Protein AF-A0A8J7QEX7-F1 (afdb_monomer)

Mean predicted aligned error: 21.15 Å

Sequence (390 aa):
MKLVFCSRCGKEATDKQFYCTECGTKIILGETPQERSEKEEFKKKYEGARAMHDSLLRQYEYLKAEHERVVSERNDLRTALKGKEEAVVKLAESNRFLEEDAKRLEAALKEKDEQIGKISKQLQAIQSRESEISKSYQELLRERENLRQVLEEDKKLREEYAKMQRLYEEDKKILQSQKETLANYNEVAKERDNYKKEVRELRKELDEANKLKGIAKAHEGLQKEFDLLNKAHKGALEELERLKIEMAKMKGMYEEEARKYASLEEENRALLENYEELNKDNRSMKMELDSLRPEVEGLRQRIKDMESRIAATSEKLKESEEKNRELLLKHLELSSSYHKLLEGVKQAIQGHQDIRSQAEEEKGQAEEPEREDKPKGLRALLRRRTESDE

Structure (mmCIF, N/CA/C/O backbone):
data_AF-A0A8J7QEX7-F1
#
_entry.id   AF-A0A8J7QEX7-F1
#
loop_
_atom_site.group_PDB
_atom_site.id
_atom_site.type_symbol
_atom_site.label_atom_id
_atom_site.label_alt_id
_atom_site.label_comp_id
_atom_site.label_asym_id
_atom_site.label_entity_id
_atom_site.label_seq_id
_atom_site.pdbx_PDB_ins_code
_atom_site.Cartn_x
_atom_site.Cartn_y
_atom_site.Cartn_z
_atom_site.occupancy
_atom_site.B_iso_or_equiv
_atom_site.auth_seq_id
_atom_site.auth_comp_id
_atom_site.auth_asym_id
_atom_site.auth_atom_id
_atom_site.pdbx_PDB_model_num
ATOM 1 N N . MET A 1 1 ? 130.544 27.013 -198.185 1.00 44.16 1 MET A N 1
ATOM 2 C CA . MET A 1 1 ? 131.620 26.009 -198.082 1.00 44.16 1 MET A CA 1
ATOM 3 C C . MET A 1 1 ? 132.612 26.512 -197.055 1.00 44.16 1 MET A C 1
ATOM 5 O O . MET A 1 1 ? 133.260 27.518 -197.314 1.00 44.16 1 MET A O 1
ATOM 9 N N . LYS A 1 2 ? 132.642 25.909 -195.862 1.00 45.66 2 LYS A N 1
ATOM 10 C CA . LYS A 1 2 ? 133.628 26.231 -194.822 1.00 45.66 2 LYS A CA 1
ATOM 11 C C . LYS A 1 2 ? 134.586 25.046 -194.743 1.00 45.66 2 LYS A C 1
ATOM 13 O O . LYS A 1 2 ? 134.180 23.956 -194.378 1.00 45.66 2 LYS A O 1
ATOM 18 N N . LEU A 1 3 ? 135.835 25.264 -195.140 1.00 47.81 3 LEU A N 1
ATOM 19 C CA . LEU A 1 3 ? 136.902 24.269 -195.046 1.00 47.81 3 LEU A CA 1
ATOM 20 C C . LEU A 1 3 ? 137.235 24.046 -193.564 1.00 47.81 3 LEU A C 1
ATOM 22 O O . LEU A 1 3 ? 137.582 24.998 -192.862 1.00 47.81 3 LEU A O 1
ATOM 26 N N . VAL A 1 4 ? 137.078 22.813 -193.076 1.00 55.81 4 VAL A N 1
ATOM 27 C CA . VAL A 1 4 ? 137.377 22.440 -191.686 1.00 55.81 4 VAL A CA 1
ATOM 28 C C . VAL A 1 4 ? 138.738 21.749 -191.652 1.00 55.81 4 VAL A C 1
ATOM 30 O O . VAL A 1 4 ? 138.957 20.742 -192.325 1.00 55.81 4 VAL A O 1
ATOM 33 N N . PHE A 1 5 ? 139.660 22.302 -190.866 1.00 50.25 5 PHE A N 1
ATOM 34 C CA . PHE A 1 5 ? 141.024 21.795 -190.736 1.00 50.25 5 PHE A CA 1
ATOM 35 C C . PHE A 1 5 ? 141.147 20.866 -189.529 1.00 50.25 5 PHE A C 1
ATOM 37 O O . PHE A 1 5 ? 140.730 21.202 -188.419 1.00 50.25 5 PHE A O 1
ATOM 44 N N . CYS A 1 6 ? 141.753 19.694 -189.735 1.00 58.84 6 CYS A N 1
ATOM 45 C CA . CYS A 1 6 ? 142.097 18.802 -188.636 1.00 58.84 6 CYS A CA 1
ATOM 46 C C . CYS A 1 6 ? 143.266 19.399 -187.842 1.00 58.84 6 CYS A C 1
ATOM 48 O O . CYS A 1 6 ? 144.375 19.529 -188.363 1.00 58.84 6 CYS A O 1
ATOM 50 N N . SER A 1 7 ? 143.037 19.696 -186.560 1.00 65.12 7 SER A N 1
ATOM 51 C CA . SER A 1 7 ? 144.014 20.325 -185.657 1.00 65.12 7 SER A CA 1
ATOM 52 C C . SER A 1 7 ? 145.286 19.504 -185.407 1.00 65.12 7 SER A C 1
ATOM 54 O O . SER A 1 7 ? 146.198 19.993 -184.746 1.00 65.12 7 SER A O 1
ATOM 56 N N . ARG A 1 8 ? 145.367 18.268 -185.920 1.00 57.88 8 ARG A N 1
ATOM 57 C CA . ARG A 1 8 ? 146.482 17.346 -185.666 1.00 57.88 8 ARG A CA 1
ATOM 58 C C . ARG A 1 8 ? 147.326 16.987 -186.892 1.00 57.88 8 ARG A C 1
ATOM 60 O O . ARG A 1 8 ? 148.508 16.728 -186.714 1.00 57.88 8 ARG A O 1
ATOM 67 N N . CYS A 1 9 ? 146.767 16.965 -188.106 1.00 55.25 9 CYS A N 1
ATOM 68 C CA . CYS A 1 9 ? 147.498 16.554 -189.321 1.00 55.25 9 CYS A CA 1
ATOM 69 C C . CYS A 1 9 ? 147.469 17.573 -190.473 1.00 55.25 9 CYS A C 1
ATOM 71 O O . CYS A 1 9 ? 148.096 17.340 -191.502 1.00 55.25 9 CYS A O 1
ATOM 73 N N . GLY A 1 10 ? 146.773 18.705 -190.321 1.00 57.12 10 GLY A N 1
ATOM 74 C CA . GLY A 1 10 ? 146.861 19.836 -191.254 1.00 57.12 10 GLY A CA 1
ATOM 75 C C . GLY A 1 10 ? 146.257 19.622 -192.648 1.00 57.12 10 GLY A C 1
ATOM 76 O O . GLY A 1 10 ? 146.342 20.528 -193.470 1.00 57.12 10 GLY A O 1
ATOM 77 N N . LYS A 1 11 ? 145.629 18.473 -192.930 1.00 57.22 11 LYS A N 1
ATOM 78 C CA . LYS A 1 11 ? 144.9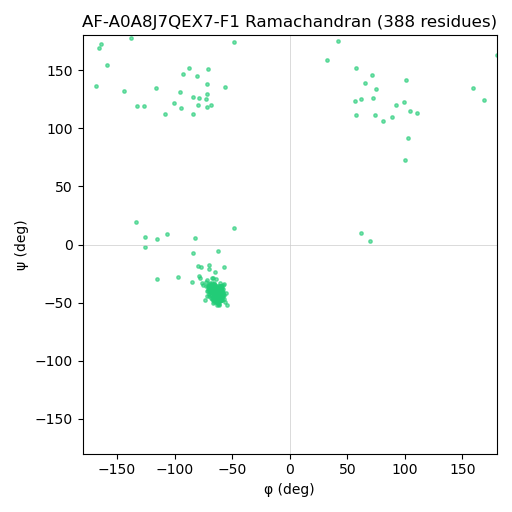57 18.208 -194.213 1.00 57.22 11 LYS A CA 1
ATOM 79 C C . LYS A 1 11 ? 143.469 18.564 -194.182 1.00 57.22 11 LYS A C 1
ATOM 81 O O . LYS A 1 11 ? 142.799 18.429 -193.155 1.00 57.22 11 LYS A O 1
ATOM 86 N N . GLU A 1 12 ? 142.978 19.019 -195.330 1.00 54.69 12 GLU A N 1
ATOM 87 C CA . GLU A 1 12 ? 141.612 19.499 -195.552 1.00 54.69 12 GLU A CA 1
ATOM 88 C C . GLU A 1 12 ? 140.601 18.344 -195.550 1.00 54.69 12 GLU A C 1
ATOM 90 O O . GLU A 1 12 ? 140.782 17.348 -196.251 1.00 54.69 12 GLU A O 1
ATOM 95 N N . ALA A 1 13 ? 139.523 18.483 -194.772 1.00 55.59 13 ALA A N 1
ATOM 96 C CA . ALA A 1 13 ? 138.412 17.536 -194.747 1.00 55.59 13 ALA A CA 1
ATOM 97 C C . ALA A 1 13 ? 137.118 18.208 -195.230 1.00 55.59 13 ALA A C 1
ATOM 99 O O . ALA A 1 13 ? 136.783 19.326 -194.835 1.00 55.59 13 ALA A O 1
ATOM 100 N N . THR A 1 14 ? 136.383 17.510 -196.097 1.00 56.75 14 THR A N 1
ATOM 101 C CA . THR A 1 14 ? 135.108 17.966 -196.664 1.00 56.75 14 THR A CA 1
ATOM 102 C C . THR A 1 14 ? 133.933 17.750 -195.706 1.00 56.75 14 THR A C 1
ATOM 104 O O . THR A 1 14 ? 133.877 16.739 -195.009 1.00 56.75 14 THR A O 1
ATOM 107 N N . ASP A 1 15 ? 132.979 18.688 -195.756 1.00 52.53 15 ASP A N 1
ATOM 108 C CA . ASP A 1 15 ? 131.839 19.020 -194.866 1.00 52.53 15 ASP A CA 1
ATOM 109 C C . ASP A 1 15 ? 130.887 17.887 -194.375 1.00 52.53 15 ASP A C 1
ATOM 111 O O . ASP A 1 15 ? 129.803 18.174 -193.869 1.00 52.53 15 ASP A O 1
ATOM 115 N N . LYS A 1 16 ? 131.221 16.592 -194.497 1.00 54.88 16 LYS A N 1
ATOM 116 C CA . LYS A 1 16 ? 130.318 15.474 -194.137 1.00 54.88 16 LYS A CA 1
ATOM 117 C C . LYS A 1 16 ? 130.929 14.337 -193.302 1.00 54.88 16 LYS A C 1
ATOM 119 O O . LYS A 1 16 ? 130.346 13.257 -193.254 1.00 54.88 16 LYS A O 1
ATOM 124 N N . GLN A 1 17 ? 132.054 14.539 -192.611 1.00 50.12 17 GLN A N 1
ATOM 125 C CA . GLN A 1 17 ? 132.657 13.493 -191.762 1.00 50.12 17 GLN A CA 1
ATOM 126 C C . GLN A 1 17 ? 132.910 13.968 -190.318 1.00 50.12 17 GLN A C 1
ATOM 128 O O . GLN A 1 17 ? 133.683 14.888 -190.080 1.00 50.12 17 GLN A O 1
ATOM 133 N N . PHE A 1 18 ? 132.275 13.300 -189.342 1.00 58.03 18 PHE A N 1
ATOM 134 C CA . PHE A 1 18 ? 132.402 13.559 -187.890 1.00 58.03 18 PHE A CA 1
ATOM 135 C C . PHE A 1 18 ? 133.638 12.911 -187.238 1.00 58.03 18 PHE A C 1
ATOM 137 O O . PHE A 1 18 ? 133.812 12.964 -186.018 1.00 58.03 18 PHE A O 1
ATOM 144 N N . TYR A 1 19 ? 134.501 12.302 -188.050 1.00 57.66 19 TYR A N 1
ATOM 145 C CA . TYR A 1 19 ? 135.701 11.593 -187.624 1.00 57.66 19 TYR A CA 1
ATOM 146 C C . TYR A 1 19 ? 136.793 11.819 -188.671 1.00 57.66 19 TYR A C 1
ATOM 148 O O . TYR A 1 19 ? 136.538 11.672 -189.865 1.00 57.66 19 TYR A O 1
ATOM 156 N N . CYS A 1 20 ? 138.004 12.171 -188.238 1.00 52.41 20 CYS A N 1
ATOM 157 C CA . CYS A 1 20 ? 139.157 12.253 -189.136 1.00 52.41 20 CYS A CA 1
ATOM 158 C C . CYS A 1 20 ? 139.613 10.838 -189.532 1.00 52.41 20 CYS A C 1
ATOM 160 O O . CYS A 1 20 ? 139.903 10.022 -188.657 1.00 52.41 20 CYS A O 1
ATOM 162 N N . THR A 1 21 ? 139.703 10.546 -190.830 1.00 56.62 21 THR A N 1
ATOM 163 C CA . THR A 1 21 ? 140.014 9.206 -191.362 1.00 56.62 21 THR A CA 1
ATOM 164 C C . THR A 1 21 ? 141.455 8.746 -191.128 1.00 56.62 21 THR A C 1
ATOM 166 O O . THR A 1 21 ? 141.701 7.546 -191.170 1.00 56.62 21 THR A O 1
ATOM 169 N N . GLU A 1 22 ? 142.392 9.649 -190.819 1.00 54.88 22 GLU A N 1
ATOM 170 C CA . GLU A 1 22 ? 143.787 9.276 -190.520 1.00 54.88 22 GLU A CA 1
ATOM 171 C C . GLU A 1 22 ? 144.098 9.148 -189.020 1.00 54.88 22 GLU A C 1
ATOM 173 O O . GLU A 1 22 ? 144.975 8.376 -188.647 1.00 54.88 22 GLU A O 1
ATOM 178 N N . CYS A 1 23 ? 143.400 9.872 -188.136 1.00 51.53 23 CYS A N 1
ATOM 179 C CA . CYS A 1 23 ? 143.712 9.869 -186.697 1.00 51.53 23 CYS A CA 1
ATOM 180 C C . CYS A 1 23 ? 142.528 9.512 -185.788 1.00 51.53 23 CYS A C 1
ATOM 182 O O . CYS A 1 23 ? 142.628 9.628 -184.566 1.00 51.53 23 CYS A O 1
ATOM 184 N N . GLY A 1 24 ? 141.391 9.114 -186.368 1.00 55.78 24 GLY A N 1
ATOM 185 C CA . GLY A 1 24 ? 140.215 8.607 -185.654 1.00 55.78 24 GLY A CA 1
ATOM 186 C C . GLY A 1 24 ? 139.559 9.598 -184.688 1.00 55.78 24 GLY A C 1
ATOM 187 O O . GLY A 1 24 ? 138.700 9.217 -183.897 1.00 55.78 24 GLY A O 1
ATOM 188 N N . THR A 1 25 ? 139.958 10.872 -184.708 1.00 55.81 25 THR A N 1
ATOM 189 C CA . THR A 1 25 ? 139.542 11.837 -183.685 1.00 55.81 25 THR A CA 1
ATOM 190 C C . THR A 1 25 ? 138.171 12.428 -184.038 1.00 55.81 25 THR A C 1
ATOM 192 O O . THR A 1 25 ? 137.961 12.900 -185.158 1.00 55.81 25 THR A O 1
ATOM 195 N N . LYS A 1 26 ? 137.232 12.356 -183.082 1.00 51.62 26 LYS A N 1
ATOM 196 C CA . LYS A 1 26 ? 135.823 12.761 -183.215 1.00 51.62 26 LYS A CA 1
ATOM 197 C C . LYS A 1 26 ? 135.678 14.281 -183.114 1.00 51.62 26 LYS A C 1
ATOM 199 O O . LYS A 1 26 ? 136.111 14.880 -182.132 1.00 51.62 26 LYS A O 1
ATOM 204 N N . ILE A 1 27 ? 135.047 14.887 -184.114 1.00 53.34 27 ILE A N 1
ATOM 205 C CA . ILE A 1 27 ? 134.764 16.326 -184.163 1.00 53.34 27 ILE A CA 1
ATOM 206 C C . ILE A 1 27 ? 133.464 16.571 -183.379 1.00 53.34 27 ILE A C 1
ATOM 208 O O . ILE A 1 27 ? 132.402 16.092 -183.773 1.00 53.34 27 ILE A O 1
ATOM 212 N N . ILE A 1 28 ? 133.553 17.260 -182.236 1.00 55.16 28 ILE A N 1
ATOM 213 C CA . ILE A 1 28 ? 132.414 17.579 -181.358 1.00 55.16 28 ILE A CA 1
ATOM 214 C C . ILE A 1 28 ? 131.890 18.972 -181.727 1.00 55.16 28 ILE A C 1
ATOM 216 O O . ILE A 1 28 ? 132.612 19.960 -181.604 1.00 55.16 28 ILE A O 1
ATOM 220 N N . LEU A 1 29 ? 130.636 19.045 -182.179 1.00 44.66 29 LEU A N 1
ATOM 221 C CA . LEU A 1 29 ? 129.907 20.299 -182.376 1.00 44.66 29 LEU A CA 1
ATOM 222 C C . LEU A 1 29 ? 129.388 20.779 -181.012 1.00 44.66 29 LEU A C 1
ATOM 224 O O . LEU A 1 29 ? 128.671 20.045 -180.337 1.00 44.66 29 LEU A O 1
ATOM 228 N N . GLY A 1 30 ? 129.806 21.969 -180.581 1.00 46.28 30 GLY A N 1
ATOM 229 C CA . GLY A 1 30 ? 129.459 22.531 -179.273 1.00 46.28 30 GLY A CA 1
ATOM 230 C C . GLY A 1 30 ? 127.999 22.986 -179.163 1.00 46.28 30 GLY A C 1
ATOM 231 O O . GLY A 1 30 ? 127.474 23.609 -180.084 1.00 46.28 30 GLY A O 1
ATOM 232 N N . GLU A 1 31 ? 127.390 22.684 -178.010 1.00 45.56 31 GLU A N 1
ATOM 233 C CA . GLU A 1 31 ? 126.061 23.125 -177.551 1.00 45.56 31 GLU A CA 1
ATOM 234 C C . GLU A 1 31 ? 126.047 24.622 -177.194 1.00 45.56 31 GLU A C 1
ATOM 236 O O . GLU A 1 31 ? 127.060 25.194 -176.774 1.00 45.56 31 GLU A O 1
ATOM 241 N N . THR A 1 32 ? 124.888 25.264 -177.350 1.00 53.91 32 THR A N 1
ATOM 242 C CA . THR A 1 32 ? 124.745 26.720 -177.208 1.00 53.91 32 THR A CA 1
ATOM 243 C C . THR A 1 32 ? 124.466 27.152 -175.756 1.00 53.91 32 THR A C 1
ATOM 245 O O . THR A 1 32 ? 123.863 26.402 -174.987 1.00 53.91 32 THR A O 1
ATOM 248 N N . PRO A 1 33 ? 124.852 28.375 -175.338 1.00 59.12 33 PRO A N 1
ATOM 249 C CA . PRO A 1 33 ? 124.625 28.881 -173.977 1.00 59.12 33 PRO A CA 1
ATOM 250 C C . PRO A 1 33 ? 123.159 28.910 -173.495 1.00 59.12 33 PRO A C 1
ATOM 252 O O . PRO A 1 33 ? 122.932 28.948 -172.288 1.00 59.12 33 PRO A O 1
ATOM 255 N N . GLN A 1 34 ? 122.166 28.875 -174.392 1.00 57.81 34 GLN A N 1
ATOM 256 C CA . GLN A 1 34 ? 120.740 28.909 -174.029 1.00 57.81 34 GLN A CA 1
ATOM 257 C C . GLN A 1 34 ? 120.234 27.594 -173.408 1.00 57.81 34 GLN A C 1
ATOM 259 O O . GLN A 1 34 ? 119.427 27.630 -172.483 1.00 57.81 34 GLN A O 1
ATOM 264 N N . GLU A 1 35 ? 120.770 26.440 -173.808 1.00 56.00 35 GLU A N 1
ATOM 265 C CA . GLU A 1 35 ? 120.255 25.128 -173.379 1.00 56.00 35 GLU A CA 1
ATOM 266 C C . GLU A 1 35 ? 120.676 24.736 -171.944 1.00 56.00 35 GLU A C 1
ATOM 268 O O . GLU A 1 35 ? 120.028 23.908 -171.301 1.00 56.00 35 GLU A O 1
ATOM 273 N N . ARG A 1 36 ? 121.729 25.355 -171.380 1.00 57.38 36 ARG A N 1
ATOM 274 C CA . ARG A 1 36 ? 122.140 25.124 -169.975 1.00 57.38 36 ARG A CA 1
ATOM 275 C C . ARG A 1 36 ? 121.229 25.814 -168.956 1.00 57.38 36 ARG A C 1
ATOM 277 O O . ARG A 1 36 ? 120.988 25.245 -167.895 1.00 57.38 36 ARG A O 1
ATOM 284 N N . SER A 1 37 ? 120.703 26.994 -169.288 1.00 60.72 37 SER A N 1
ATOM 285 C CA . SER A 1 37 ? 119.848 27.792 -168.397 1.00 60.72 37 SER A CA 1
ATOM 286 C C . SER A 1 37 ? 118.516 27.095 -168.095 1.00 60.72 37 SER A C 1
ATOM 288 O O . SER A 1 37 ? 118.088 27.024 -166.944 1.00 60.72 37 SER A O 1
ATOM 290 N N . GLU A 1 38 ? 117.869 26.529 -169.115 1.00 62.44 38 GLU A N 1
ATOM 291 C CA . GLU A 1 38 ? 116.542 25.909 -168.970 1.00 62.44 38 GLU A CA 1
ATOM 292 C C . GLU A 1 38 ? 116.583 24.616 -168.137 1.00 62.44 38 GLU A C 1
ATOM 294 O O . GLU A 1 38 ? 115.664 24.314 -167.369 1.00 62.44 38 GLU A O 1
ATOM 299 N N . LYS A 1 39 ? 117.685 23.861 -168.230 1.00 61.41 39 LYS A N 1
ATOM 300 C CA . LYS A 1 39 ? 117.858 22.595 -167.506 1.00 61.41 39 LYS A CA 1
ATOM 301 C C . LYS A 1 39 ? 118.059 22.802 -165.999 1.00 61.41 39 LYS A C 1
ATOM 303 O O . LYS A 1 39 ? 117.554 22.011 -165.199 1.00 61.41 39 LYS A O 1
ATOM 308 N N . GLU A 1 40 ? 118.756 23.865 -165.594 1.00 62.00 40 GLU A N 1
ATOM 309 C CA . GLU A 1 40 ? 118.905 24.238 -164.178 1.00 62.00 40 GLU A CA 1
ATOM 310 C C . GLU A 1 40 ? 117.596 24.755 -163.570 1.00 62.00 40 GLU A C 1
ATOM 312 O O . GLU A 1 40 ? 117.279 24.448 -162.415 1.00 62.00 40 GLU A O 1
ATOM 317 N N . GLU A 1 41 ? 116.790 25.474 -164.350 1.00 67.12 41 GLU A N 1
ATOM 318 C CA . GLU A 1 41 ? 115.511 26.009 -163.888 1.00 67.12 41 GLU A CA 1
ATOM 319 C C . GLU A 1 41 ? 114.486 24.899 -163.588 1.00 67.12 41 GLU A C 1
ATOM 321 O O . GLU A 1 41 ? 113.798 24.928 -162.561 1.00 67.12 41 GLU A O 1
ATOM 326 N N . PHE A 1 42 ? 114.431 23.861 -164.430 1.00 67.81 42 PHE A N 1
ATOM 327 C CA . PHE A 1 42 ? 113.578 22.690 -164.199 1.00 67.81 42 PHE A CA 1
ATOM 328 C C . PHE A 1 42 ? 113.972 21.904 -162.947 1.00 67.81 42 PHE A C 1
ATOM 330 O O . PHE A 1 42 ? 113.103 21.449 -162.198 1.00 67.81 42 PHE A O 1
ATOM 337 N N . LYS A 1 43 ? 115.276 21.771 -162.682 1.00 69.38 43 LYS A N 1
ATOM 338 C CA . LYS A 1 43 ? 115.766 21.053 -161.501 1.00 69.38 43 LYS A CA 1
ATOM 339 C C . LYS A 1 43 ? 115.347 21.754 -160.204 1.00 69.38 43 LYS A C 1
ATOM 341 O O . LYS A 1 43 ? 114.840 21.094 -159.299 1.00 69.38 43 LYS A O 1
ATOM 346 N N . LYS A 1 44 ? 115.442 23.089 -160.156 1.00 72.56 44 LYS A N 1
ATOM 347 C CA . LYS A 1 44 ? 114.945 23.895 -159.025 1.00 72.56 44 LYS A CA 1
ATOM 348 C C . LYS A 1 44 ? 113.444 23.721 -158.789 1.00 72.56 44 LYS A C 1
ATOM 350 O O . LYS A 1 44 ? 113.024 23.578 -157.643 1.00 72.56 44 LYS A O 1
ATOM 355 N N . LYS A 1 45 ? 112.631 23.705 -159.853 1.00 74.25 45 LYS A N 1
ATOM 356 C CA . LYS A 1 45 ? 111.175 23.496 -159.737 1.00 74.25 45 LYS A CA 1
ATOM 357 C C . LYS A 1 45 ? 110.840 22.107 -159.185 1.00 74.25 45 LYS A C 1
ATOM 359 O O . LYS A 1 45 ? 109.983 21.997 -158.312 1.00 74.25 45 LYS A O 1
ATOM 364 N N . TYR A 1 46 ? 111.537 21.065 -159.641 1.00 74.94 46 TYR A N 1
ATOM 365 C CA . TYR A 1 46 ? 111.327 19.698 -159.154 1.00 74.94 46 TYR A CA 1
ATOM 366 C C . TYR A 1 46 ? 111.732 19.529 -157.683 1.00 74.94 46 TYR A C 1
ATOM 368 O O . TYR A 1 46 ? 110.978 18.960 -156.896 1.00 74.94 46 TYR A O 1
ATOM 376 N N . GLU A 1 47 ? 112.892 20.058 -157.286 1.00 74.00 47 GLU A N 1
ATOM 377 C CA . GLU A 1 47 ? 113.343 20.008 -155.890 1.00 74.00 47 GLU A CA 1
ATOM 378 C C . GLU A 1 47 ? 112.410 20.804 -154.958 1.00 74.00 47 GLU A C 1
ATOM 380 O O . GLU A 1 47 ? 112.087 20.324 -153.871 1.00 74.00 47 GLU A O 1
ATOM 385 N N . GLY A 1 48 ? 111.883 21.952 -155.404 1.00 75.81 48 GLY A N 1
ATOM 386 C CA . GLY A 1 48 ? 110.873 22.718 -154.662 1.00 75.81 48 GLY A CA 1
ATOM 387 C C . GLY A 1 48 ? 109.540 21.977 -154.498 1.00 75.81 48 GLY A C 1
ATOM 388 O O . GLY A 1 48 ? 108.982 21.945 -153.400 1.00 75.81 48 GLY A O 1
ATOM 389 N N . ALA A 1 49 ? 109.053 21.324 -155.559 1.00 75.62 49 ALA A N 1
ATOM 390 C CA . ALA A 1 49 ? 107.831 20.519 -155.506 1.00 75.62 49 ALA A CA 1
ATOM 391 C C . ALA A 1 49 ? 107.985 19.295 -154.589 1.00 75.62 49 ALA A C 1
ATOM 393 O O . ALA A 1 49 ? 107.082 18.983 -153.812 1.00 75.62 49 ALA A O 1
ATOM 394 N N . ARG A 1 50 ? 109.149 18.633 -154.622 1.00 79.56 50 ARG A N 1
ATOM 395 C CA . ARG A 1 50 ? 109.456 17.506 -153.735 1.00 79.56 50 ARG A CA 1
ATOM 396 C C . ARG A 1 50 ? 109.513 17.935 -152.269 1.00 79.56 50 ARG A C 1
ATOM 398 O O . ARG A 1 50 ? 108.917 17.275 -151.427 1.00 79.56 50 ARG A O 1
ATOM 405 N N . ALA A 1 51 ? 110.157 19.063 -151.966 1.00 78.31 51 ALA A N 1
ATOM 406 C CA . ALA A 1 51 ? 110.202 19.597 -150.605 1.00 78.31 51 ALA A CA 1
ATOM 407 C C . ALA A 1 51 ? 108.802 19.962 -150.072 1.00 78.31 51 ALA A C 1
ATOM 409 O O . ALA A 1 51 ? 108.503 19.701 -148.906 1.00 78.31 51 ALA A O 1
ATOM 410 N N . MET A 1 52 ? 107.920 20.512 -150.919 1.00 80.38 52 MET A N 1
ATOM 411 C CA . MET A 1 52 ? 106.514 20.736 -150.555 1.00 80.38 52 MET A CA 1
ATOM 412 C C . MET A 1 52 ? 105.769 19.430 -150.292 1.00 80.38 52 MET A C 1
ATOM 414 O O . MET A 1 52 ? 105.066 19.337 -149.290 1.00 80.38 52 MET A O 1
ATOM 418 N N . HIS A 1 53 ? 105.929 18.429 -151.159 1.00 82.94 53 HIS A N 1
ATOM 419 C CA . HIS A 1 53 ? 105.306 17.122 -150.971 1.00 82.94 53 HIS A CA 1
ATOM 420 C C . HIS A 1 53 ? 105.750 16.480 -149.650 1.00 82.94 53 HIS A C 1
ATOM 422 O O . HIS A 1 53 ? 104.909 16.056 -148.865 1.00 82.94 53 HIS A O 1
ATOM 428 N N . ASP A 1 54 ? 107.052 16.476 -149.358 1.00 83.06 54 ASP A N 1
ATOM 429 C CA . ASP A 1 54 ? 107.589 15.897 -148.123 1.00 83.06 54 ASP A CA 1
ATOM 430 C C . ASP A 1 54 ? 107.136 16.677 -146.875 1.00 83.06 54 ASP A C 1
ATOM 432 O O . ASP A 1 54 ? 106.908 16.083 -145.821 1.00 83.06 54 ASP A O 1
ATOM 436 N N . SER A 1 55 ? 106.963 17.999 -146.979 1.00 85.19 55 SER A N 1
ATOM 437 C CA . SER A 1 55 ? 106.391 18.832 -145.911 1.00 85.19 55 SER A CA 1
ATOM 438 C C . SER A 1 55 ? 104.912 18.514 -145.667 1.00 85.19 55 SER A C 1
ATOM 440 O O . SER A 1 55 ? 104.502 18.299 -144.526 1.00 85.19 55 SER A O 1
ATOM 442 N N . LEU A 1 56 ? 104.118 18.411 -146.738 1.00 84.38 56 LEU A N 1
ATOM 443 C CA . LEU A 1 56 ? 102.700 18.050 -146.668 1.00 84.38 56 LEU A CA 1
ATOM 444 C C . LEU A 1 56 ? 102.500 16.629 -146.143 1.00 84.38 56 LEU A C 1
ATOM 446 O O . LEU A 1 56 ? 101.582 16.401 -145.360 1.00 84.38 56 LEU A O 1
ATOM 450 N N . LEU A 1 57 ? 103.372 15.688 -146.514 1.00 86.00 57 LEU A N 1
ATOM 451 C CA . LEU A 1 57 ? 103.325 14.319 -146.011 1.00 86.00 57 LEU A CA 1
ATOM 452 C C . LEU A 1 57 ? 103.564 14.285 -144.495 1.00 86.00 57 LEU A C 1
ATOM 454 O O . LEU A 1 57 ? 102.787 13.667 -143.776 1.00 86.00 57 LEU A O 1
ATOM 458 N N . ARG A 1 58 ? 104.561 15.027 -143.988 1.00 85.12 58 ARG A N 1
ATOM 459 C CA . ARG A 1 58 ? 104.793 15.154 -142.537 1.00 85.12 58 ARG A CA 1
ATOM 460 C C . ARG A 1 58 ? 103.628 15.821 -141.817 1.00 85.12 58 ARG A C 1
ATOM 462 O O . ARG A 1 58 ? 103.280 15.406 -140.717 1.00 85.12 58 ARG A O 1
ATOM 469 N N . GLN A 1 59 ? 103.027 16.852 -142.416 1.00 87.06 59 GLN A N 1
ATOM 470 C CA . GLN A 1 59 ? 101.832 17.482 -141.854 1.00 87.06 59 GLN A CA 1
ATOM 471 C C . GLN A 1 59 ? 100.671 16.492 -141.797 1.00 87.06 59 GLN A C 1
ATOM 473 O O . GLN A 1 59 ? 100.026 16.389 -140.760 1.00 87.06 59 GLN A O 1
ATOM 478 N N . TYR A 1 60 ? 100.438 15.726 -142.864 1.00 88.00 60 TYR A N 1
ATOM 479 C CA . TYR A 1 60 ? 99.411 14.690 -142.900 1.00 88.00 60 TYR A CA 1
ATOM 480 C C . TYR A 1 60 ? 99.657 13.601 -141.847 1.00 88.00 60 TYR A C 1
ATOM 482 O O . TYR A 1 60 ? 98.733 13.242 -141.124 1.00 88.00 60 TYR A O 1
ATOM 490 N N . GLU A 1 61 ? 100.892 13.114 -141.708 1.00 88.88 61 GLU A N 1
ATOM 491 C CA . GLU A 1 61 ? 101.257 12.123 -140.688 1.00 88.88 61 GLU A CA 1
ATOM 492 C C . GLU A 1 61 ? 101.083 12.667 -139.264 1.00 88.88 61 GLU A C 1
ATOM 494 O O . GLU A 1 61 ? 100.525 11.974 -138.413 1.00 88.88 61 GLU A O 1
ATOM 499 N N . TYR A 1 62 ? 101.476 13.920 -139.013 1.00 89.56 62 TYR A N 1
ATOM 500 C CA . TYR A 1 62 ? 101.255 14.587 -137.729 1.00 89.56 62 TYR A CA 1
ATOM 501 C C . TYR A 1 62 ? 99.762 14.748 -137.421 1.00 89.56 62 TYR A C 1
ATOM 503 O O . TYR A 1 62 ? 99.311 14.367 -136.346 1.00 89.56 62 TYR A O 1
ATOM 511 N N . LEU A 1 63 ? 98.977 15.253 -138.377 1.00 89.19 63 LEU A N 1
ATOM 512 C CA . LEU A 1 63 ? 97.526 15.407 -138.242 1.00 89.19 63 LEU A CA 1
ATOM 513 C C . LEU A 1 63 ? 96.820 14.063 -138.047 1.00 89.19 63 LEU A C 1
ATOM 515 O O . LEU A 1 63 ? 95.853 13.988 -137.295 1.00 89.19 63 LEU A O 1
ATOM 519 N N . LYS A 1 64 ? 97.299 12.997 -138.692 1.00 90.38 64 LYS A N 1
ATOM 520 C CA . LYS A 1 64 ? 96.772 11.644 -138.510 1.00 90.38 64 LYS A CA 1
ATOM 521 C C . LYS A 1 64 ? 97.054 11.122 -137.101 1.00 90.38 64 LYS A C 1
ATOM 523 O O . LYS A 1 64 ? 96.126 10.647 -136.454 1.00 90.38 64 LYS A O 1
ATOM 528 N N . ALA A 1 65 ? 98.290 11.253 -136.615 1.00 89.25 65 ALA A N 1
ATOM 529 C CA . ALA A 1 65 ? 98.653 10.862 -135.252 1.00 89.25 65 ALA A CA 1
ATOM 530 C C . ALA A 1 65 ? 97.876 11.674 -134.203 1.00 89.25 65 ALA A C 1
ATOM 532 O O . ALA A 1 65 ? 97.390 11.129 -133.215 1.00 89.25 65 ALA A O 1
ATOM 533 N N . GLU A 1 66 ? 97.696 12.971 -134.451 1.00 90.38 66 GLU A N 1
ATOM 534 C CA . GLU A 1 66 ? 96.912 13.859 -133.598 1.00 90.38 66 GLU A CA 1
ATOM 535 C C . GLU A 1 66 ? 95.426 13.470 -133.592 1.00 90.38 66 GLU A C 1
ATOM 537 O O . GLU A 1 66 ? 94.809 13.373 -132.534 1.00 90.38 66 GLU A O 1
ATOM 542 N N . HIS A 1 67 ? 94.850 13.155 -134.755 1.00 90.88 67 HIS A N 1
ATOM 543 C CA . HIS A 1 67 ? 93.485 12.643 -134.851 1.00 90.88 67 HIS A CA 1
ATOM 544 C C . HIS A 1 67 ? 93.327 11.305 -134.112 1.00 90.88 67 HIS A C 1
ATOM 546 O O . HIS A 1 67 ? 92.348 11.115 -133.393 1.00 90.88 67 HIS A O 1
ATOM 552 N N . GLU A 1 68 ? 94.273 10.374 -134.257 1.00 91.44 68 GLU A N 1
ATOM 553 C CA . GLU A 1 68 ? 94.271 9.101 -133.524 1.00 91.44 68 GLU A CA 1
ATOM 554 C C . GLU A 1 68 ? 94.349 9.319 -132.004 1.00 91.44 68 GLU A C 1
ATOM 556 O O . GLU A 1 68 ? 93.587 8.691 -131.263 1.00 91.44 68 GLU A O 1
ATOM 561 N N . ARG A 1 69 ? 95.171 10.271 -131.539 1.00 92.94 69 ARG A N 1
ATOM 562 C CA . ARG A 1 69 ? 95.241 10.669 -130.125 1.00 92.94 69 ARG A CA 1
ATOM 563 C C . ARG A 1 69 ? 93.907 11.217 -129.624 1.00 92.94 69 ARG A C 1
ATOM 565 O O . ARG A 1 69 ? 93.384 10.715 -128.633 1.00 92.94 69 ARG A O 1
ATOM 572 N N . VAL A 1 70 ? 93.318 12.183 -130.331 1.00 92.12 70 VAL A N 1
ATOM 573 C CA . VAL A 1 70 ? 92.023 12.784 -129.962 1.00 92.12 70 VAL A CA 1
ATOM 574 C C . VAL A 1 70 ? 90.904 11.742 -129.973 1.00 92.12 70 VAL A C 1
ATOM 576 O O . VAL A 1 70 ? 90.020 11.766 -129.118 1.00 92.12 70 VAL A O 1
ATOM 579 N N . VAL A 1 71 ? 90.924 10.792 -130.911 1.00 91.56 71 VAL A N 1
ATOM 580 C CA . VAL A 1 71 ? 89.961 9.685 -130.930 1.00 91.56 71 VAL A CA 1
ATOM 581 C C . VAL A 1 71 ? 90.134 8.778 -129.712 1.00 91.56 71 VAL A C 1
ATOM 583 O O . VAL A 1 71 ? 89.120 8.392 -129.127 1.00 91.56 71 VAL A O 1
ATOM 586 N N . SER A 1 72 ? 91.371 8.461 -129.314 1.00 91.75 72 SER A N 1
ATOM 587 C CA . SER A 1 72 ? 91.645 7.698 -128.089 1.00 91.75 72 SER A CA 1
ATOM 588 C C . SER A 1 72 ? 91.146 8.444 -126.855 1.00 91.75 72 SER A C 1
ATOM 590 O O . SER A 1 72 ? 90.325 7.904 -126.122 1.00 91.75 72 SER A O 1
ATOM 592 N N . GLU A 1 73 ? 91.527 9.714 -126.690 1.00 92.94 73 GLU A N 1
ATOM 593 C CA . GLU A 1 73 ? 91.089 10.558 -125.570 1.00 92.94 73 GLU A CA 1
ATOM 594 C C . GLU A 1 73 ? 89.563 10.667 -125.510 1.00 92.94 73 GLU A C 1
ATOM 596 O O . GLU A 1 73 ? 88.958 10.509 -124.452 1.00 92.94 73 GLU A O 1
ATOM 601 N N . ARG A 1 74 ? 88.901 10.864 -126.657 1.00 92.25 74 ARG A N 1
ATOM 602 C CA . ARG A 1 74 ? 87.436 10.874 -126.740 1.00 92.25 74 ARG A CA 1
ATOM 603 C C . ARG A 1 74 ? 86.842 9.536 -126.296 1.00 92.25 74 ARG A C 1
ATOM 605 O O . ARG A 1 74 ? 85.804 9.528 -125.637 1.00 92.25 74 ARG A O 1
ATOM 612 N N . ASN A 1 75 ? 87.443 8.408 -126.672 1.00 92.31 75 ASN A N 1
ATOM 613 C CA . ASN A 1 75 ? 86.956 7.083 -126.284 1.00 92.31 75 ASN A CA 1
ATOM 614 C C . ASN A 1 75 ? 87.183 6.809 -124.784 1.00 92.31 75 ASN A C 1
ATOM 616 O O . ASN A 1 75 ? 86.289 6.264 -124.130 1.00 92.31 75 ASN A O 1
ATOM 620 N N . ASP A 1 76 ? 88.309 7.247 -124.222 1.00 93.44 76 ASP A N 1
ATOM 621 C CA . ASP A 1 76 ? 88.615 7.147 -122.790 1.00 93.44 76 ASP A CA 1
ATOM 622 C C . ASP A 1 76 ? 87.656 8.008 -121.966 1.00 93.44 76 ASP A C 1
ATOM 624 O O . ASP A 1 76 ? 87.026 7.521 -121.024 1.00 93.44 76 ASP A O 1
ATOM 628 N N . LEU A 1 77 ? 87.444 9.262 -122.380 1.00 93.44 77 LEU A N 1
ATOM 629 C CA . LEU A 1 77 ? 86.468 10.164 -121.770 1.00 93.44 77 LEU A CA 1
ATOM 630 C C . LEU A 1 77 ? 85.048 9.611 -121.873 1.00 93.44 77 LEU A C 1
ATOM 632 O O . LEU A 1 77 ? 84.295 9.689 -120.907 1.00 93.44 77 LEU A O 1
ATOM 636 N N . ARG A 1 78 ? 84.676 9.007 -123.006 1.00 93.06 78 ARG A N 1
ATOM 637 C CA . ARG A 1 78 ? 83.362 8.370 -123.169 1.00 93.06 78 ARG A CA 1
ATOM 638 C C . ARG A 1 78 ? 83.187 7.180 -122.226 1.00 93.06 78 ARG A C 1
ATOM 640 O O . ARG A 1 78 ? 82.104 6.996 -121.677 1.00 93.06 78 ARG A O 1
ATOM 647 N N . THR A 1 79 ? 84.237 6.391 -122.017 1.00 92.88 79 THR A N 1
ATOM 648 C CA . THR A 1 79 ? 84.214 5.250 -121.091 1.00 92.88 79 THR A CA 1
ATOM 649 C C . THR A 1 79 ? 84.144 5.724 -119.639 1.00 92.88 79 THR A C 1
ATOM 651 O O . THR A 1 79 ? 83.335 5.215 -118.864 1.00 92.88 79 THR A O 1
ATOM 654 N N . ALA A 1 80 ? 84.919 6.751 -119.279 1.00 93.31 80 ALA A N 1
ATOM 655 C CA . ALA A 1 80 ? 84.866 7.379 -117.963 1.00 93.31 80 ALA A CA 1
ATOM 656 C C . ALA A 1 80 ? 83.496 8.017 -117.687 1.00 93.31 80 ALA A C 1
ATOM 658 O O . ALA A 1 80 ? 82.954 7.841 -116.597 1.00 93.31 80 ALA A O 1
ATOM 659 N N . LEU A 1 81 ? 82.912 8.702 -118.677 1.00 93.50 81 LEU A N 1
ATOM 660 C CA . LEU A 1 81 ? 81.573 9.280 -118.587 1.00 93.50 81 LEU A CA 1
ATOM 661 C C . LEU A 1 81 ? 80.534 8.189 -118.334 1.00 93.50 81 LEU A C 1
ATOM 663 O O . LEU A 1 81 ? 79.784 8.299 -117.372 1.00 93.50 81 LEU A O 1
ATOM 667 N N . LYS A 1 82 ? 80.566 7.094 -119.103 1.00 93.44 82 LYS A N 1
ATOM 668 C CA . LYS A 1 82 ? 79.665 5.954 -118.901 1.00 93.44 82 LYS A CA 1
ATOM 669 C C . LYS A 1 82 ? 79.812 5.341 -117.501 1.00 93.44 82 LYS A C 1
ATOM 671 O O . LYS A 1 82 ? 78.817 5.069 -116.839 1.00 93.44 82 LYS A O 1
ATOM 676 N N . GLY A 1 83 ? 81.042 5.188 -117.003 1.00 93.25 83 GLY A N 1
ATOM 677 C CA . GLY A 1 83 ? 81.287 4.706 -115.638 1.00 93.25 83 GLY A CA 1
ATOM 678 C C . GLY A 1 83 ? 80.766 5.659 -114.552 1.00 93.25 83 GLY A C 1
ATOM 679 O O . GLY A 1 83 ? 80.271 5.214 -113.515 1.00 93.25 83 GLY A O 1
ATOM 680 N N . LYS A 1 84 ? 80.836 6.977 -114.779 1.00 93.38 84 LYS A N 1
ATOM 681 C CA . LYS A 1 84 ? 80.245 7.982 -113.881 1.00 93.38 84 LYS A CA 1
ATOM 682 C C . LYS A 1 84 ? 78.719 7.988 -113.957 1.00 93.38 84 LYS A C 1
ATOM 684 O O . LYS A 1 84 ? 78.089 8.074 -112.909 1.00 93.38 84 LYS A O 1
ATOM 689 N N . GLU A 1 85 ? 78.134 7.845 -115.143 1.00 93.50 85 GLU A N 1
ATOM 690 C CA . GLU A 1 85 ? 76.686 7.698 -115.336 1.00 93.50 85 GLU A CA 1
ATOM 691 C C . GLU A 1 85 ? 76.155 6.473 -114.578 1.00 93.50 85 GLU A C 1
ATOM 693 O O . GLU A 1 85 ? 75.209 6.595 -113.803 1.00 93.50 85 GLU A O 1
ATOM 698 N N . GLU A 1 86 ? 76.816 5.317 -114.695 1.00 93.31 86 GLU A N 1
ATOM 699 C CA . GLU A 1 86 ? 76.460 4.103 -113.947 1.00 93.31 86 GLU A CA 1
ATOM 700 C C . GLU A 1 86 ? 76.562 4.300 -112.422 1.00 93.31 86 GLU A C 1
ATOM 702 O O . GLU A 1 86 ? 75.706 3.825 -111.671 1.00 93.31 86 GLU A O 1
ATOM 707 N N . ALA A 1 87 ? 77.578 5.024 -111.939 1.00 93.44 87 ALA A N 1
ATOM 708 C CA . ALA A 1 87 ? 77.710 5.348 -110.518 1.00 93.44 87 ALA A CA 1
ATOM 709 C C . ALA A 1 87 ? 76.602 6.297 -110.025 1.00 93.44 87 ALA A C 1
ATOM 711 O O . ALA A 1 87 ? 76.081 6.108 -108.926 1.00 93.44 87 ALA A O 1
ATOM 712 N N . VAL A 1 88 ? 76.216 7.289 -110.834 1.00 93.81 88 VAL A N 1
ATOM 713 C CA . VAL A 1 88 ? 75.110 8.208 -110.524 1.00 93.81 88 VAL A CA 1
ATOM 714 C C . VAL A 1 88 ? 73.784 7.455 -110.455 1.00 93.81 88 VAL A C 1
ATOM 716 O O . VAL A 1 88 ? 73.014 7.695 -109.529 1.00 93.81 88 VAL A O 1
ATOM 719 N N . VAL A 1 89 ? 73.538 6.504 -111.362 1.00 94.00 89 VAL A N 1
ATOM 720 C CA . VAL A 1 89 ? 72.336 5.654 -111.316 1.00 94.00 89 VAL A CA 1
ATOM 721 C C . VAL A 1 89 ? 72.291 4.840 -110.021 1.00 94.00 89 VAL A C 1
ATOM 723 O O . VAL A 1 89 ? 71.285 4.886 -109.318 1.00 94.00 89 VAL A O 1
ATOM 726 N N . LYS A 1 90 ? 73.391 4.180 -109.632 1.00 94.44 90 LYS A N 1
ATOM 727 C CA . LYS A 1 90 ? 73.454 3.422 -108.366 1.00 94.44 90 LYS A CA 1
ATOM 728 C C . LYS A 1 90 ? 73.234 4.302 -107.134 1.00 94.44 90 LYS A C 1
ATOM 730 O O . LYS A 1 90 ? 72.563 3.889 -106.192 1.00 94.44 90 LYS A O 1
ATOM 735 N N . LEU A 1 91 ? 73.786 5.516 -107.125 1.00 94.38 91 LEU A N 1
ATOM 736 C CA . LEU A 1 91 ? 73.557 6.476 -106.042 1.00 94.38 91 LEU A CA 1
ATOM 737 C C . LEU A 1 91 ? 72.105 6.961 -106.008 1.00 94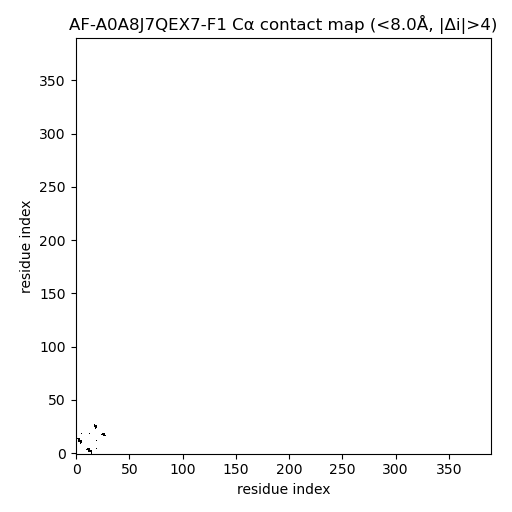.38 91 LEU A C 1
ATOM 739 O O . LEU A 1 91 ? 71.544 7.092 -104.926 1.00 94.38 91 LEU A O 1
ATOM 743 N N . ALA A 1 92 ? 71.480 7.185 -107.165 1.00 92.31 92 ALA A N 1
ATOM 744 C CA . ALA A 1 92 ? 70.070 7.553 -107.248 1.00 92.31 92 ALA A CA 1
ATOM 745 C C . ALA A 1 92 ? 69.157 6.425 -106.736 1.00 92.31 92 ALA A C 1
ATOM 747 O O . ALA A 1 92 ? 68.225 6.694 -105.982 1.00 92.31 92 ALA A O 1
ATOM 748 N N . GLU A 1 93 ? 69.453 5.167 -107.076 1.00 93.81 93 GLU A N 1
ATOM 749 C CA . GLU A 1 93 ? 68.746 3.993 -106.547 1.00 93.81 93 GLU A CA 1
ATOM 750 C C . GLU A 1 93 ? 68.923 3.856 -105.028 1.00 93.81 93 GLU A C 1
ATOM 752 O O . GLU A 1 93 ? 67.942 3.669 -104.308 1.00 93.81 93 GLU A O 1
ATOM 757 N N . SER A 1 94 ? 70.151 4.018 -104.521 1.00 94.25 94 SER A N 1
ATOM 758 C CA . SER A 1 94 ? 70.426 3.995 -103.080 1.00 94.25 94 SER A CA 1
ATOM 759 C C . SER A 1 94 ? 69.722 5.134 -102.338 1.00 94.25 94 SER A C 1
ATOM 761 O O . SER A 1 94 ? 69.159 4.903 -101.271 1.00 94.25 94 SER A O 1
ATOM 763 N N . ASN A 1 95 ? 69.730 6.354 -102.880 1.00 93.50 95 ASN A N 1
ATOM 764 C CA . ASN A 1 95 ? 69.024 7.490 -102.286 1.00 93.50 95 ASN A CA 1
ATOM 765 C C . ASN A 1 95 ? 67.516 7.255 -102.276 1.00 93.50 95 ASN A C 1
ATOM 767 O O . ASN A 1 95 ? 66.876 7.510 -101.263 1.00 93.50 95 ASN A O 1
ATOM 771 N N . ARG A 1 96 ? 66.953 6.699 -103.355 1.00 94.69 96 ARG A N 1
ATOM 772 C CA . ARG A 1 96 ? 65.535 6.334 -103.401 1.00 94.69 96 ARG A CA 1
ATOM 773 C C . ARG A 1 96 ? 65.179 5.304 -102.328 1.00 94.69 96 ARG A C 1
ATOM 775 O O . ARG A 1 96 ? 64.161 5.458 -101.663 1.00 94.69 96 ARG A O 1
ATOM 782 N N . PHE A 1 97 ? 66.012 4.282 -102.135 1.00 94.81 97 PHE A N 1
ATOM 783 C CA . PHE A 1 97 ? 65.809 3.295 -101.073 1.00 94.81 97 PHE A CA 1
ATOM 784 C C . PHE A 1 97 ? 65.841 3.943 -99.679 1.00 94.81 97 PHE A C 1
ATOM 786 O O . PHE A 1 97 ? 64.946 3.711 -98.873 1.00 94.81 97 PHE A O 1
ATOM 793 N N . LEU A 1 98 ? 66.818 4.819 -99.418 1.00 94.62 98 LEU A N 1
ATOM 794 C CA . LEU A 1 98 ? 66.908 5.558 -98.154 1.00 94.62 98 LEU A CA 1
ATOM 795 C C . LEU A 1 98 ? 65.721 6.509 -97.942 1.00 94.62 98 LEU A C 1
ATOM 797 O O . LEU A 1 98 ? 65.238 6.634 -96.821 1.00 94.62 98 LEU A O 1
ATOM 801 N N . GLU A 1 99 ? 65.219 7.153 -98.998 1.00 94.31 99 GLU A N 1
ATOM 802 C CA . GLU A 1 99 ? 64.005 7.973 -98.938 1.00 94.31 99 GLU A CA 1
ATOM 803 C C . GLU A 1 99 ? 62.761 7.134 -98.617 1.00 94.31 99 GLU A C 1
ATOM 805 O O . GLU A 1 99 ? 61.893 7.571 -97.858 1.00 94.31 99 GLU A O 1
ATOM 810 N N . GLU A 1 100 ? 62.649 5.933 -99.188 1.00 95.00 100 GLU A N 1
ATOM 811 C CA . GLU A 1 100 ? 61.557 5.002 -98.895 1.00 95.00 100 GLU A CA 1
ATOM 812 C C . GLU A 1 100 ? 61.631 4.488 -97.446 1.00 95.00 100 GLU A C 1
ATOM 814 O O . GLU A 1 100 ? 60.608 4.466 -96.755 1.00 95.00 100 GLU A O 1
ATOM 819 N N . ASP A 1 101 ? 62.823 4.159 -96.944 1.00 95.06 101 ASP A N 1
ATOM 820 C CA . ASP A 1 101 ? 63.033 3.749 -95.551 1.00 95.06 101 ASP A CA 1
ATOM 821 C C . ASP A 1 101 ? 62.798 4.896 -94.557 1.00 95.06 101 ASP A C 1
ATOM 823 O O . ASP A 1 101 ? 62.147 4.692 -93.529 1.00 95.06 101 ASP A O 1
ATOM 827 N N . ALA A 1 102 ? 63.227 6.121 -94.877 1.00 94.31 102 ALA A N 1
ATOM 828 C CA . ALA A 1 102 ? 62.934 7.305 -94.071 1.00 94.31 102 ALA A CA 1
ATOM 829 C C . ALA A 1 102 ? 61.419 7.535 -93.951 1.00 94.31 102 ALA A C 1
ATOM 831 O O . ALA A 1 102 ? 60.906 7.699 -92.844 1.00 94.31 102 ALA A O 1
ATOM 832 N N . LYS A 1 103 ? 60.674 7.437 -95.063 1.00 95.19 103 LYS A N 1
ATOM 833 C CA . LYS A 1 103 ? 59.202 7.535 -95.057 1.00 95.19 103 LYS A CA 1
ATOM 834 C C . LYS A 1 103 ? 58.546 6.443 -94.209 1.00 95.19 103 LYS A C 1
ATOM 836 O O . LYS A 1 103 ? 57.568 6.717 -93.514 1.00 95.19 103 LYS A O 1
ATOM 841 N N . ARG A 1 104 ? 59.065 5.208 -94.243 1.00 95.31 104 ARG A N 1
ATOM 842 C CA . ARG A 1 104 ? 58.567 4.103 -93.401 1.00 95.31 104 ARG A CA 1
ATOM 843 C C . ARG A 1 104 ? 58.811 4.364 -91.917 1.00 95.31 104 ARG A C 1
ATOM 845 O O . ARG A 1 104 ? 57.906 4.145 -91.115 1.00 95.31 104 ARG A O 1
ATOM 852 N N . LEU A 1 105 ? 59.997 4.852 -91.552 1.00 95.12 105 LEU A N 1
ATOM 853 C CA . LEU A 1 105 ? 60.328 5.197 -90.169 1.00 95.12 105 LEU A CA 1
ATOM 854 C C . LEU A 1 105 ? 59.488 6.371 -89.656 1.00 95.12 105 LEU A C 1
ATOM 856 O O . LEU A 1 105 ? 58.981 6.305 -88.540 1.00 95.12 105 LEU A O 1
ATOM 860 N N . GLU A 1 106 ? 59.268 7.404 -90.470 1.00 95.12 106 GLU A N 1
ATOM 861 C CA . GLU A 1 106 ? 58.370 8.512 -90.123 1.00 95.12 106 GLU A CA 1
ATOM 862 C C . GLU A 1 106 ? 56.927 8.040 -89.901 1.00 95.12 106 GLU A C 1
ATOM 864 O O . GLU A 1 106 ? 56.270 8.481 -88.957 1.00 95.12 106 GLU A O 1
ATOM 869 N N . ALA A 1 107 ? 56.426 7.128 -90.740 1.00 94.25 107 ALA A N 1
ATOM 870 C CA . ALA A 1 107 ? 55.104 6.537 -90.554 1.00 94.25 107 ALA A CA 1
ATOM 871 C C . ALA A 1 107 ? 55.025 5.713 -89.256 1.00 94.25 107 ALA A C 1
ATOM 873 O O . ALA A 1 107 ? 54.066 5.858 -88.499 1.00 94.25 107 ALA A O 1
ATOM 874 N N . ALA A 1 108 ? 56.052 4.910 -88.961 1.00 95.44 108 ALA A N 1
ATOM 875 C CA . ALA A 1 108 ? 56.127 4.131 -87.727 1.00 95.44 108 ALA A CA 1
ATOM 876 C C . ALA A 1 108 ? 56.209 5.024 -86.477 1.00 95.44 108 ALA A C 1
ATOM 878 O O . ALA A 1 108 ? 55.562 4.728 -85.473 1.00 95.44 108 ALA A O 1
ATOM 879 N N . LEU A 1 109 ? 56.957 6.132 -86.531 1.00 95.38 109 LEU A N 1
ATOM 880 C CA . LEU A 1 109 ? 57.017 7.114 -85.446 1.00 95.38 109 LEU A CA 1
ATOM 881 C C . LEU A 1 109 ? 55.650 7.753 -85.199 1.00 95.38 109 LEU A C 1
ATOM 883 O O . LEU A 1 109 ? 55.200 7.767 -84.058 1.00 95.38 109 LEU A O 1
ATOM 887 N N . LYS A 1 110 ? 54.942 8.174 -86.256 1.00 95.69 110 LYS A N 1
ATOM 888 C CA . LYS A 1 110 ? 53.574 8.706 -86.130 1.00 95.69 110 LYS A CA 1
ATOM 889 C C . LYS A 1 110 ? 52.622 7.695 -85.493 1.00 95.69 110 LYS A C 1
ATOM 891 O O . LYS A 1 110 ? 51.868 8.052 -84.593 1.00 95.69 110 LYS A O 1
ATOM 896 N N . GLU A 1 111 ? 52.685 6.426 -85.900 1.00 95.44 111 GLU A N 1
ATOM 897 C CA . GLU A 1 111 ? 51.869 5.368 -85.293 1.00 95.44 111 GLU A CA 1
ATOM 898 C C . GLU A 1 111 ? 52.204 5.176 -83.803 1.00 95.44 111 GLU A C 1
ATOM 900 O O . GLU A 1 111 ? 51.308 5.016 -82.969 1.00 95.44 111 GLU A O 1
ATOM 905 N N . LYS A 1 112 ? 53.491 5.216 -83.441 1.00 95.06 112 LYS A N 1
ATOM 906 C CA . LYS A 1 112 ? 53.932 5.104 -82.045 1.00 95.06 112 LYS A CA 1
ATOM 907 C C . LYS A 1 112 ? 53.524 6.315 -81.212 1.00 95.06 112 LYS A C 1
ATOM 909 O O . LYS A 1 112 ? 53.049 6.116 -80.097 1.00 95.06 112 LYS A O 1
ATOM 914 N N . ASP A 1 113 ? 53.609 7.526 -81.750 1.00 95.44 113 ASP A N 1
ATOM 915 C CA . ASP A 1 113 ? 53.132 8.747 -81.093 1.00 95.44 113 ASP A CA 1
ATOM 916 C C . ASP A 1 113 ? 51.616 8.696 -80.856 1.00 95.44 113 ASP A C 1
ATOM 918 O O . ASP A 1 113 ? 51.137 9.026 -79.768 1.00 95.44 113 ASP A O 1
ATOM 922 N N . GLU A 1 114 ? 50.843 8.191 -81.822 1.00 95.19 114 GLU A N 1
ATOM 923 C CA . GLU A 1 114 ? 49.410 7.946 -81.643 1.00 95.19 114 GLU A CA 1
ATOM 924 C C . GLU A 1 114 ? 49.130 6.893 -80.558 1.00 95.19 114 GLU A C 1
ATOM 926 O O . GLU A 1 114 ? 48.212 7.065 -79.748 1.00 95.19 114 GLU A O 1
ATOM 931 N N . GLN A 1 115 ? 49.914 5.809 -80.505 1.00 96.12 115 GLN A N 1
ATOM 932 C CA . GLN A 1 115 ? 49.817 4.788 -79.454 1.00 96.12 115 GLN A CA 1
ATOM 933 C C . GLN A 1 115 ? 50.147 5.372 -78.071 1.00 96.12 115 GLN A C 1
ATOM 935 O O . GLN A 1 115 ? 49.388 5.156 -77.123 1.00 96.12 115 GLN A O 1
ATOM 940 N N . ILE A 1 116 ? 51.215 6.165 -77.955 1.00 95.56 116 ILE A N 1
ATOM 941 C CA . ILE A 1 116 ? 51.597 6.872 -76.724 1.00 95.56 116 ILE A CA 1
ATOM 942 C C . ILE A 1 116 ? 50.490 7.841 -76.300 1.00 95.56 116 ILE A C 1
ATOM 944 O O . ILE A 1 116 ? 50.130 7.889 -75.121 1.00 95.56 116 ILE A O 1
ATOM 948 N N . GLY A 1 117 ? 49.885 8.561 -77.248 1.00 94.50 117 GLY A N 1
ATOM 949 C CA . GLY A 1 117 ? 48.742 9.434 -76.992 1.00 94.50 117 GLY A CA 1
ATOM 950 C C . GLY A 1 117 ? 47.524 8.674 -76.456 1.00 94.50 117 GLY A C 1
ATOM 951 O O . GLY A 1 117 ? 46.879 9.132 -75.510 1.00 94.50 117 GLY A O 1
ATOM 952 N N . LYS A 1 118 ? 47.221 7.487 -77.005 1.00 96.00 118 LYS A N 1
ATOM 953 C CA . LYS A 1 118 ? 46.136 6.611 -76.515 1.00 96.00 118 LYS A CA 1
ATOM 954 C C . LYS A 1 118 ? 46.411 6.106 -75.097 1.00 96.00 118 LYS A C 1
ATOM 956 O O . LYS A 1 118 ? 45.535 6.228 -74.242 1.00 96.00 118 LYS A O 1
ATOM 961 N N . ILE A 1 119 ? 47.616 5.600 -74.832 1.00 95.88 119 ILE A N 1
ATOM 962 C CA . ILE A 1 119 ? 48.016 5.103 -73.504 1.00 95.88 119 ILE A CA 1
ATOM 963 C C . ILE A 1 119 ? 48.007 6.237 -72.474 1.00 95.88 119 ILE A C 1
ATOM 965 O O . ILE A 1 119 ? 47.489 6.062 -71.375 1.00 95.88 119 ILE A O 1
ATOM 969 N N . SER A 1 120 ? 48.499 7.425 -72.830 1.00 94.88 120 SER A N 1
ATOM 970 C CA . SER A 1 120 ? 48.502 8.583 -71.926 1.00 94.88 120 SER A CA 1
ATOM 971 C C . SER A 1 120 ? 47.084 8.998 -71.525 1.00 94.88 120 SER A C 1
ATOM 973 O O . SER A 1 120 ? 46.820 9.235 -70.346 1.00 94.88 120 SER A O 1
ATOM 975 N N . LYS A 1 121 ? 46.137 9.006 -72.476 1.00 96.00 121 LYS A N 1
ATOM 976 C CA . LYS A 1 121 ? 44.713 9.250 -72.181 1.00 96.00 121 LYS A CA 1
ATOM 977 C C . LYS A 1 121 ? 44.117 8.162 -71.282 1.00 96.00 121 LYS A C 1
ATOM 979 O O . LYS A 1 121 ? 43.343 8.476 -70.382 1.00 96.00 121 LYS A O 1
ATOM 984 N N . GLN A 1 122 ? 44.480 6.896 -71.498 1.00 96.19 122 GLN A N 1
ATOM 985 C CA . GLN A 1 122 ? 44.043 5.788 -70.641 1.00 96.19 122 GLN A CA 1
ATOM 986 C C . GLN A 1 122 ? 44.591 5.914 -69.216 1.00 96.19 122 GLN A C 1
ATOM 988 O O . GLN A 1 122 ? 43.834 5.733 -68.268 1.00 96.19 122 GLN A O 1
ATOM 993 N N . LEU A 1 123 ? 45.866 6.276 -69.050 1.00 96.06 123 LEU A N 1
ATOM 994 C CA . LEU A 1 123 ? 46.471 6.507 -67.737 1.00 96.06 123 LEU A CA 1
ATOM 995 C C . LEU A 1 123 ? 45.781 7.651 -66.990 1.00 96.06 123 LEU A C 1
ATOM 997 O O . LEU A 1 123 ? 45.436 7.479 -65.825 1.00 96.06 123 LEU A O 1
ATOM 1001 N N . GLN A 1 124 ? 45.499 8.771 -67.662 1.00 95.50 124 GLN A N 1
ATOM 1002 C CA . GLN A 1 124 ? 44.738 9.871 -67.059 1.00 95.50 124 GLN A CA 1
ATOM 1003 C C . GLN A 1 124 ? 43.331 9.433 -66.626 1.00 95.50 124 GLN A C 1
ATOM 1005 O O . GLN A 1 124 ? 42.894 9.775 -65.530 1.00 95.50 124 GLN A O 1
ATOM 1010 N N . ALA A 1 125 ? 42.638 8.634 -67.445 1.00 95.25 125 ALA A N 1
ATOM 1011 C CA . ALA A 1 125 ? 41.317 8.103 -67.103 1.00 95.25 125 ALA A CA 1
ATOM 1012 C C . ALA A 1 125 ? 41.356 7.098 -65.935 1.00 95.25 125 ALA A C 1
ATOM 1014 O O . ALA A 1 125 ? 40.416 7.022 -65.146 1.00 95.25 125 ALA A O 1
ATOM 1015 N N . ILE A 1 126 ? 42.429 6.313 -65.809 1.00 95.44 126 ILE A N 1
ATOM 1016 C CA . ILE A 1 126 ? 42.625 5.412 -64.667 1.00 95.44 126 ILE A CA 1
ATOM 1017 C C . ILE A 1 126 ? 42.906 6.224 -63.401 1.00 95.44 126 ILE A C 1
ATOM 1019 O O . ILE A 1 126 ? 42.283 5.960 -62.379 1.00 95.44 126 ILE A O 1
ATOM 1023 N N . GLN A 1 127 ? 43.760 7.246 -63.472 1.00 95.81 127 GLN A N 1
ATOM 1024 C CA . GLN A 1 127 ? 44.057 8.124 -62.336 1.00 95.81 127 GLN A CA 1
ATOM 1025 C C . GLN A 1 127 ? 42.819 8.889 -61.850 1.00 95.81 127 GLN A C 1
ATOM 1027 O O . GLN A 1 127 ? 42.605 9.014 -60.643 1.00 95.81 127 GLN A O 1
ATOM 1032 N N . SER A 1 128 ? 41.968 9.374 -62.764 1.00 95.38 128 SER A N 1
ATOM 1033 C CA . SER A 1 128 ? 40.713 10.024 -62.373 1.00 95.38 128 SER A CA 1
ATOM 1034 C C . SER A 1 128 ? 39.774 9.040 -61.669 1.00 95.38 128 SER A C 1
ATOM 1036 O O . SER A 1 128 ? 39.243 9.364 -60.609 1.00 95.38 128 SER A O 1
ATOM 1038 N N . ARG A 1 129 ? 39.648 7.809 -62.188 1.00 96.00 129 ARG A N 1
ATOM 1039 C CA . ARG A 1 129 ? 38.864 6.736 -61.551 1.00 96.00 129 ARG A CA 1
ATOM 1040 C C . ARG A 1 129 ? 39.426 6.324 -60.194 1.00 96.00 129 ARG A C 1
ATOM 1042 O O . ARG A 1 129 ? 38.657 6.106 -59.270 1.00 96.00 129 ARG A O 1
ATOM 1049 N N . GLU A 1 130 ? 40.743 6.230 -60.045 1.00 95.31 130 GLU A N 1
ATOM 1050 C CA . GLU A 1 130 ? 41.387 5.921 -58.764 1.00 95.31 130 GLU A CA 1
ATOM 1051 C C . GLU A 1 130 ? 41.097 7.010 -57.721 1.00 95.31 130 GLU A C 1
ATOM 1053 O O . GLU A 1 130 ? 40.777 6.703 -56.569 1.00 95.31 130 GLU A O 1
ATOM 1058 N N . SER A 1 131 ? 41.134 8.283 -58.130 1.00 94.94 131 SER A N 1
ATOM 1059 C CA . SER A 1 131 ? 40.757 9.408 -57.268 1.00 94.94 131 SER A CA 1
ATOM 1060 C C . SER A 1 131 ? 39.283 9.347 -56.855 1.00 94.94 131 SER A C 1
ATOM 1062 O O . SER A 1 131 ? 38.968 9.548 -55.682 1.00 94.94 131 SER A O 1
ATOM 1064 N N . GLU A 1 132 ? 38.380 9.035 -57.787 1.00 95.94 132 GLU A N 1
ATOM 1065 C CA . GLU A 1 132 ? 36.948 8.858 -57.511 1.00 95.94 132 GLU A CA 1
ATOM 1066 C C . GLU A 1 132 ? 36.691 7.687 -56.558 1.00 95.94 132 GLU A C 1
ATOM 1068 O O . GLU A 1 132 ? 36.008 7.862 -55.549 1.00 95.94 132 GLU A O 1
ATOM 1073 N N . ILE A 1 133 ? 37.304 6.526 -56.808 1.00 95.38 133 ILE A N 1
ATOM 1074 C CA . ILE A 1 133 ? 37.197 5.342 -55.943 1.00 95.38 133 ILE A CA 1
ATOM 1075 C C . ILE A 1 133 ? 37.724 5.653 -54.541 1.00 95.38 133 ILE A C 1
ATOM 1077 O O . ILE A 1 133 ? 37.093 5.295 -53.546 1.00 95.38 133 ILE A O 1
ATOM 1081 N N . SER A 1 134 ? 38.848 6.364 -54.445 1.00 95.62 134 SER A N 1
ATOM 1082 C CA . SER A 1 134 ? 39.421 6.774 -53.161 1.00 95.62 134 SER A CA 1
ATOM 1083 C C . SER A 1 134 ? 38.471 7.685 -52.383 1.00 95.62 134 SER A C 1
ATOM 1085 O O . SER A 1 134 ? 38.311 7.509 -51.176 1.00 95.62 134 SER A O 1
ATOM 1087 N N . LYS A 1 135 ? 37.791 8.621 -53.061 1.00 96.25 135 LYS A N 1
ATOM 1088 C CA . LYS A 1 135 ? 36.759 9.467 -52.440 1.00 96.25 135 LYS A CA 1
ATOM 1089 C C . LYS A 1 135 ? 35.571 8.634 -51.965 1.00 96.25 135 LYS A C 1
ATOM 1091 O O . LYS A 1 135 ? 35.225 8.728 -50.789 1.00 96.25 135 LYS A O 1
ATOM 1096 N N . SER A 1 136 ? 35.028 7.757 -52.814 1.00 95.62 136 SER A N 1
ATOM 1097 C CA . SER A 1 136 ? 33.903 6.893 -52.428 1.00 95.62 136 SER A CA 1
ATOM 1098 C C . SER A 1 136 ? 34.259 5.952 -51.276 1.00 95.62 136 SER A C 1
ATOM 1100 O O . SER A 1 136 ? 33.447 5.706 -50.393 1.00 95.62 136 SER A O 1
ATOM 1102 N N . TYR A 1 137 ? 35.500 5.460 -51.222 1.00 95.00 137 TYR A N 1
ATOM 1103 C CA . TYR A 1 137 ? 35.958 4.606 -50.130 1.00 95.00 137 TYR A CA 1
ATOM 1104 C C . TYR A 1 137 ? 36.030 5.369 -48.801 1.00 95.00 137 TYR A C 1
ATOM 1106 O O . TYR A 1 137 ? 35.612 4.853 -47.766 1.00 95.00 137 TYR A O 1
ATOM 1114 N N . GLN A 1 138 ? 36.509 6.617 -48.817 1.00 96.19 138 GLN A N 1
ATOM 1115 C CA . GLN A 1 138 ? 36.516 7.475 -47.628 1.00 96.19 138 GLN A CA 1
ATOM 1116 C C . GLN A 1 138 ? 35.097 7.822 -47.156 1.00 96.19 138 GLN A C 1
ATOM 1118 O O . GLN A 1 138 ? 34.846 7.868 -45.953 1.00 96.19 138 GLN A O 1
ATOM 1123 N N . GLU A 1 139 ? 34.161 8.034 -48.081 1.00 96.25 139 GLU A N 1
ATOM 1124 C CA . GLU A 1 139 ? 32.743 8.229 -47.759 1.00 96.25 139 GLU A CA 1
ATOM 1125 C C . GLU A 1 139 ? 32.139 6.980 -47.109 1.00 96.25 139 GLU A C 1
ATOM 1127 O O . GLU A 1 139 ? 31.570 7.087 -46.024 1.00 96.25 139 GLU A O 1
ATOM 1132 N N . LEU A 1 140 ? 32.378 5.791 -47.669 1.00 96.12 140 LEU A N 1
ATOM 1133 C CA . LEU A 1 140 ? 31.935 4.522 -47.079 1.00 96.12 140 LEU A CA 1
ATOM 1134 C C . LEU A 1 140 ? 32.517 4.284 -45.678 1.00 96.12 140 LEU A C 1
ATOM 1136 O O . LEU A 1 140 ? 31.834 3.757 -44.801 1.00 96.12 140 LEU A O 1
ATOM 1140 N N . LEU A 1 141 ? 33.770 4.680 -45.428 1.00 95.44 141 LEU A N 1
ATOM 1141 C CA . LEU A 1 141 ? 34.356 4.603 -44.087 1.00 95.44 141 LEU A CA 1
ATOM 1142 C C . LEU A 1 141 ? 33.643 5.525 -43.091 1.00 95.44 141 LEU A C 1
ATOM 1144 O O . LEU A 1 141 ? 33.419 5.115 -41.950 1.00 95.44 141 LEU A O 1
ATOM 1148 N N . ARG A 1 142 ? 33.265 6.738 -43.514 1.00 95.75 142 ARG A N 1
ATOM 1149 C CA . ARG A 1 142 ? 32.473 7.662 -42.687 1.00 95.75 142 ARG A CA 1
ATOM 1150 C C . ARG A 1 142 ? 31.072 7.117 -42.433 1.00 95.75 142 ARG A C 1
ATOM 1152 O O . ARG A 1 142 ? 30.626 7.130 -41.292 1.00 95.75 142 ARG A O 1
ATOM 1159 N N . GLU A 1 143 ? 30.405 6.584 -43.453 1.00 95.94 143 GLU A N 1
ATOM 1160 C CA . GLU A 1 143 ? 29.091 5.949 -43.303 1.00 95.94 143 GLU A CA 1
ATOM 1161 C C . GLU A 1 143 ? 29.140 4.755 -42.349 1.00 95.94 143 GLU A C 1
ATOM 1163 O O . GLU A 1 143 ? 28.275 4.619 -41.485 1.00 95.94 143 GLU A O 1
ATOM 1168 N N . ARG A 1 144 ? 30.184 3.925 -42.437 1.00 95.94 144 ARG A N 1
ATOM 1169 C CA . ARG A 1 144 ? 30.392 2.807 -41.511 1.00 95.94 144 ARG A CA 1
ATOM 1170 C C . ARG A 1 144 ? 30.538 3.281 -40.065 1.00 95.94 144 ARG A C 1
ATOM 1172 O O . ARG A 1 144 ? 30.004 2.637 -39.165 1.00 95.94 144 ARG A O 1
ATOM 1179 N N . GLU A 1 145 ? 31.257 4.376 -39.832 1.00 95.44 145 GLU A N 1
ATOM 1180 C CA . GLU A 1 145 ? 31.408 4.939 -38.487 1.00 95.44 145 GLU A CA 1
ATOM 1181 C C . GLU A 1 145 ? 30.092 5.540 -37.974 1.00 95.44 145 GLU A C 1
ATOM 1183 O O . GLU A 1 145 ? 29.708 5.284 -36.835 1.00 95.44 145 GLU A O 1
ATOM 1188 N N . ASN A 1 146 ? 29.338 6.235 -38.829 1.00 95.69 146 ASN A N 1
ATOM 1189 C CA . ASN A 1 146 ? 28.007 6.739 -38.485 1.00 95.69 146 ASN A CA 1
ATOM 1190 C C . ASN A 1 146 ? 27.051 5.592 -38.118 1.00 95.69 146 ASN A C 1
ATOM 1192 O O . ASN A 1 146 ? 26.371 5.652 -37.097 1.00 95.69 146 ASN A O 1
ATOM 1196 N N . LEU A 1 147 ? 27.039 4.505 -38.898 1.00 95.56 147 LEU A N 1
ATOM 1197 C CA . LEU A 1 147 ? 26.242 3.312 -38.593 1.00 95.56 147 LEU A CA 1
ATOM 1198 C C . LEU A 1 147 ? 26.639 2.684 -37.257 1.00 95.56 147 LEU A C 1
ATOM 1200 O O . LEU A 1 147 ? 25.778 2.241 -36.501 1.00 95.56 147 LEU A O 1
ATOM 1204 N N . ARG A 1 148 ? 27.935 2.663 -36.936 1.00 96.50 148 ARG A N 1
ATOM 1205 C CA . ARG A 1 148 ? 28.420 2.176 -35.643 1.00 96.50 148 ARG A CA 1
ATOM 1206 C C . ARG A 1 148 ? 27.873 3.008 -34.483 1.00 96.50 148 ARG A C 1
ATOM 1208 O O . ARG A 1 148 ? 27.465 2.429 -33.481 1.00 96.50 148 ARG A O 1
ATOM 1215 N N . GLN A 1 149 ? 27.844 4.332 -34.626 1.00 95.69 149 GLN A N 1
ATOM 1216 C CA . GLN A 1 149 ? 27.270 5.230 -33.619 1.00 95.69 149 GLN A CA 1
ATOM 1217 C C . GLN A 1 149 ? 25.768 4.988 -33.449 1.00 95.69 149 GLN A C 1
ATOM 1219 O O . GLN A 1 149 ? 25.314 4.806 -32.322 1.00 95.69 149 GLN A O 1
ATOM 1224 N N . VAL A 1 150 ? 25.024 4.868 -34.553 1.00 96.25 150 VAL A N 1
ATOM 1225 C CA . VAL A 1 150 ? 23.585 4.554 -34.528 1.00 96.25 150 VAL A CA 1
ATOM 1226 C C . VAL A 1 150 ? 23.312 3.216 -33.834 1.00 96.25 150 VAL A C 1
ATOM 1228 O O . VAL A 1 150 ? 22.383 3.113 -33.040 1.00 96.25 150 VAL A O 1
ATOM 1231 N N . LEU A 1 151 ? 24.130 2.189 -34.081 1.00 95.38 151 LEU A N 1
ATOM 1232 C CA . LEU A 1 151 ? 23.991 0.895 -33.403 1.00 95.38 151 LEU A CA 1
ATOM 1233 C C . LEU A 1 151 ? 24.262 0.986 -31.895 1.00 95.38 151 LEU A C 1
ATOM 1235 O O . LEU A 1 151 ? 23.602 0.302 -31.113 1.00 95.38 151 LEU A O 1
ATOM 1239 N N . GLU A 1 152 ? 25.212 1.821 -31.473 1.00 95.69 152 GLU A N 1
ATOM 1240 C CA . GLU A 1 152 ? 25.482 2.045 -30.051 1.00 95.69 152 GLU A CA 1
ATOM 1241 C C . GLU A 1 152 ? 24.339 2.822 -29.375 1.00 95.69 152 GLU A C 1
ATOM 1243 O O . GLU A 1 152 ? 23.976 2.525 -28.236 1.00 95.69 152 GLU A O 1
ATOM 1248 N N . GLU A 1 153 ? 23.724 3.779 -30.072 1.00 95.31 153 GLU A N 1
ATOM 1249 C CA . GLU A 1 153 ? 22.520 4.477 -29.606 1.00 95.31 153 GLU A CA 1
ATOM 1250 C C . GLU A 1 153 ? 21.308 3.541 -29.514 1.00 95.31 153 GLU A C 1
ATOM 1252 O O . GLU A 1 153 ? 20.630 3.533 -28.486 1.00 95.31 153 GLU A O 1
ATOM 1257 N N . ASP A 1 154 ? 21.076 2.687 -30.517 1.00 94.75 154 ASP A N 1
ATOM 1258 C CA . ASP A 1 154 ? 20.015 1.668 -30.482 1.00 94.75 154 ASP A CA 1
ATOM 1259 C C . ASP A 1 154 ? 20.216 0.697 -29.310 1.00 94.75 154 ASP A C 1
ATOM 1261 O O . ASP A 1 154 ? 19.269 0.351 -28.601 1.00 94.75 154 ASP A O 1
ATOM 1265 N N . LYS A 1 155 ? 21.464 0.303 -29.031 1.00 96.31 155 LYS A N 1
ATOM 1266 C CA . LYS A 1 155 ? 21.789 -0.524 -27.864 1.00 96.31 155 LYS A CA 1
ATOM 1267 C C . LYS A 1 155 ? 21.428 0.178 -26.550 1.00 96.31 155 LYS A C 1
ATOM 1269 O O . LYS A 1 155 ? 20.782 -0.441 -25.704 1.00 96.31 155 LYS A O 1
ATOM 1274 N N . LYS A 1 156 ? 21.790 1.456 -26.384 1.00 96.38 156 LYS A N 1
ATOM 1275 C CA . LYS A 1 156 ? 21.422 2.249 -25.195 1.00 96.38 156 LYS A CA 1
ATOM 1276 C C . LYS A 1 156 ? 19.906 2.373 -25.049 1.00 96.38 156 LYS A C 1
ATOM 1278 O O . LYS A 1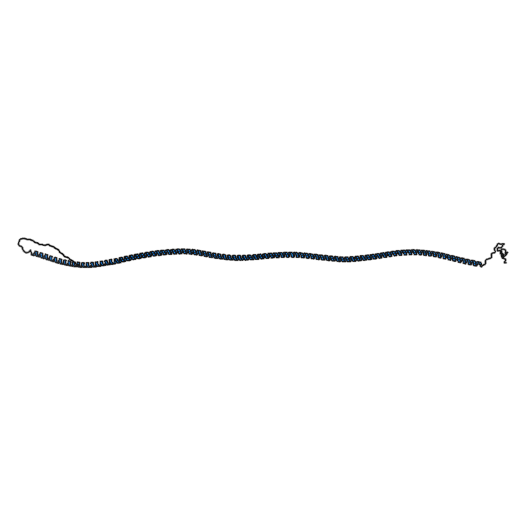 156 ? 19.385 2.142 -23.961 1.00 96.38 156 LYS A O 1
ATOM 1283 N N . LEU A 1 157 ? 19.195 2.646 -26.143 1.00 95.94 157 LEU A N 1
ATOM 1284 C CA . LEU A 1 157 ? 17.733 2.722 -26.159 1.00 95.94 157 LEU A CA 1
ATOM 1285 C C . LEU A 1 157 ? 17.084 1.394 -25.752 1.00 95.94 157 LEU A C 1
ATOM 1287 O O . LEU A 1 157 ? 16.137 1.387 -24.968 1.00 95.94 157 LEU A O 1
ATOM 1291 N N . ARG A 1 158 ? 17.607 0.254 -26.217 1.00 95.94 158 ARG A N 1
ATOM 129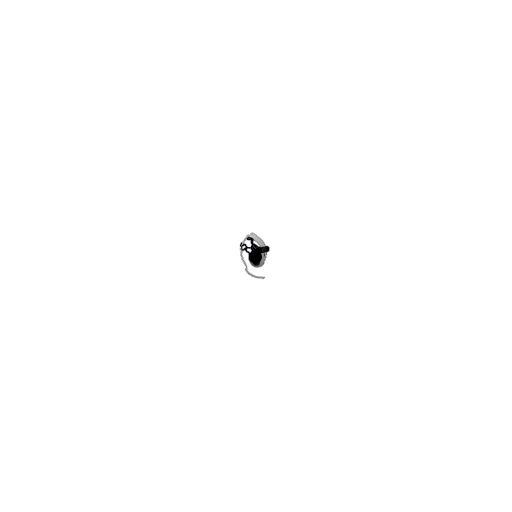2 C CA . ARG A 1 158 ? 17.130 -1.071 -25.785 1.00 95.94 158 ARG A CA 1
ATOM 1293 C C . ARG A 1 158 ? 17.366 -1.312 -24.297 1.00 95.94 158 ARG A C 1
ATOM 1295 O O . ARG A 1 158 ? 16.495 -1.868 -23.631 1.00 95.94 158 ARG A O 1
ATOM 1302 N N . GLU A 1 159 ? 18.518 -0.906 -23.767 1.00 95.88 159 GLU A N 1
ATOM 1303 C CA . GLU A 1 159 ? 18.813 -1.006 -22.334 1.00 95.88 159 GLU A CA 1
ATOM 1304 C C . GLU A 1 159 ? 17.878 -0.119 -21.497 1.00 95.88 159 GLU A C 1
ATOM 1306 O O . GLU A 1 159 ? 17.379 -0.562 -20.461 1.00 95.88 159 GLU A O 1
ATOM 1311 N N . GLU A 1 160 ? 17.593 1.106 -21.943 1.00 95.75 160 GLU A N 1
ATOM 1312 C CA . GLU A 1 160 ? 16.618 2.001 -21.309 1.00 95.75 160 GLU A CA 1
ATOM 1313 C C . GLU A 1 160 ? 15.197 1.440 -21.372 1.00 95.75 160 GLU A C 1
ATOM 1315 O O . GLU A 1 160 ? 14.501 1.417 -20.357 1.00 95.75 160 GLU A O 1
ATOM 1320 N N . TYR A 1 161 ? 14.784 0.902 -22.519 1.00 95.00 161 TYR A N 1
ATOM 1321 C CA . TYR A 1 161 ? 13.486 0.253 -22.671 1.00 95.00 161 TYR A CA 1
ATOM 1322 C C . TYR A 1 161 ? 13.352 -0.969 -21.750 1.00 95.00 161 TYR A C 1
ATOM 1324 O O . TYR A 1 161 ? 12.333 -1.133 -21.079 1.00 95.00 161 TYR A O 1
ATOM 1332 N N . ALA A 1 162 ? 14.401 -1.787 -21.630 1.00 95.88 162 ALA A N 1
ATOM 1333 C CA . ALA A 1 162 ? 14.427 -2.912 -20.699 1.00 95.88 162 ALA A CA 1
ATOM 1334 C C . ALA A 1 162 ? 14.346 -2.456 -19.230 1.00 95.88 162 ALA A C 1
ATOM 1336 O O . ALA A 1 162 ? 13.663 -3.093 -18.427 1.00 95.88 162 ALA A O 1
ATOM 1337 N N . LYS A 1 163 ? 15.006 -1.346 -18.862 1.00 95.88 163 LYS A N 1
ATOM 1338 C CA . LYS A 1 163 ? 14.863 -0.736 -17.526 1.00 95.88 163 LYS A CA 1
ATOM 1339 C C . LYS A 1 163 ? 13.429 -0.262 -17.287 1.00 95.88 163 LYS A C 1
ATOM 1341 O O . LYS A 1 163 ? 12.862 -0.579 -16.246 1.00 95.88 163 LYS A O 1
ATOM 1346 N N . MET A 1 164 ? 12.828 0.423 -18.258 1.00 95.69 164 MET A N 1
ATOM 1347 C CA . MET A 1 164 ? 11.440 0.887 -18.182 1.00 95.69 164 MET A CA 1
ATOM 1348 C C . MET A 1 164 ? 10.446 -0.267 -18.029 1.00 95.69 164 MET A C 1
ATOM 1350 O O . MET A 1 164 ? 9.520 -0.168 -17.230 1.00 95.69 164 MET A O 1
ATOM 1354 N N . GLN A 1 165 ? 10.648 -1.385 -18.733 1.00 95.44 165 GLN A N 1
ATOM 1355 C CA . GLN A 1 165 ? 9.810 -2.575 -18.571 1.00 95.44 165 GLN A CA 1
ATOM 1356 C C . GLN A 1 165 ? 9.897 -3.165 -17.159 1.00 95.44 165 GLN A C 1
ATOM 1358 O O . GLN A 1 165 ? 8.864 -3.504 -16.585 1.00 95.44 165 GLN A O 1
ATOM 1363 N N . ARG A 1 166 ? 11.099 -3.243 -16.570 1.00 95.31 166 ARG A N 1
ATOM 1364 C CA . ARG A 1 166 ? 11.264 -3.713 -15.182 1.00 95.31 166 ARG A CA 1
ATOM 1365 C C . ARG A 1 166 ? 10.546 -2.804 -14.190 1.00 95.31 166 ARG A C 1
ATOM 1367 O O . ARG A 1 166 ? 9.816 -3.311 -13.348 1.00 95.31 166 ARG A O 1
ATOM 1374 N N . LEU A 1 167 ? 10.699 -1.485 -14.334 1.00 95.19 167 LEU A N 1
ATOM 1375 C CA . LEU A 1 167 ? 9.998 -0.511 -13.492 1.00 95.19 167 LEU A CA 1
ATOM 1376 C C . LEU A 1 167 ? 8.478 -0.645 -13.626 1.00 95.19 167 LEU A C 1
ATOM 1378 O O . LEU A 1 167 ? 7.775 -0.679 -12.625 1.00 95.19 167 LEU A O 1
ATOM 1382 N N . TYR A 1 168 ? 7.967 -0.815 -14.846 1.00 95.50 168 TYR A N 1
ATOM 1383 C CA . TYR A 1 168 ? 6.540 -1.040 -15.070 1.00 95.50 168 TYR A CA 1
ATOM 1384 C C . TYR A 1 168 ? 6.032 -2.332 -14.402 1.00 95.50 168 TYR A C 1
ATOM 1386 O O . TYR A 1 168 ? 4.945 -2.358 -13.820 1.00 95.50 168 TYR A O 1
ATOM 1394 N N . GLU A 1 169 ? 6.804 -3.420 -14.461 1.00 95.25 169 GLU A N 1
ATOM 1395 C CA . GLU A 1 169 ? 6.469 -4.668 -13.767 1.00 95.25 169 GLU A CA 1
ATOM 1396 C C . GLU A 1 169 ? 6.525 -4.529 -12.239 1.00 95.25 169 GLU A C 1
ATOM 1398 O O . GLU A 1 169 ? 5.689 -5.110 -11.541 1.00 95.25 169 GLU A O 1
ATOM 1403 N N . GLU A 1 170 ? 7.482 -3.765 -11.712 1.00 94.88 170 GLU A N 1
ATOM 1404 C CA . GLU A 1 170 ? 7.579 -3.426 -10.290 1.00 94.88 170 GLU A CA 1
ATOM 1405 C C . GLU A 1 170 ? 6.382 -2.584 -9.837 1.00 94.88 170 GLU A C 1
ATOM 1407 O O . GLU A 1 170 ? 5.707 -2.965 -8.880 1.00 94.88 170 GLU A O 1
ATOM 1412 N N . ASP A 1 171 ? 6.032 -1.528 -10.573 1.00 95.06 171 ASP A N 1
ATOM 1413 C CA . ASP A 1 171 ? 4.852 -0.699 -10.311 1.00 95.06 171 ASP A CA 1
ATOM 1414 C C . ASP A 1 171 ? 3.568 -1.531 -10.331 1.00 95.06 171 ASP A C 1
ATOM 1416 O O . ASP A 1 171 ? 2.704 -1.384 -9.463 1.00 95.06 171 ASP A O 1
ATOM 1420 N N . LYS A 1 172 ? 3.447 -2.477 -11.271 1.00 95.25 172 LYS A N 1
ATOM 1421 C CA . LYS A 1 172 ? 2.319 -3.415 -11.321 1.00 95.25 172 LYS A CA 1
ATOM 1422 C C . LYS A 1 172 ? 2.239 -4.285 -10.060 1.00 95.25 172 LYS A C 1
ATOM 1424 O O . LYS A 1 172 ? 1.139 -4.490 -9.542 1.00 95.25 172 LYS A O 1
ATOM 1429 N N . LYS A 1 173 ? 3.376 -4.779 -9.551 1.00 95.44 173 LYS A N 1
ATOM 1430 C CA . LYS A 1 173 ? 3.440 -5.545 -8.289 1.00 95.44 173 LYS A CA 1
ATOM 1431 C C . LYS A 1 173 ? 3.082 -4.674 -7.085 1.00 95.44 173 LYS A C 1
ATOM 1433 O O . LYS A 1 173 ? 2.335 -5.130 -6.223 1.00 95.44 173 LYS A O 1
ATOM 1438 N N . ILE A 1 174 ? 3.554 -3.427 -7.045 1.00 94.62 174 ILE A N 1
ATOM 1439 C CA . ILE A 1 174 ? 3.218 -2.455 -5.993 1.00 94.62 174 ILE A CA 1
ATOM 1440 C C . ILE A 1 174 ? 1.713 -2.161 -5.995 1.00 94.62 174 ILE A C 1
ATOM 1442 O O . ILE A 1 174 ? 1.071 -2.190 -4.950 1.00 94.62 174 ILE A O 1
ATOM 1446 N N . LEU A 1 175 ? 1.112 -1.940 -7.163 1.00 95.12 175 LEU A N 1
ATOM 1447 C CA . LEU A 1 175 ? -0.335 -1.747 -7.297 1.00 95.12 175 LEU A CA 1
ATOM 1448 C C . LEU A 1 175 ? -1.131 -2.958 -6.798 1.00 95.12 175 LEU A C 1
ATOM 1450 O O . LEU A 1 175 ? -2.188 -2.797 -6.186 1.00 95.12 175 LEU A O 1
ATOM 1454 N N . GLN A 1 176 ? -0.644 -4.172 -7.054 1.00 94.69 176 GLN A N 1
ATOM 1455 C CA . GLN A 1 176 ? -1.283 -5.391 -6.569 1.00 94.69 176 GLN A CA 1
ATOM 1456 C C . GLN A 1 176 ? -1.179 -5.521 -5.041 1.00 94.69 176 GLN A C 1
ATOM 1458 O O . GLN A 1 176 ? -2.200 -5.738 -4.390 1.00 94.69 176 GLN A O 1
ATOM 1463 N N . SER A 1 177 ? -0.000 -5.284 -4.458 1.00 93.88 177 SER A N 1
ATOM 1464 C CA . SER A 1 177 ? 0.175 -5.318 -3.000 1.00 93.88 177 SER A CA 1
ATOM 1465 C C . SER A 1 177 ? -0.618 -4.217 -2.291 1.00 93.88 177 SER A C 1
ATOM 1467 O O . SER A 1 177 ? -1.190 -4.448 -1.227 1.00 93.88 177 SER A O 1
ATOM 1469 N N . GLN A 1 178 ? -0.753 -3.032 -2.893 1.00 93.25 178 GLN A N 1
ATOM 1470 C CA . GLN A 1 178 ? -1.616 -1.971 -2.371 1.00 93.25 178 GLN A CA 1
ATOM 1471 C C . GLN A 1 178 ? -3.091 -2.387 -2.354 1.00 93.25 178 GLN A C 1
ATOM 1473 O O . GLN A 1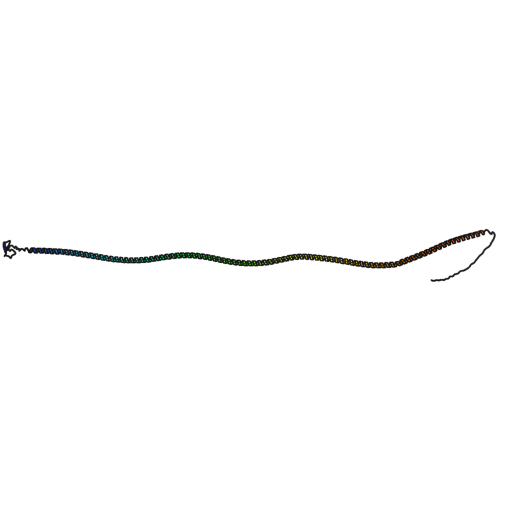 178 ? -3.780 -2.130 -1.367 1.00 93.25 178 GLN A O 1
ATOM 1478 N N . LYS A 1 179 ? -3.581 -3.065 -3.403 1.00 94.75 179 LYS A N 1
ATOM 1479 C CA . LYS A 1 179 ? -4.955 -3.599 -3.436 1.00 94.75 179 LYS A CA 1
ATOM 1480 C C . LYS A 1 179 ? -5.191 -4.635 -2.339 1.00 94.75 179 LYS A C 1
ATOM 1482 O O . LYS A 1 179 ? -6.227 -4.580 -1.682 1.00 94.75 179 LYS A O 1
ATOM 1487 N N . GLU A 1 180 ? -4.236 -5.536 -2.119 1.00 94.00 180 GLU A N 1
ATOM 1488 C CA . GLU A 1 180 ? -4.296 -6.537 -1.046 1.00 94.00 180 GLU A CA 1
ATOM 1489 C C . GLU A 1 180 ? -4.296 -5.869 0.334 1.00 94.00 180 GLU A C 1
ATOM 1491 O O . GLU A 1 180 ? -5.157 -6.152 1.164 1.00 94.00 180 GLU A O 1
ATOM 1496 N N . THR A 1 181 ? -3.406 -4.897 0.557 1.00 93.25 181 THR A N 1
ATOM 1497 C CA . THR A 1 181 ? -3.371 -4.121 1.807 1.00 93.25 181 THR A CA 1
ATOM 1498 C C . THR A 1 181 ? -4.695 -3.392 2.059 1.00 93.25 181 THR A C 1
ATOM 1500 O O . THR A 1 181 ? -5.175 -3.357 3.191 1.00 93.25 181 THR A O 1
ATOM 1503 N N . LEU A 1 182 ? -5.320 -2.837 1.015 1.00 94.25 182 LEU A N 1
ATOM 1504 C CA . LEU A 1 182 ? -6.612 -2.155 1.120 1.00 94.25 182 LEU A CA 1
ATOM 1505 C C . LEU A 1 182 ? -7.760 -3.130 1.4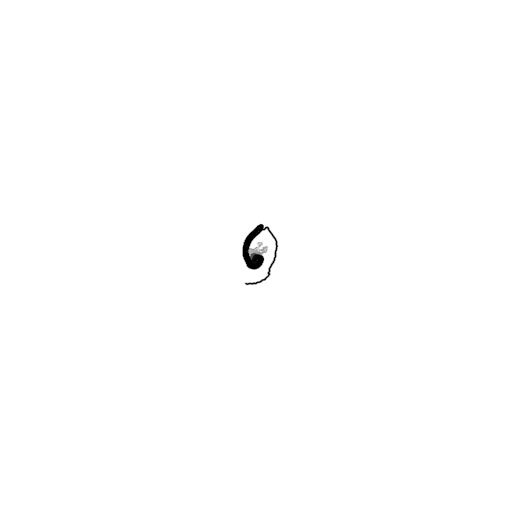27 1.00 94.25 182 LEU A C 1
ATOM 1507 O O . LEU A 1 182 ? -8.658 -2.799 2.202 1.00 94.25 182 LEU A O 1
ATOM 1511 N N . ALA A 1 183 ? -7.730 -4.338 0.856 1.00 93.75 183 ALA A N 1
ATOM 1512 C CA . ALA A 1 183 ? -8.676 -5.401 1.185 1.00 93.75 183 ALA A CA 1
ATOM 1513 C C . ALA A 1 183 ? -8.544 -5.820 2.658 1.00 93.75 183 ALA A C 1
ATOM 1515 O O . ALA A 1 183 ? -9.537 -5.782 3.385 1.00 93.75 183 ALA A O 1
ATOM 1516 N N . ASN A 1 184 ? -7.317 -6.079 3.122 1.00 94.38 184 ASN A N 1
ATOM 1517 C CA . ASN A 1 184 ? -7.029 -6.415 4.519 1.00 94.38 184 ASN A CA 1
ATOM 1518 C C . ASN A 1 184 ? -7.469 -5.294 5.473 1.00 94.38 184 ASN A C 1
ATOM 1520 O O . ASN A 1 184 ? -8.090 -5.549 6.501 1.00 94.38 184 ASN A O 1
ATOM 1524 N N . TYR A 1 185 ? -7.206 -4.032 5.121 1.00 94.38 185 TYR A N 1
ATOM 1525 C CA . TYR A 1 185 ? -7.666 -2.884 5.904 1.00 94.38 185 TYR A CA 1
ATOM 1526 C C . TYR A 1 185 ? -9.195 -2.861 6.049 1.00 94.38 185 TYR A C 1
ATOM 1528 O O . TYR A 1 185 ? -9.714 -2.619 7.140 1.00 94.38 185 TYR A O 1
ATOM 1536 N N . ASN A 1 186 ? -9.928 -3.139 4.967 1.00 93.12 186 ASN A N 1
ATOM 1537 C CA . ASN A 1 186 ? -11.389 -3.191 4.994 1.00 93.12 186 ASN A CA 1
ATOM 1538 C C . ASN A 1 186 ? -11.921 -4.349 5.852 1.00 93.12 186 ASN A C 1
ATOM 1540 O O . ASN A 1 186 ? -12.950 -4.191 6.510 1.00 93.12 186 ASN A O 1
ATOM 1544 N N . GLU A 1 187 ? -11.242 -5.496 5.872 1.00 94.12 187 GLU A N 1
ATOM 1545 C CA . GLU A 1 187 ? -11.582 -6.615 6.760 1.00 94.12 187 GLU A CA 1
ATOM 1546 C C . GLU A 1 187 ? -11.366 -6.248 8.229 1.00 94.12 187 GLU A C 1
ATOM 1548 O O . GLU A 1 187 ? -12.302 -6.345 9.023 1.00 94.12 187 GLU A O 1
ATOM 1553 N N . VAL A 1 188 ? -10.202 -5.689 8.569 1.00 93.00 188 VAL A N 1
ATOM 1554 C CA . VAL A 1 188 ? -9.908 -5.198 9.926 1.00 93.00 188 VAL A CA 1
ATOM 1555 C C . VAL A 1 188 ? -10.911 -4.121 10.360 1.00 93.00 188 VAL A C 1
ATOM 1557 O O . VAL A 1 188 ? -11.342 -4.084 11.514 1.00 93.00 188 VAL A O 1
ATOM 1560 N N . ALA A 1 189 ? -11.340 -3.243 9.448 1.00 92.56 189 ALA A N 1
ATOM 1561 C CA . ALA A 1 189 ? -12.369 -2.248 9.741 1.00 92.56 189 ALA A CA 1
ATOM 1562 C C . ALA A 1 189 ? -13.726 -2.893 10.083 1.00 92.56 189 ALA A C 1
ATOM 1564 O O . ALA A 1 189 ? -14.385 -2.443 11.025 1.00 92.56 189 ALA A O 1
ATOM 1565 N N . LYS A 1 190 ? -14.125 -3.960 9.373 1.00 94.31 190 LYS A N 1
ATOM 1566 C CA . LYS A 1 190 ? -15.339 -4.736 9.686 1.00 94.31 190 LYS A CA 1
ATOM 1567 C C . LYS A 1 190 ? -15.225 -5.440 11.036 1.00 94.31 190 LYS A C 1
ATOM 1569 O O . LYS A 1 190 ? -16.165 -5.371 11.825 1.00 94.31 190 LYS A O 1
ATOM 1574 N N . GLU A 1 191 ? -14.086 -6.065 11.327 1.00 93.25 191 GLU A N 1
ATOM 1575 C CA . GLU A 1 191 ? -13.830 -6.701 12.626 1.00 93.25 191 GLU A CA 1
ATOM 1576 C C . GLU A 1 191 ? -13.919 -5.691 13.769 1.00 93.25 191 GLU A C 1
ATOM 1578 O O . GLU A 1 191 ? -14.635 -5.912 14.743 1.00 93.25 191 GLU A O 1
ATOM 1583 N N . ARG A 1 192 ? -13.281 -4.525 13.626 1.00 92.75 192 ARG A N 1
ATOM 1584 C CA . ARG A 1 192 ? -13.382 -3.427 14.597 1.00 92.75 192 ARG A CA 1
ATOM 1585 C C . ARG A 1 192 ? -14.835 -3.019 14.841 1.00 92.75 192 ARG A C 1
ATOM 1587 O O . ARG A 1 192 ? -15.213 -2.741 15.979 1.00 92.75 192 ARG A O 1
ATOM 1594 N N . ASP A 1 193 ? -15.648 -2.939 13.794 1.00 93.56 193 ASP A N 1
ATOM 1595 C CA . ASP A 1 193 ? -17.054 -2.559 13.923 1.00 93.56 193 ASP A CA 1
ATOM 1596 C C . ASP A 1 193 ? -17.899 -3.669 14.578 1.00 93.56 193 ASP A C 1
ATOM 1598 O O . ASP A 1 193 ? -18.833 -3.352 15.321 1.00 93.56 193 ASP A O 1
ATOM 1602 N N . ASN A 1 194 ? -17.535 -4.942 14.391 1.00 94.06 194 ASN A N 1
ATOM 1603 C CA . ASN A 1 194 ? -18.107 -6.073 15.128 1.00 94.06 194 ASN A CA 1
ATOM 1604 C C . ASN A 1 194 ? -17.723 -6.024 16.613 1.00 94.06 194 ASN A C 1
ATOM 1606 O O . ASN A 1 194 ? -18.620 -5.994 17.454 1.00 94.06 194 ASN A O 1
ATOM 1610 N N . TYR A 1 195 ? -16.440 -5.854 16.948 1.00 92.62 195 TYR A N 1
ATOM 1611 C CA . TYR A 1 195 ? -16.000 -5.682 18.338 1.00 92.62 195 TYR A CA 1
ATOM 1612 C C . TYR A 1 195 ? -16.677 -4.480 19.012 1.00 92.62 195 TYR A C 1
ATOM 1614 O O . TYR A 1 195 ? -17.089 -4.547 20.168 1.00 92.62 195 TYR A O 1
ATOM 1622 N N . LYS A 1 196 ? -16.886 -3.370 18.291 1.00 94.88 196 LYS A N 1
ATOM 1623 C CA . LYS A 1 196 ? -17.661 -2.224 18.804 1.00 94.88 196 LYS A CA 1
ATOM 1624 C C . LYS A 1 196 ? -19.132 -2.552 19.078 1.00 94.88 196 LYS A C 1
ATOM 1626 O O . LYS A 1 196 ? -19.750 -1.880 19.907 1.00 94.88 196 LYS A O 1
ATOM 1631 N N . LYS A 1 197 ? -19.743 -3.490 18.349 1.00 93.81 197 LYS A N 1
ATOM 1632 C CA . LYS A 1 197 ? -21.099 -3.979 18.650 1.00 93.81 197 LYS A CA 1
ATOM 1633 C C . LYS A 1 197 ? -21.070 -4.870 19.889 1.00 93.81 197 LYS A C 1
ATOM 1635 O O . LYS A 1 197 ? -21.830 -4.599 20.809 1.00 93.81 197 LYS A O 1
ATOM 1640 N N . GLU A 1 198 ? -20.144 -5.821 19.959 1.00 93.50 198 GLU A N 1
ATOM 1641 C CA . GLU A 1 198 ? -19.976 -6.714 21.115 1.00 93.50 198 GLU A CA 1
ATOM 1642 C C . GLU A 1 198 ? -19.738 -5.937 22.415 1.00 93.50 198 GLU A C 1
ATOM 1644 O O . GLU A 1 198 ? -20.437 -6.144 23.399 1.00 93.50 198 GLU A O 1
ATOM 1649 N N . VAL A 1 199 ? -18.841 -4.946 22.408 1.00 92.62 199 VAL A N 1
ATOM 1650 C CA . VAL A 1 199 ? -18.593 -4.083 23.577 1.00 92.62 199 VAL A CA 1
ATOM 1651 C C . VAL A 1 199 ? -19.845 -3.303 23.998 1.00 92.62 199 VAL A C 1
ATOM 1653 O O . VAL A 1 199 ? -20.029 -3.035 25.186 1.00 92.62 199 VAL A O 1
ATOM 1656 N N . ARG A 1 200 ? -20.715 -2.912 23.056 1.00 93.44 200 ARG A N 1
ATOM 1657 C CA . ARG A 1 200 ? -21.986 -2.247 23.388 1.00 93.44 200 ARG A CA 1
ATOM 1658 C C . ARG A 1 200 ? -22.976 -3.205 24.037 1.00 93.44 200 ARG A C 1
ATOM 1660 O O . ARG A 1 200 ? -23.643 -2.787 24.976 1.00 93.44 200 ARG A O 1
ATOM 1667 N N . GLU A 1 201 ? -23.060 -4.446 23.567 1.00 93.44 201 GLU A N 1
ATOM 1668 C CA . GLU A 1 201 ? -23.914 -5.463 24.191 1.00 93.44 201 GLU A CA 1
ATOM 1669 C C . GLU A 1 201 ? -23.402 -5.831 25.588 1.00 93.44 201 GLU A C 1
ATOM 1671 O O . GLU A 1 201 ? -24.156 -5.723 26.551 1.00 93.44 201 GLU A O 1
ATOM 1676 N N . LEU A 1 202 ? -22.098 -6.081 25.747 1.00 92.50 202 LEU A N 1
ATOM 1677 C CA . LEU A 1 202 ? -21.486 -6.341 27.057 1.00 92.50 202 LEU A CA 1
ATOM 1678 C C . LEU A 1 202 ? -21.713 -5.198 28.060 1.00 92.50 202 LEU A C 1
ATOM 1680 O O . LEU A 1 202 ? -21.876 -5.434 29.254 1.00 92.50 202 LEU A O 1
ATOM 1684 N N . ARG A 1 203 ? -21.746 -3.938 27.601 1.00 93.75 203 ARG A N 1
ATOM 1685 C CA . ARG A 1 203 ? -22.099 -2.799 28.467 1.00 93.75 203 ARG A CA 1
ATOM 1686 C C . ARG A 1 203 ? -23.550 -2.853 28.941 1.00 93.75 203 ARG A C 1
ATOM 1688 O O . ARG A 1 203 ? -23.791 -2.560 30.107 1.00 93.75 203 ARG A O 1
ATOM 1695 N N . LYS A 1 204 ? -24.496 -3.235 28.077 1.00 93.50 204 LYS A N 1
ATOM 1696 C CA . LYS A 1 204 ? -25.901 -3.409 28.482 1.00 93.50 204 LYS A CA 1
ATOM 1697 C C . LYS A 1 204 ? -26.038 -4.538 29.499 1.00 93.50 204 LYS A C 1
ATOM 1699 O O . LYS A 1 204 ? -26.689 -4.341 30.519 1.00 93.50 204 LYS A O 1
ATOM 1704 N N . GLU A 1 205 ? -25.375 -5.669 29.262 1.00 92.62 205 GLU A N 1
ATOM 1705 C CA . GLU A 1 205 ? -25.348 -6.796 30.204 1.00 92.62 205 GLU A CA 1
ATOM 1706 C C . GLU A 1 205 ? -24.758 -6.382 31.560 1.00 92.62 205 GLU A C 1
ATOM 1708 O O . GLU A 1 205 ? -25.289 -6.732 32.614 1.00 92.62 205 GLU A O 1
ATOM 1713 N N . LEU A 1 206 ? -23.692 -5.574 31.559 1.00 92.75 206 LEU A N 1
ATOM 1714 C CA . LEU A 1 206 ? -23.109 -5.031 32.785 1.00 92.75 206 LEU A CA 1
ATOM 1715 C C . LEU A 1 206 ? -24.085 -4.105 33.530 1.00 92.75 206 LEU A C 1
ATOM 1717 O O . LEU A 1 206 ? -24.191 -4.177 34.757 1.00 92.75 206 LEU A O 1
ATOM 1721 N N . ASP A 1 207 ? -24.809 -3.244 32.814 1.00 91.31 207 ASP A N 1
ATOM 1722 C CA . ASP A 1 207 ? -25.832 -2.376 33.404 1.00 91.31 207 ASP A CA 1
ATOM 1723 C C . ASP A 1 207 ? -26.991 -3.195 33.999 1.00 91.31 207 ASP A C 1
ATOM 1725 O O . ASP A 1 207 ? -27.490 -2.875 35.081 1.00 91.31 207 ASP A O 1
ATOM 1729 N N . GLU A 1 208 ? -27.396 -4.284 33.345 1.00 90.75 208 GLU A N 1
ATOM 1730 C CA . GLU A 1 208 ? -28.384 -5.237 33.864 1.00 90.75 208 GLU A CA 1
ATOM 1731 C C . GLU A 1 208 ? -27.884 -5.967 35.114 1.00 90.75 208 GLU A C 1
ATOM 1733 O O . GLU A 1 208 ? -28.593 -6.020 36.123 1.00 90.75 208 GLU A O 1
ATOM 1738 N N . ALA A 1 209 ? -26.640 -6.446 35.111 1.00 88.88 209 ALA A N 1
ATOM 1739 C CA . ALA A 1 209 ? -26.018 -7.056 36.282 1.00 88.88 209 ALA A CA 1
ATOM 1740 C C . ALA A 1 209 ? -25.953 -6.076 37.469 1.00 88.88 209 ALA A C 1
ATOM 1742 O O . ALA A 1 209 ? -26.220 -6.448 38.615 1.00 88.88 209 ALA A O 1
ATOM 1743 N N . ASN A 1 210 ? -25.670 -4.797 37.210 1.00 89.69 210 ASN A N 1
ATOM 1744 C CA . ASN A 1 210 ? -25.696 -3.757 38.238 1.00 89.69 210 ASN A CA 1
ATOM 1745 C C . ASN A 1 210 ? -27.110 -3.514 38.790 1.00 89.69 210 ASN A C 1
ATOM 1747 O O . ASN A 1 210 ? -27.260 -3.337 40.004 1.00 89.69 210 ASN A O 1
ATOM 1751 N N . LYS A 1 211 ? -28.155 -3.564 37.950 1.00 91.00 211 LYS A N 1
ATOM 1752 C CA . LYS A 1 211 ? -29.556 -3.520 38.415 1.00 91.00 211 LYS A CA 1
ATOM 1753 C C . LYS A 1 211 ? -29.878 -4.715 39.311 1.00 91.00 211 LYS A C 1
ATOM 1755 O O . LYS A 1 211 ? -30.426 -4.520 40.395 1.00 91.00 211 LYS A O 1
ATOM 1760 N N . LEU A 1 212 ? -29.479 -5.926 38.916 1.00 88.00 212 LEU A N 1
ATOM 1761 C CA . LEU A 1 212 ? -29.655 -7.138 39.726 1.00 88.00 212 LEU A CA 1
ATOM 1762 C C . LEU A 1 212 ? -28.938 -7.031 41.075 1.00 88.00 212 LEU A C 1
ATOM 1764 O O . LEU A 1 212 ? -29.507 -7.384 42.105 1.00 88.00 212 LEU A O 1
ATOM 1768 N N . LYS A 1 213 ? -27.727 -6.465 41.105 1.00 89.62 213 LYS A N 1
ATOM 1769 C CA . LYS A 1 213 ? -27.005 -6.184 42.354 1.00 89.62 213 LYS A CA 1
ATOM 1770 C C . LYS A 1 213 ? -27.764 -5.202 43.254 1.00 89.62 213 LYS A C 1
ATOM 1772 O O . LYS A 1 213 ? -27.755 -5.359 44.474 1.00 89.62 213 LYS A O 1
ATOM 1777 N N . GLY A 1 214 ? -28.425 -4.201 42.670 1.00 87.88 214 GLY A N 1
ATOM 1778 C CA . GLY A 1 214 ? -29.326 -3.297 43.390 1.00 87.88 214 GLY A CA 1
ATOM 1779 C C . GLY A 1 214 ? -30.511 -4.036 44.019 1.00 87.88 214 GLY A C 1
ATOM 1780 O O . GLY A 1 214 ? -30.790 -3.845 45.202 1.00 87.88 214 GLY A O 1
ATOM 1781 N N . ILE A 1 215 ? -31.145 -4.936 43.263 1.00 87.62 215 ILE A N 1
ATOM 1782 C CA . ILE A 1 215 ? -32.249 -5.780 43.748 1.00 87.62 215 ILE A CA 1
ATOM 1783 C C . ILE A 1 215 ? -31.777 -6.714 44.869 1.00 87.62 215 ILE A C 1
ATOM 1785 O O . ILE A 1 215 ? -32.448 -6.813 45.890 1.00 87.62 215 ILE A O 1
ATOM 1789 N N . ALA A 1 216 ? -30.610 -7.347 44.733 1.00 87.06 216 ALA A N 1
ATOM 1790 C CA . ALA A 1 216 ? -30.053 -8.221 45.765 1.00 87.06 216 ALA A CA 1
ATOM 1791 C C . ALA A 1 216 ? -29.831 -7.476 47.093 1.00 87.06 216 ALA A C 1
ATOM 1793 O O . ALA A 1 216 ? -30.202 -7.978 48.151 1.00 87.06 216 ALA A O 1
ATOM 1794 N N . LYS A 1 217 ? -29.316 -6.238 47.046 1.00 88.75 217 LYS A N 1
ATOM 1795 C CA . LYS A 1 217 ? -29.196 -5.386 48.243 1.00 88.75 217 LYS A CA 1
ATOM 1796 C C . LYS A 1 217 ? -30.553 -5.035 48.855 1.00 88.75 217 LYS A C 1
ATOM 1798 O O . LYS A 1 217 ? -30.682 -5.025 50.076 1.00 88.75 217 LYS A O 1
ATOM 1803 N N . ALA A 1 218 ? -31.559 -4.744 48.029 1.00 87.56 218 ALA A N 1
ATOM 1804 C CA . ALA A 1 218 ? -32.915 -4.490 48.513 1.00 87.56 218 ALA A CA 1
ATOM 1805 C C . ALA A 1 218 ? -33.516 -5.742 49.175 1.00 87.56 218 ALA A C 1
ATOM 1807 O O . ALA A 1 218 ? -34.115 -5.641 50.243 1.00 87.56 218 ALA A O 1
ATOM 1808 N N . HIS A 1 219 ? -33.286 -6.922 48.593 1.00 88.44 219 HIS A N 1
ATOM 1809 C CA . HIS A 1 219 ? -33.688 -8.202 49.169 1.00 88.44 219 HIS A CA 1
ATOM 1810 C C . HIS A 1 219 ? -32.990 -8.470 50.511 1.00 88.44 219 HIS A C 1
ATOM 1812 O O . HIS A 1 219 ? -33.645 -8.882 51.460 1.00 88.44 219 HIS A O 1
ATOM 1818 N N . GLU A 1 220 ? -31.687 -8.197 50.640 1.00 89.69 220 GLU A N 1
ATOM 1819 C CA . GLU A 1 220 ? -30.988 -8.275 51.934 1.00 89.69 220 GLU A CA 1
ATOM 1820 C C . GLU A 1 220 ? -31.589 -7.323 52.983 1.00 89.69 220 GLU A C 1
ATOM 1822 O O . GLU A 1 220 ? -31.685 -7.684 54.156 1.00 89.69 220 GLU A O 1
ATOM 1827 N N . GLY A 1 221 ? -32.000 -6.116 52.578 1.00 89.38 221 GLY A N 1
ATOM 1828 C CA . GLY A 1 221 ? -32.704 -5.167 53.447 1.00 89.38 221 GLY A CA 1
ATOM 1829 C C . GLY A 1 221 ? -34.050 -5.712 53.930 1.00 89.38 221 GLY A C 1
ATOM 1830 O O . GLY A 1 221 ? -34.289 -5.776 55.135 1.00 89.38 221 GLY A O 1
ATOM 1831 N N . LEU A 1 222 ? -34.879 -6.189 52.998 1.00 89.69 222 LEU A N 1
ATOM 1832 C CA . LEU A 1 222 ? -36.171 -6.815 53.292 1.00 89.69 222 LEU A CA 1
ATOM 1833 C C . LEU A 1 222 ? -36.031 -8.061 54.172 1.00 89.69 222 LEU A C 1
ATOM 1835 O O . LEU A 1 222 ? -36.835 -8.261 55.075 1.00 89.69 222 LEU A O 1
ATOM 1839 N N . GLN A 1 223 ? -34.998 -8.878 53.959 1.00 91.44 223 GLN A N 1
ATOM 1840 C CA . GLN A 1 223 ? -34.736 -10.054 54.789 1.00 91.44 223 GLN A CA 1
ATOM 1841 C C . GLN A 1 223 ? -34.480 -9.658 56.250 1.00 91.44 223 GLN A C 1
ATOM 1843 O O . GLN A 1 223 ? -35.025 -10.278 57.160 1.00 91.44 223 GLN A O 1
ATOM 1848 N N . LYS A 1 224 ? -33.705 -8.591 56.488 1.00 90.94 224 LYS A N 1
ATOM 1849 C CA . LYS A 1 224 ? -33.472 -8.070 57.845 1.00 90.94 224 LYS A CA 1
ATOM 1850 C C . LYS A 1 224 ? -34.760 -7.552 58.485 1.00 90.94 224 LYS A C 1
ATOM 1852 O O . LYS A 1 224 ? -34.984 -7.804 59.667 1.00 90.94 224 LYS A O 1
ATOM 1857 N N . GLU A 1 225 ? -35.602 -6.846 57.729 1.00 90.06 225 GLU A N 1
ATOM 1858 C CA . GLU A 1 225 ? -36.914 -6.392 58.212 1.00 90.06 225 GLU A CA 1
ATOM 1859 C C . GLU A 1 225 ? -37.836 -7.568 58.541 1.00 90.06 225 GLU A C 1
ATOM 1861 O O . GLU A 1 225 ? -38.463 -7.576 59.600 1.00 90.06 225 GLU A O 1
ATOM 1866 N N . PHE A 1 226 ? -37.869 -8.592 57.688 1.00 92.06 226 PHE A N 1
ATOM 1867 C CA . PHE A 1 226 ? -38.622 -9.818 57.931 1.00 92.06 226 PHE A CA 1
ATOM 1868 C C . PHE A 1 226 ? -38.150 -10.526 59.206 1.00 92.06 226 PHE A C 1
ATOM 1870 O O . PHE A 1 226 ? -38.974 -10.906 60.036 1.00 92.06 226 PHE A O 1
ATOM 1877 N N . ASP A 1 227 ? -36.838 -10.656 59.415 1.00 91.44 227 ASP A N 1
ATOM 1878 C CA . ASP A 1 227 ? -36.282 -11.278 60.619 1.00 91.44 227 ASP A CA 1
ATOM 1879 C C . ASP A 1 227 ? -36.633 -10.487 61.892 1.00 91.44 227 ASP A C 1
ATOM 1881 O O . ASP A 1 227 ? -36.940 -11.081 62.932 1.00 91.44 227 ASP A O 1
ATOM 1885 N N . LEU A 1 228 ? -36.623 -9.150 61.826 1.00 92.06 228 LEU A N 1
ATOM 1886 C CA . LEU A 1 228 ? -37.063 -8.279 62.923 1.00 92.06 228 LEU A CA 1
ATOM 1887 C C . LEU A 1 228 ? -38.559 -8.437 63.203 1.00 92.06 228 LEU A C 1
ATOM 1889 O O . LEU A 1 228 ? -38.951 -8.604 64.360 1.00 92.06 228 LEU A O 1
ATOM 1893 N N . LEU A 1 229 ? -39.384 -8.436 62.157 1.00 92.69 229 LEU A N 1
ATOM 1894 C CA . LEU A 1 229 ? -40.826 -8.623 62.270 1.00 92.69 229 LEU A CA 1
ATOM 1895 C C . LEU A 1 229 ? -41.160 -9.994 62.864 1.00 92.69 229 LEU A C 1
ATOM 1897 O O . LEU A 1 229 ? -42.009 -10.100 63.742 1.00 92.69 229 LEU A O 1
ATOM 1901 N N . ASN A 1 230 ? -40.454 -11.041 62.442 1.00 92.62 230 ASN A N 1
ATOM 1902 C CA . ASN A 1 230 ? -40.646 -12.394 62.949 1.00 92.62 230 ASN A CA 1
ATOM 1903 C C . ASN A 1 230 ? -40.241 -12.508 64.431 1.00 92.62 230 ASN A C 1
ATOM 1905 O O . ASN A 1 230 ? -40.926 -13.163 65.216 1.00 92.62 230 ASN A O 1
ATOM 1909 N N . LYS A 1 231 ? -39.169 -11.820 64.857 1.00 93.00 231 LYS A N 1
ATOM 1910 C CA . LYS A 1 231 ? -38.817 -11.698 66.285 1.00 93.00 231 LYS A CA 1
ATOM 1911 C C . LYS A 1 231 ? -39.907 -10.978 67.080 1.00 93.00 231 LYS A C 1
ATOM 1913 O O . LYS A 1 231 ? -40.286 -11.466 68.141 1.00 93.00 231 LYS A O 1
ATOM 1918 N N . ALA A 1 232 ? -40.430 -9.865 66.566 1.00 90.00 232 ALA A N 1
ATOM 1919 C CA . ALA A 1 232 ? -41.524 -9.134 67.206 1.00 90.00 232 ALA A CA 1
ATOM 1920 C C . ALA A 1 232 ? -42.797 -9.990 67.304 1.00 90.00 232 ALA A C 1
ATOM 1922 O O . ALA A 1 232 ? -43.428 -10.034 68.356 1.00 90.00 232 ALA A O 1
ATOM 1923 N N . HIS A 1 233 ? -43.135 -10.732 66.246 1.00 90.25 233 HIS A N 1
ATOM 1924 C CA . HIS A 1 233 ? -44.270 -11.651 66.235 1.00 90.25 233 HIS A CA 1
ATOM 1925 C C . HIS A 1 233 ? -44.126 -12.763 67.283 1.00 90.25 233 HIS A C 1
ATOM 1927 O O . HIS A 1 233 ? -45.072 -13.027 68.022 1.00 90.25 233 HIS A O 1
ATOM 1933 N N . LYS A 1 234 ? -42.938 -13.375 67.405 1.00 92.06 234 LYS A N 1
ATOM 1934 C CA . LYS A 1 234 ? -42.658 -14.353 68.470 1.00 92.06 234 LYS A CA 1
ATOM 1935 C C . LYS A 1 234 ? -42.817 -13.745 69.865 1.00 92.06 234 LYS A C 1
ATOM 1937 O O . LYS A 1 234 ? -43.479 -14.350 70.699 1.00 92.06 234 LYS A O 1
ATOM 1942 N N . GLY A 1 235 ? -42.287 -12.541 70.090 1.00 91.38 235 GLY A N 1
ATOM 1943 C CA . GLY A 1 235 ? -42.461 -11.828 71.361 1.00 91.38 235 GLY A CA 1
ATOM 1944 C C . GLY A 1 235 ? -43.934 -11.556 71.687 1.00 91.38 235 GLY A C 1
ATOM 1945 O O . GLY A 1 235 ? -44.375 -11.807 72.804 1.00 91.38 235 GLY A O 1
ATOM 1946 N N . ALA A 1 236 ? -44.723 -11.138 70.694 1.00 88.94 236 ALA A N 1
ATOM 1947 C CA . ALA A 1 236 ? -46.160 -10.928 70.859 1.00 88.94 236 ALA A CA 1
ATOM 1948 C C . ALA A 1 236 ? -46.911 -12.229 71.196 1.00 88.94 236 ALA A C 1
ATOM 1950 O O . ALA A 1 236 ? -47.828 -12.207 72.011 1.00 88.94 236 ALA A O 1
ATOM 1951 N N . LEU A 1 237 ? -46.525 -13.370 70.609 1.00 91.25 237 LEU A N 1
ATOM 1952 C CA . LEU A 1 237 ? -47.102 -14.674 70.960 1.00 91.25 237 LEU A CA 1
ATOM 1953 C C . LEU A 1 237 ? -46.794 -15.068 72.410 1.00 91.25 237 LEU A C 1
ATOM 1955 O O . LEU A 1 237 ? -47.687 -15.539 73.112 1.00 91.25 237 LEU A O 1
ATOM 1959 N N . GLU A 1 238 ? -45.560 -14.855 72.871 1.00 91.00 238 GLU A N 1
ATOM 1960 C CA . GLU A 1 238 ? -45.166 -15.109 74.263 1.00 91.00 238 GLU A CA 1
ATOM 1961 C C . GLU A 1 238 ? -45.936 -14.214 75.248 1.00 91.00 238 GLU A C 1
ATOM 1963 O O . GLU A 1 238 ? -46.362 -14.666 76.313 1.00 91.00 238 GLU A O 1
ATOM 1968 N N . GLU A 1 239 ? -46.153 -12.947 74.894 1.00 91.31 239 GLU A N 1
ATOM 1969 C CA . GLU A 1 239 ? -46.940 -12.005 75.692 1.00 91.31 239 GLU A CA 1
ATOM 1970 C C . GLU A 1 239 ? -48.427 -12.376 75.726 1.00 91.31 239 GLU A C 1
ATOM 1972 O O . GLU A 1 239 ? -49.044 -12.371 76.791 1.00 91.31 239 GLU A O 1
ATOM 1977 N N . LEU A 1 240 ? -48.986 -12.800 74.592 1.00 90.94 240 LEU A N 1
ATOM 1978 C CA . LEU A 1 240 ? -50.358 -13.293 74.505 1.00 90.94 240 LEU A CA 1
ATOM 1979 C C . LEU A 1 240 ? -50.554 -14.537 75.386 1.00 90.94 240 LEU A C 1
ATOM 1981 O O . LEU A 1 240 ? -51.554 -14.642 76.098 1.00 90.94 240 LEU A O 1
ATOM 1985 N N . GLU A 1 241 ? -49.589 -15.458 75.404 1.00 91.62 241 GLU A N 1
ATOM 1986 C CA . GLU A 1 241 ? -49.650 -16.647 76.258 1.00 91.62 241 GLU A CA 1
ATOM 1987 C C . GLU A 1 241 ? -49.541 -16.298 77.751 1.00 91.62 241 GLU A C 1
ATOM 1989 O O . GLU A 1 241 ? -50.287 -16.831 78.575 1.00 91.62 241 GLU A O 1
ATOM 1994 N N . ARG A 1 242 ? -48.693 -15.326 78.107 1.00 93.00 242 ARG A N 1
ATOM 1995 C CA . ARG A 1 242 ? -48.620 -14.780 79.472 1.00 93.00 242 ARG A CA 1
ATOM 1996 C C . ARG A 1 242 ? -49.956 -14.182 79.914 1.00 93.00 242 ARG A C 1
ATOM 1998 O O . ARG A 1 242 ? -50.438 -14.509 80.998 1.00 93.00 242 ARG A O 1
ATOM 2005 N N . LEU A 1 243 ? -50.576 -13.365 79.062 1.00 91.81 243 LEU A N 1
ATOM 2006 C CA . LEU A 1 243 ? -51.875 -12.746 79.336 1.00 91.81 243 LEU A CA 1
ATOM 2007 C C . LEU A 1 243 ? -52.985 -13.789 79.506 1.00 91.81 243 LEU A C 1
ATOM 2009 O O . LEU A 1 243 ? -53.832 -13.639 80.385 1.00 91.81 243 LEU A O 1
ATOM 2013 N N . LYS A 1 244 ? -52.980 -14.880 78.730 1.00 92.44 244 LYS A N 1
ATOM 2014 C CA . LYS A 1 244 ? -53.922 -15.993 78.945 1.00 92.44 244 LYS A CA 1
ATOM 2015 C C . LYS A 1 244 ? -53.767 -16.622 80.329 1.00 92.44 244 LYS A C 1
ATOM 2017 O O . LYS A 1 244 ? -54.775 -16.897 80.980 1.00 92.44 244 LYS A O 1
ATOM 2022 N N . ILE A 1 245 ? -52.532 -16.845 80.783 1.00 90.88 245 ILE A N 1
ATOM 2023 C CA . ILE A 1 245 ? -52.261 -17.398 82.118 1.00 90.88 245 ILE A CA 1
ATOM 2024 C C . ILE A 1 245 ? -52.770 -16.440 83.203 1.00 90.88 245 ILE A C 1
ATOM 2026 O O . ILE A 1 245 ? -53.405 -16.878 84.162 1.00 90.88 245 ILE A O 1
ATOM 2030 N N . GLU A 1 246 ? -52.529 -15.137 83.058 1.00 90.50 246 GLU A N 1
ATOM 2031 C CA . GLU A 1 246 ? -53.040 -14.122 83.988 1.00 90.50 246 GLU A CA 1
ATOM 2032 C C . GLU A 1 246 ? -54.568 -14.063 84.002 1.00 90.50 246 GLU A C 1
ATOM 2034 O O . GLU A 1 246 ? -55.163 -14.068 85.079 1.00 90.50 246 GLU A O 1
ATOM 2039 N N . MET A 1 247 ? -55.219 -14.101 82.835 1.00 88.56 247 MET A N 1
ATOM 2040 C CA . MET A 1 247 ? -56.679 -14.184 82.757 1.00 88.56 247 MET A CA 1
ATOM 2041 C C . MET A 1 247 ? -57.221 -15.433 83.456 1.00 88.56 247 MET A C 1
ATOM 2043 O O . MET A 1 247 ? -58.218 -15.344 84.169 1.00 88.56 247 MET A O 1
ATOM 2047 N N . ALA A 1 248 ? -56.568 -16.589 83.304 1.00 90.19 248 ALA A N 1
ATOM 2048 C CA . ALA A 1 248 ? -56.968 -17.812 83.997 1.00 90.19 248 ALA A CA 1
ATOM 2049 C C . ALA A 1 248 ? -56.833 -17.681 85.525 1.00 90.19 248 ALA A C 1
ATOM 2051 O O . ALA A 1 248 ? -57.733 -18.098 86.255 1.00 90.19 248 ALA A O 1
ATOM 2052 N N . LYS A 1 249 ? -55.758 -17.046 86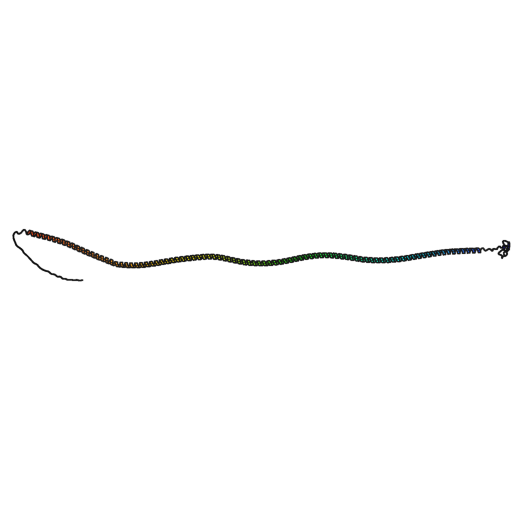.014 1.00 91.00 249 LYS A N 1
ATOM 2053 C CA . LYS A 1 249 ? -55.581 -16.743 87.446 1.00 91.00 249 LYS A CA 1
ATOM 2054 C C . LYS A 1 249 ? -56.664 -15.801 87.967 1.00 91.00 249 LYS A C 1
ATOM 2056 O O . LYS A 1 249 ? -57.289 -16.102 88.978 1.00 91.00 249 LYS A O 1
ATOM 2061 N N . MET A 1 250 ? -56.914 -14.697 87.261 1.00 89.50 250 MET A N 1
ATOM 2062 C CA . MET A 1 250 ? -57.952 -13.727 87.622 1.00 89.50 250 MET A CA 1
ATOM 2063 C C . MET A 1 250 ? -59.337 -14.370 87.643 1.00 89.50 250 MET A C 1
ATOM 2065 O O . MET A 1 250 ? -60.117 -14.118 88.557 1.00 89.50 250 MET A O 1
ATOM 2069 N N . LYS A 1 251 ? -59.631 -15.242 86.674 1.00 92.88 251 LYS A N 1
ATOM 2070 C CA . LYS A 1 251 ? -60.873 -16.015 86.650 1.00 92.88 251 LYS A CA 1
ATOM 2071 C C . LYS A 1 251 ? -60.995 -16.919 87.880 1.00 92.88 251 LYS A C 1
ATOM 2073 O O . LYS A 1 251 ? -62.040 -16.911 88.520 1.00 92.88 251 LYS A O 1
ATOM 2078 N N . GLY A 1 252 ? -59.930 -17.637 88.245 1.00 87.94 252 GLY A N 1
ATOM 2079 C CA . GLY A 1 252 ? -59.902 -18.468 89.452 1.00 87.94 252 GLY A CA 1
ATOM 2080 C C . GLY A 1 252 ? -60.140 -17.665 90.735 1.00 87.94 252 GLY A C 1
ATOM 2081 O O . GLY A 1 252 ? -60.954 -18.069 91.560 1.00 87.94 252 GLY A O 1
ATOM 2082 N N . MET A 1 253 ? -59.507 -16.493 90.864 1.00 88.75 253 MET A N 1
ATOM 2083 C CA . MET A 1 253 ? -59.752 -15.571 91.981 1.00 88.75 253 MET A CA 1
ATOM 2084 C C . MET A 1 253 ? -61.213 -15.107 92.040 1.00 88.75 253 MET A C 1
ATOM 2086 O O . MET A 1 253 ? -61.806 -15.101 93.112 1.00 88.75 253 MET A O 1
ATOM 2090 N N . TYR A 1 254 ? -61.810 -14.747 90.899 1.00 88.56 254 TYR A N 1
ATOM 2091 C CA . TYR A 1 254 ? -63.224 -14.360 90.829 1.00 88.56 254 TYR A CA 1
ATOM 2092 C C . TYR A 1 254 ? -64.163 -15.500 91.244 1.00 88.56 254 TYR A C 1
ATOM 2094 O O . TYR A 1 254 ? -65.125 -15.267 91.971 1.00 88.56 254 TYR A O 1
ATOM 2102 N N . GLU A 1 255 ? -63.894 -16.730 90.800 1.00 89.25 255 GLU A N 1
ATOM 2103 C CA . GLU A 1 255 ? -64.680 -17.910 91.180 1.00 89.25 255 GLU A CA 1
ATOM 2104 C C . GLU A 1 255 ? -64.551 -18.237 92.675 1.00 89.25 255 GLU A C 1
ATOM 2106 O O . GLU A 1 255 ? -65.522 -18.663 93.300 1.00 89.25 255 GLU A O 1
ATOM 2111 N N . GLU A 1 256 ? -63.367 -18.049 93.261 1.00 87.44 256 GLU A N 1
ATOM 2112 C CA . GLU A 1 256 ? -63.142 -18.225 94.697 1.00 87.44 256 GLU A CA 1
ATOM 2113 C C . GLU A 1 256 ? -63.867 -17.153 95.516 1.00 87.44 256 GLU A C 1
ATOM 2115 O O . GLU A 1 256 ? -64.535 -17.471 96.500 1.00 87.44 256 GLU A O 1
ATOM 2120 N N . GLU A 1 257 ? -63.812 -15.896 95.079 1.00 88.38 257 GLU A N 1
ATOM 2121 C CA . GLU A 1 257 ? -64.535 -14.804 95.727 1.00 88.38 257 GLU A CA 1
ATOM 2122 C C . GLU A 1 257 ? -66.055 -15.008 95.636 1.00 88.38 257 GLU A C 1
ATOM 2124 O O . GLU A 1 257 ? -66.760 -14.854 96.631 1.00 88.38 257 GLU A O 1
ATOM 2129 N N . ALA A 1 258 ? -66.565 -15.468 94.488 1.00 88.12 258 ALA A N 1
ATOM 2130 C CA . ALA A 1 258 ? -67.972 -15.835 94.330 1.00 88.12 258 ALA A CA 1
ATOM 2131 C C . ALA A 1 258 ? -68.399 -16.956 95.297 1.00 88.12 258 ALA A C 1
ATOM 2133 O O . ALA A 1 258 ? -69.490 -16.893 95.862 1.00 88.12 258 ALA A O 1
ATOM 2134 N N . ARG A 1 259 ? -67.535 -17.953 95.546 1.00 89.31 259 ARG A N 1
ATOM 2135 C CA . ARG A 1 259 ? -67.794 -18.993 96.560 1.00 89.31 259 ARG A CA 1
ATOM 2136 C C . ARG A 1 259 ? -67.846 -18.422 97.976 1.00 89.31 259 ARG A C 1
ATOM 2138 O O . ARG A 1 259 ? -68.717 -18.826 98.741 1.00 89.31 259 ARG A O 1
ATOM 2145 N N . LYS A 1 260 ? -66.957 -17.484 98.328 1.00 89.50 260 LYS A N 1
ATOM 2146 C CA . LYS A 1 260 ? -67.002 -16.808 99.638 1.00 89.50 260 LYS A CA 1
ATOM 2147 C C . LYS A 1 260 ? -68.292 -16.015 99.812 1.00 89.50 260 LYS A C 1
ATOM 2149 O O . LYS A 1 260 ? -68.916 -16.122 100.861 1.00 89.50 260 LYS A O 1
ATOM 2154 N N . TYR A 1 261 ? -68.712 -15.266 98.790 1.00 86.25 261 TYR A N 1
ATOM 2155 C CA . TYR A 1 261 ? -69.985 -14.544 98.822 1.00 86.25 261 TYR A CA 1
ATOM 2156 C C . TYR A 1 261 ? -71.175 -15.492 99.006 1.00 86.25 261 TYR A C 1
ATOM 2158 O O . TYR A 1 261 ? -72.003 -15.235 99.871 1.00 86.25 261 TYR A O 1
ATOM 2166 N N . ALA A 1 262 ? -71.225 -16.613 98.279 1.00 86.50 262 ALA A N 1
ATOM 2167 C CA . ALA A 1 262 ? -72.284 -17.611 98.448 1.00 86.50 262 ALA A CA 1
ATOM 2168 C C . ALA A 1 262 ? -72.305 -18.216 99.868 1.00 86.50 262 ALA A C 1
ATOM 2170 O O . ALA A 1 262 ? -73.366 -18.316 100.477 1.00 86.50 262 ALA A O 1
ATOM 2171 N N . SER A 1 263 ? -71.135 -18.550 100.427 1.00 88.56 263 SER A N 1
ATOM 2172 C CA . SER A 1 263 ? -71.012 -19.039 101.810 1.00 88.56 263 SER A CA 1
ATOM 2173 C C . SER A 1 263 ? -71.492 -18.003 102.831 1.00 88.56 263 SER A C 1
ATOM 2175 O O . SER A 1 263 ? -72.220 -18.337 103.761 1.00 88.56 263 SER A O 1
ATOM 2177 N N . LEU A 1 264 ? -71.116 -16.733 102.654 1.00 87.81 264 LEU A N 1
ATOM 2178 C CA . LEU A 1 264 ? -71.556 -15.637 103.521 1.00 87.81 264 LEU A CA 1
ATOM 2179 C C . LEU A 1 264 ? -73.064 -15.376 103.406 1.00 87.81 264 LEU A C 1
ATOM 2181 O O . LEU A 1 264 ? -73.701 -15.009 104.392 1.00 87.81 264 LEU A O 1
ATOM 2185 N N . GLU A 1 265 ? -73.653 -15.534 102.222 1.00 87.38 265 GLU A N 1
ATOM 2186 C CA . GLU A 1 265 ? -75.105 -15.446 102.041 1.00 87.38 265 GLU A CA 1
ATOM 2187 C C . GLU A 1 265 ? -75.842 -16.570 102.782 1.00 87.38 265 GLU A C 1
ATOM 2189 O O . GLU A 1 265 ? -76.867 -16.304 103.414 1.00 87.38 265 GLU A O 1
ATOM 2194 N N . GLU A 1 266 ? -75.320 -17.800 102.754 1.00 85.38 266 GLU A N 1
ATOM 2195 C CA . GLU A 1 266 ? -75.868 -18.927 103.522 1.00 85.38 266 GLU A CA 1
ATOM 2196 C C . GLU A 1 266 ? -75.758 -18.698 105.035 1.00 85.38 266 GLU A C 1
ATOM 2198 O O . GLU A 1 266 ? -76.750 -18.857 105.748 1.00 85.38 266 GLU A O 1
ATOM 2203 N N . GLU A 1 267 ? -74.599 -18.249 105.527 1.00 85.81 267 GLU A N 1
ATOM 2204 C CA . GLU A 1 267 ? -74.406 -17.909 106.943 1.00 85.81 267 GLU A CA 1
ATOM 2205 C C . GLU A 1 267 ? -75.356 -16.796 107.400 1.00 85.81 267 GLU A C 1
ATOM 2207 O O . GLU A 1 267 ? -75.998 -16.914 108.445 1.00 85.81 267 GLU A O 1
ATOM 2212 N N . ASN A 1 268 ? -75.506 -15.730 106.607 1.00 86.12 268 ASN A N 1
ATOM 2213 C CA . ASN A 1 268 ? -76.443 -14.650 106.920 1.00 86.12 268 ASN A CA 1
ATOM 2214 C C . ASN A 1 268 ? -77.897 -15.134 106.935 1.00 86.12 268 ASN A C 1
ATOM 2216 O O . ASN A 1 268 ? -78.676 -14.696 107.783 1.00 86.12 268 ASN A O 1
ATOM 2220 N N . ARG A 1 269 ? -78.274 -16.048 106.032 1.00 88.62 269 ARG A N 1
ATOM 2221 C CA . ARG A 1 269 ? -79.614 -16.647 106.025 1.00 88.62 269 ARG A CA 1
ATOM 2222 C C . ARG A 1 269 ? -79.857 -17.471 107.292 1.00 88.62 269 ARG A C 1
ATOM 2224 O O . ARG A 1 269 ? -80.881 -17.275 107.937 1.00 88.62 269 ARG A O 1
ATOM 2231 N N . ALA A 1 270 ? -78.893 -18.297 107.699 1.00 85.06 270 ALA A N 1
ATOM 2232 C CA . ALA A 1 270 ? -78.973 -19.073 108.938 1.00 85.06 270 ALA A CA 1
ATOM 2233 C C . ALA A 1 270 ? -79.038 -18.178 110.191 1.00 85.06 270 ALA A C 1
ATOM 2235 O O . ALA A 1 270 ? -79.789 -18.452 111.126 1.00 85.06 270 ALA A O 1
ATOM 2236 N N . LEU A 1 271 ? -78.282 -17.074 110.218 1.00 87.62 271 LEU A N 1
ATOM 2237 C CA . LEU A 1 271 ? -78.344 -16.092 111.304 1.00 87.62 271 LEU A CA 1
ATOM 2238 C C . LEU A 1 271 ? -79.713 -15.409 111.394 1.00 87.62 271 LEU A C 1
ATOM 2240 O O . LEU A 1 271 ? -80.208 -15.198 112.501 1.00 87.62 271 LEU A O 1
ATOM 2244 N N . LEU A 1 272 ? -80.327 -15.075 110.257 1.00 86.94 272 LEU A N 1
ATOM 2245 C CA . LEU A 1 272 ? -81.677 -14.508 110.219 1.00 86.94 272 LEU A CA 1
ATOM 2246 C C . LEU A 1 272 ? -82.721 -15.502 110.740 1.00 86.94 272 LEU A C 1
ATOM 2248 O O . LEU A 1 272 ? -83.546 -15.118 111.564 1.00 86.94 272 LEU A O 1
ATOM 2252 N N . GLU A 1 273 ? -82.648 -16.771 110.332 1.00 85.19 273 GLU A N 1
ATOM 2253 C CA . GLU A 1 273 ? -83.539 -17.830 110.831 1.00 85.19 273 GLU A CA 1
ATOM 2254 C C . GLU A 1 273 ? -83.403 -18.016 112.351 1.00 85.19 273 GLU A C 1
ATOM 2256 O O . GLU A 1 273 ? -84.403 -17.977 113.072 1.00 85.19 273 GLU A O 1
ATOM 2261 N N . ASN A 1 274 ? -82.170 -18.097 112.862 1.00 85.81 274 ASN A N 1
ATOM 2262 C CA . ASN A 1 274 ? -81.909 -18.164 114.303 1.00 85.81 274 ASN A CA 1
ATOM 2263 C C . ASN A 1 274 ? -82.447 -16.931 115.045 1.00 85.81 274 ASN A C 1
ATOM 2265 O O . ASN A 1 274 ? -83.003 -17.047 116.137 1.00 85.81 274 ASN A O 1
ATOM 2269 N N . TYR A 1 275 ? -82.291 -15.734 114.471 1.00 84.06 275 TYR A N 1
ATOM 2270 C CA . TYR A 1 275 ? -82.809 -14.498 115.056 1.00 84.06 275 TYR A CA 1
ATOM 2271 C C . TYR A 1 275 ? -84.344 -14.484 115.114 1.00 84.06 275 TYR A C 1
ATOM 2273 O O . TYR A 1 275 ? -84.926 -14.017 116.098 1.00 84.06 275 TYR A O 1
ATOM 2281 N N . GLU A 1 276 ? -85.018 -15.004 114.086 1.00 85.44 276 GLU A N 1
ATOM 2282 C CA . GLU A 1 276 ? -86.474 -15.160 114.072 1.00 85.44 276 GLU A CA 1
ATOM 2283 C C . GLU A 1 276 ? -86.962 -16.157 115.130 1.00 85.44 276 GLU A C 1
ATOM 2285 O O . GLU A 1 276 ? -87.965 -15.891 115.801 1.00 85.44 276 GLU A O 1
ATOM 2290 N N . GLU A 1 277 ? -86.252 -17.270 115.314 1.00 84.00 277 GLU A N 1
ATOM 2291 C CA . GLU A 1 277 ? -86.562 -18.280 116.329 1.00 84.00 277 GLU A CA 1
ATOM 2292 C C . GLU A 1 277 ? -86.387 -17.721 117.748 1.00 84.00 277 GLU A C 1
ATOM 2294 O O . GLU A 1 277 ? -87.330 -17.744 118.542 1.00 84.00 277 GLU A O 1
ATOM 2299 N N . LEU A 1 278 ? -85.261 -17.052 118.022 1.00 82.94 278 LEU A N 1
ATOM 2300 C CA . LEU A 1 278 ? -85.026 -16.374 119.301 1.00 82.94 278 LEU A CA 1
ATOM 2301 C C . LEU A 1 278 ? -86.100 -15.316 119.608 1.00 82.94 278 LEU A C 1
ATOM 2303 O O . LEU A 1 278 ? -86.475 -15.097 120.762 1.00 82.94 278 LEU A O 1
ATOM 2307 N N . ASN A 1 279 ? -86.604 -14.632 118.576 1.00 85.12 279 ASN A N 1
ATOM 2308 C CA . ASN A 1 279 ? -87.692 -13.667 118.716 1.00 85.12 279 ASN A CA 1
ATOM 2309 C C . ASN A 1 279 ? -89.033 -14.331 119.055 1.00 85.12 279 ASN A C 1
ATOM 2311 O O . ASN A 1 279 ? -89.823 -13.741 119.799 1.00 85.12 279 ASN A O 1
ATOM 2315 N N . LYS A 1 280 ? -89.315 -15.531 118.532 1.00 83.81 280 LYS A N 1
ATOM 2316 C CA . LYS A 1 280 ? -90.499 -16.311 118.929 1.00 83.81 280 LYS A CA 1
ATOM 2317 C C . LYS A 1 280 ? -90.406 -16.727 120.392 1.00 83.81 280 LYS A C 1
ATOM 2319 O O . LYS A 1 280 ? -91.365 -16.499 121.130 1.00 83.81 280 LYS A O 1
ATOM 2324 N N . ASP A 1 281 ? -89.251 -17.221 120.823 1.00 85.12 281 ASP A N 1
ATOM 2325 C CA . ASP A 1 281 ? -89.020 -17.614 122.216 1.00 85.12 281 ASP A CA 1
ATOM 2326 C C . ASP A 1 281 ? -89.167 -16.428 123.168 1.00 85.12 281 ASP A C 1
ATOM 2328 O O . ASP A 1 281 ? -89.872 -16.513 124.174 1.00 85.12 281 ASP A O 1
ATOM 2332 N N . ASN A 1 282 ? -88.596 -15.272 122.814 1.00 81.19 282 ASN A N 1
ATOM 2333 C CA . ASN A 1 282 ? -88.772 -14.042 123.586 1.00 81.19 282 ASN A CA 1
ATOM 2334 C C . ASN A 1 282 ? -90.244 -13.621 123.693 1.00 81.19 282 ASN A C 1
ATOM 2336 O O . ASN A 1 282 ? -90.679 -13.169 124.753 1.00 81.19 282 ASN A O 1
ATOM 2340 N N . ARG A 1 283 ? -91.037 -13.763 122.620 1.00 84.44 283 ARG A N 1
ATOM 2341 C CA . ARG A 1 283 ? -92.486 -13.498 122.676 1.00 84.44 283 ARG A CA 1
ATOM 2342 C C . ARG A 1 283 ? -93.200 -14.482 123.602 1.00 84.44 283 ARG A C 1
ATOM 2344 O O . ARG A 1 283 ? -94.055 -14.041 124.366 1.00 84.44 283 ARG A O 1
ATOM 2351 N N . SER A 1 284 ? -92.835 -15.763 123.562 1.00 85.19 284 SER A N 1
ATOM 2352 C CA . SER A 1 284 ? -93.400 -16.801 124.434 1.00 85.19 284 SER A CA 1
ATOM 2353 C C . SER A 1 284 ? -93.092 -16.528 125.906 1.00 85.19 284 SER A C 1
ATOM 2355 O O . SER A 1 284 ? -94.008 -16.416 126.717 1.00 85.19 284 SER A O 1
ATOM 2357 N N . MET A 1 285 ? -91.819 -16.300 126.245 1.00 83.62 285 MET A N 1
ATOM 2358 C CA . MET A 1 285 ? -91.403 -15.958 127.611 1.00 83.62 285 MET A CA 1
ATOM 2359 C C . MET A 1 285 ? -92.070 -14.675 128.115 1.00 83.62 285 MET A C 1
ATOM 2361 O O . MET A 1 285 ? -92.427 -14.571 129.287 1.00 83.62 285 MET A O 1
ATOM 2365 N N . LYS A 1 286 ? -92.279 -13.689 127.236 1.00 83.69 286 LYS A N 1
ATOM 2366 C CA . LYS A 1 286 ? -92.999 -12.463 127.590 1.00 83.69 286 LYS A CA 1
ATOM 2367 C C . LYS A 1 286 ? -94.473 -12.733 127.909 1.00 83.69 286 LYS A C 1
ATOM 2369 O O . LYS A 1 286 ? -94.974 -12.187 128.886 1.00 83.69 286 LYS A O 1
ATOM 2374 N N . MET A 1 287 ? -95.141 -13.601 127.143 1.00 79.62 287 MET A N 1
ATOM 2375 C CA . MET A 1 287 ? -96.512 -14.038 127.443 1.00 79.62 287 MET A CA 1
ATOM 2376 C C . MET A 1 287 ? -96.597 -14.806 128.770 1.00 79.62 287 MET A C 1
ATOM 2378 O O . MET A 1 287 ? -97.518 -14.565 129.548 1.00 79.62 287 MET A O 1
ATOM 2382 N N . GLU A 1 288 ? -95.629 -15.676 129.069 1.00 81.31 288 GLU A N 1
ATOM 2383 C CA . GLU A 1 288 ? -95.553 -16.367 130.365 1.00 81.31 288 GLU A CA 1
ATOM 2384 C C . GLU A 1 288 ? -95.372 -15.380 131.527 1.00 81.31 288 GLU A C 1
ATOM 2386 O O . GLU A 1 288 ? -96.111 -15.439 132.512 1.00 81.31 288 GLU A O 1
ATOM 2391 N N . LEU A 1 289 ? -94.457 -14.414 131.395 1.00 76.88 289 LEU A N 1
ATOM 2392 C CA . LEU A 1 289 ? -94.259 -13.347 132.383 1.00 76.88 289 LEU A CA 1
ATOM 2393 C C . LEU A 1 289 ? -95.531 -12.524 132.625 1.00 76.88 289 LEU A C 1
ATOM 2395 O O . LEU A 1 289 ? -95.872 -12.246 133.778 1.00 76.88 289 LEU A O 1
ATOM 2399 N N . ASP A 1 290 ? -96.242 -12.155 131.558 1.00 80.06 290 ASP A N 1
ATOM 2400 C CA . ASP A 1 290 ? -97.498 -11.408 131.652 1.00 80.06 290 ASP A CA 1
ATOM 2401 C C . ASP A 1 290 ? -98.617 -12.246 132.301 1.00 80.06 290 ASP A C 1
ATOM 2403 O O . ASP A 1 290 ? -99.468 -11.684 132.990 1.00 80.06 290 ASP A O 1
ATOM 2407 N N . SER A 1 291 ? -98.593 -13.579 132.165 1.00 78.56 291 SER A N 1
ATOM 2408 C CA . SER A 1 291 ? -99.551 -14.491 132.816 1.00 78.56 291 SER A CA 1
ATOM 2409 C C . SER A 1 291 ? -99.290 -14.708 134.316 1.00 78.56 291 SER A C 1
ATOM 2411 O O . SER A 1 291 ? -100.234 -14.820 135.095 1.00 78.56 291 SER A O 1
ATOM 2413 N N . LEU A 1 292 ? -98.023 -14.690 134.747 1.00 78.88 292 LEU A N 1
ATOM 2414 C CA . LEU A 1 292 ? -97.625 -14.853 136.153 1.00 78.88 292 LEU A CA 1
ATOM 2415 C C . LEU A 1 292 ? -97.810 -13.571 136.977 1.00 78.88 292 LEU A C 1
ATOM 2417 O O . LEU A 1 292 ? -98.009 -13.614 138.193 1.00 78.88 292 LEU A O 1
ATOM 2421 N N . ARG A 1 293 ? -97.754 -12.404 136.329 1.00 82.00 293 ARG A N 1
ATOM 2422 C CA . ARG A 1 293 ? -97.929 -11.099 136.979 1.00 82.00 293 ARG A CA 1
ATOM 2423 C C . ARG A 1 293 ? -99.262 -10.968 137.754 1.00 82.00 293 ARG A C 1
ATOM 2425 O O . ARG A 1 293 ? -99.194 -10.615 138.936 1.00 82.00 293 ARG A O 1
ATOM 2432 N N . PRO A 1 294 ? -100.442 -11.297 137.187 1.00 77.75 294 PRO A N 1
ATOM 2433 C CA . PRO A 1 294 ? -101.704 -11.251 137.925 1.00 77.75 294 PRO A CA 1
ATOM 2434 C C . PRO A 1 294 ? -101.794 -12.305 139.041 1.00 77.75 294 PRO A C 1
ATOM 2436 O O . PRO A 1 294 ? -102.434 -12.044 140.060 1.00 77.75 294 PRO A O 1
ATOM 2439 N N . GLU A 1 295 ? -101.132 -13.463 138.916 1.00 76.44 295 GLU A N 1
ATOM 2440 C CA . GLU A 1 295 ? -101.056 -14.446 140.010 1.00 76.44 295 GLU A CA 1
ATOM 2441 C C . GLU A 1 295 ? -100.294 -13.891 141.219 1.00 76.44 295 GLU A C 1
ATOM 2443 O O . GLU A 1 295 ? -100.765 -13.990 142.356 1.00 76.44 295 GLU A O 1
ATOM 2448 N N . VAL A 1 296 ? -99.145 -13.247 140.988 1.00 75.62 296 VAL A N 1
ATOM 2449 C CA . VAL A 1 296 ? -98.354 -12.610 142.052 1.00 75.62 296 VAL A CA 1
ATOM 2450 C C . VAL A 1 296 ? -99.127 -11.461 142.707 1.00 75.62 296 VAL A C 1
ATOM 2452 O O . VAL A 1 296 ? -99.102 -11.322 143.933 1.00 75.62 296 VAL A O 1
ATOM 2455 N N . GLU A 1 297 ? -99.842 -10.649 141.927 1.00 77.12 297 GLU A N 1
ATOM 2456 C CA . GLU A 1 297 ? -100.697 -9.576 142.453 1.00 77.12 297 GLU A CA 1
ATOM 2457 C C . GLU A 1 297 ? -101.879 -10.126 143.266 1.00 77.12 297 GLU A C 1
ATOM 2459 O O . GLU A 1 297 ? -102.154 -9.628 144.362 1.00 77.12 297 GLU A O 1
ATOM 2464 N N . GLY A 1 298 ? -102.508 -11.215 142.811 1.00 76.31 298 GLY A N 1
ATOM 2465 C CA . GLY A 1 298 ? -103.560 -11.914 143.552 1.00 76.31 298 GLY A CA 1
ATOM 2466 C C . GLY A 1 298 ? -103.073 -12.491 144.886 1.00 76.31 298 GLY A C 1
ATOM 2467 O O . GLY A 1 298 ? -103.751 -12.360 145.910 1.00 76.31 298 GLY A O 1
ATOM 2468 N N . LEU A 1 299 ? -101.870 -13.076 144.912 1.00 78.06 299 LEU A N 1
ATOM 2469 C CA . LEU A 1 299 ? -101.240 -13.561 146.145 1.00 78.06 299 LEU A CA 1
ATOM 2470 C C . LEU A 1 299 ? -100.909 -12.416 147.112 1.00 78.06 299 LEU A C 1
ATOM 2472 O O . LEU A 1 299 ? -101.186 -12.532 148.307 1.00 78.06 299 LEU A O 1
ATOM 2476 N N . ARG A 1 300 ? -100.387 -11.285 146.617 1.00 80.19 300 ARG A N 1
ATOM 2477 C CA . ARG A 1 300 ? -100.118 -10.092 147.444 1.00 80.19 300 ARG A CA 1
ATOM 2478 C C . ARG A 1 300 ? -101.384 -9.533 148.088 1.00 80.19 300 ARG A C 1
ATOM 2480 O O . ARG A 1 300 ? -101.349 -9.151 149.258 1.00 80.19 300 ARG A O 1
ATOM 2487 N N . GLN A 1 301 ? -102.497 -9.506 147.357 1.00 79.69 301 GLN A N 1
ATOM 2488 C CA . GLN A 1 301 ? -103.764 -9.010 147.890 1.00 79.69 301 GLN A CA 1
ATOM 2489 C C . GLN A 1 301 ? -104.308 -9.921 149.003 1.00 79.69 301 GLN A C 1
ATOM 2491 O O . GLN A 1 301 ? -104.729 -9.428 150.048 1.00 79.69 301 GLN A O 1
ATOM 2496 N N . ARG A 1 302 ? -104.208 -11.249 148.840 1.00 79.12 302 ARG A N 1
ATOM 2497 C CA . ARG A 1 302 ? -104.575 -12.218 149.892 1.00 79.12 302 ARG A CA 1
ATOM 2498 C C . ARG A 1 302 ? -103.743 -12.056 151.163 1.00 79.12 302 ARG A C 1
ATOM 2500 O O . ARG A 1 302 ? -104.289 -12.186 152.255 1.00 79.12 302 ARG A O 1
ATOM 2507 N N . ILE A 1 303 ? -102.446 -11.774 151.031 1.00 78.50 303 ILE A N 1
ATOM 2508 C CA . ILE A 1 303 ? -101.569 -11.517 152.183 1.00 78.50 303 ILE A CA 1
ATOM 2509 C C . ILE A 1 303 ? -102.061 -10.290 152.963 1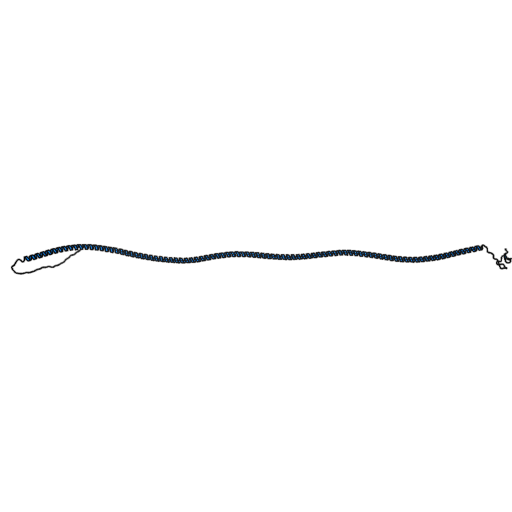.00 78.50 303 ILE A C 1
ATOM 2511 O O . ILE A 1 303 ? -102.262 -10.396 154.170 1.00 78.50 303 ILE A O 1
ATOM 2515 N N . LYS A 1 304 ? -102.361 -9.174 152.283 1.00 80.19 304 LYS A N 1
ATOM 2516 C CA . LYS A 1 304 ? -102.914 -7.962 152.921 1.00 80.19 304 LYS A CA 1
ATOM 2517 C C . LYS A 1 304 ? -104.233 -8.207 153.658 1.00 80.19 304 LYS A C 1
ATOM 2519 O O . LYS A 1 304 ? -104.433 -7.700 154.765 1.00 80.19 304 LYS A O 1
ATOM 2524 N N . ASP A 1 305 ? -105.133 -8.984 153.060 1.00 76.75 305 ASP A N 1
ATOM 2525 C CA . ASP A 1 305 ? -106.406 -9.338 153.696 1.00 76.75 305 ASP A CA 1
ATOM 2526 C C . ASP A 1 305 ? -106.185 -10.188 154.955 1.00 76.75 305 ASP A C 1
ATOM 2528 O O . ASP A 1 305 ? -106.845 -9.982 155.979 1.00 76.75 305 ASP A O 1
ATOM 2532 N N . MET A 1 306 ? -105.230 -11.125 154.913 1.00 76.44 306 MET A N 1
ATOM 2533 C CA . MET A 1 306 ? -104.865 -11.922 156.085 1.00 76.44 306 MET A CA 1
ATOM 2534 C C . MET A 1 306 ? -104.219 -11.076 157.187 1.00 76.44 306 MET A C 1
ATOM 2536 O O . MET A 1 306 ? -104.587 -11.235 158.349 1.00 76.44 306 MET A O 1
ATOM 2540 N N . GLU A 1 307 ? -103.329 -10.142 156.853 1.00 78.75 307 GLU A N 1
ATOM 2541 C CA . GLU A 1 307 ? -102.731 -9.207 157.819 1.00 78.75 307 GLU A CA 1
ATOM 2542 C C . GLU A 1 307 ? -103.797 -8.350 158.519 1.00 78.75 307 GLU A C 1
ATOM 2544 O O . GLU A 1 307 ? -103.788 -8.215 159.744 1.00 78.75 307 GLU A O 1
ATOM 2549 N N . SER A 1 308 ? -104.776 -7.849 157.760 1.00 76.62 308 SER A N 1
ATOM 2550 C CA . SER A 1 308 ? -105.897 -7.063 158.297 1.00 76.62 308 SER A CA 1
ATOM 2551 C C . SER A 1 308 ? -106.770 -7.886 159.255 1.00 76.62 308 SER A C 1
ATOM 2553 O O . SER A 1 308 ? -107.195 -7.396 160.304 1.00 76.62 308 SER A O 1
ATOM 2555 N N . ARG A 1 309 ? -107.004 -9.168 158.938 1.00 78.31 309 ARG A N 1
ATOM 2556 C CA . ARG A 1 309 ? -107.721 -10.102 159.822 1.00 78.31 309 ARG A CA 1
ATOM 2557 C C . ARG A 1 309 ? -106.951 -10.394 161.106 1.00 78.31 309 ARG A C 1
ATOM 2559 O O . ARG A 1 309 ? -107.557 -10.392 162.176 1.00 78.31 309 ARG A O 1
ATOM 2566 N N . ILE A 1 310 ? -105.639 -10.615 161.012 1.00 77.19 310 ILE A N 1
ATOM 2567 C CA . ILE A 1 310 ? -104.773 -10.850 162.176 1.00 77.19 310 ILE A CA 1
ATOM 2568 C C . ILE A 1 310 ? -104.825 -9.645 163.122 1.00 77.19 310 ILE A C 1
ATOM 2570 O O . ILE A 1 310 ? -105.076 -9.823 164.318 1.00 77.19 310 ILE A O 1
ATOM 2574 N N . ALA A 1 311 ? -104.685 -8.427 162.588 1.00 77.38 311 ALA A N 1
ATOM 2575 C CA . ALA A 1 311 ? -104.783 -7.189 163.360 1.00 77.38 311 ALA A CA 1
ATOM 2576 C C . ALA A 1 311 ? -106.109 -7.102 164.134 1.00 77.38 311 ALA A C 1
ATOM 2578 O O . ALA A 1 311 ? -106.092 -6.981 165.360 1.00 77.38 311 ALA A O 1
ATOM 2579 N N . ALA A 1 312 ? -107.244 -7.297 163.454 1.00 75.88 312 ALA A N 1
ATOM 2580 C CA . ALA A 1 312 ? -108.565 -7.271 164.081 1.00 75.88 312 ALA A CA 1
ATOM 2581 C C . ALA A 1 312 ? -108.748 -8.350 165.170 1.00 75.88 312 ALA A C 1
ATOM 2583 O O . ALA A 1 312 ? -109.385 -8.107 166.195 1.00 75.88 312 ALA A O 1
ATOM 2584 N N . THR A 1 313 ? -108.198 -9.556 164.979 1.00 74.12 313 THR A N 1
ATOM 2585 C CA . THR A 1 313 ? -108.271 -10.618 166.002 1.00 74.12 313 THR A CA 1
ATOM 2586 C C . THR A 1 313 ? -107.392 -10.335 167.218 1.00 74.12 313 THR A C 1
ATOM 2588 O O . THR A 1 313 ? -107.796 -10.631 168.341 1.00 74.12 313 THR A O 1
ATOM 2591 N N . SER A 1 314 ? -106.222 -9.723 167.016 1.00 73.31 314 SER A N 1
ATOM 2592 C CA . SER A 1 314 ? -105.311 -9.358 168.106 1.00 73.31 314 SER A CA 1
ATOM 2593 C C . SER A 1 314 ? -105.896 -8.291 169.033 1.00 73.31 314 SER A C 1
ATOM 2595 O O . SER A 1 314 ? -105.673 -8.329 170.240 1.00 73.31 314 SER A O 1
ATOM 2597 N N . GLU A 1 315 ? -106.689 -7.371 168.486 1.00 76.62 315 GLU A N 1
ATOM 2598 C CA . GLU A 1 315 ? -107.330 -6.300 169.246 1.00 76.62 315 GLU A CA 1
ATOM 2599 C C . GLU A 1 315 ? -108.461 -6.853 170.125 1.00 76.62 315 GLU A C 1
ATOM 2601 O O . GLU A 1 315 ? -108.499 -6.600 171.328 1.00 76.62 315 GLU A O 1
ATOM 2606 N N . LYS A 1 316 ? -109.290 -7.748 169.566 1.00 76.69 316 LYS A N 1
ATOM 2607 C CA . LYS A 1 316 ? -110.321 -8.481 170.325 1.00 76.69 316 LYS A CA 1
ATOM 2608 C C . LYS A 1 316 ? -109.740 -9.330 171.457 1.00 76.69 316 LYS A C 1
ATOM 2610 O O . LYS A 1 316 ? -110.366 -9.471 172.506 1.00 76.69 316 LYS A O 1
ATOM 2615 N N . LEU A 1 317 ? -108.557 -9.911 171.249 1.00 78.56 317 LEU A N 1
ATOM 2616 C CA . LEU A 1 317 ? -107.878 -10.697 172.276 1.00 78.56 317 LEU A CA 1
ATOM 2617 C C . LEU A 1 317 ? -107.479 -9.814 173.467 1.00 78.56 317 LEU A C 1
ATOM 2619 O O . LEU A 1 317 ? -107.801 -10.166 174.602 1.00 78.56 317 LEU A O 1
ATOM 2623 N N . LYS A 1 318 ? -106.882 -8.641 173.211 1.00 77.88 318 LYS A N 1
ATOM 2624 C CA . LYS A 1 318 ? -106.498 -7.677 174.258 1.00 77.88 318 LYS A CA 1
ATOM 2625 C C . LYS A 1 318 ? -107.691 -7.220 175.097 1.00 77.88 318 LYS A C 1
ATOM 2627 O O . LYS A 1 318 ? -107.615 -7.256 176.322 1.00 77.88 318 LYS A O 1
ATOM 2632 N N . GLU A 1 319 ? -108.815 -6.883 174.462 1.00 75.31 319 GLU A N 1
ATOM 2633 C CA . GLU A 1 319 ? -110.039 -6.507 175.188 1.00 75.31 319 GLU A CA 1
ATOM 2634 C C . GLU A 1 319 ? -110.547 -7.633 176.107 1.00 75.31 319 GLU A C 1
ATOM 2636 O O . GLU A 1 319 ? -111.075 -7.381 177.194 1.00 75.31 319 GLU A O 1
ATOM 2641 N N . SER A 1 320 ? -110.407 -8.895 175.687 1.00 77.00 320 SER A N 1
ATOM 2642 C CA . SER A 1 320 ? -110.815 -10.045 176.504 1.00 77.00 320 SER A CA 1
ATOM 2643 C C . SER A 1 320 ? -109.874 -10.293 177.691 1.00 77.00 320 SER A C 1
ATOM 2645 O O . SER A 1 320 ? -110.331 -10.647 178.781 1.00 77.00 320 SER A O 1
ATOM 2647 N N . GLU A 1 321 ? -108.572 -10.059 177.510 1.00 75.31 321 GLU A N 1
ATOM 2648 C CA . GLU A 1 321 ? -107.561 -10.177 178.565 1.00 75.31 321 GLU A CA 1
ATOM 2649 C C . GLU A 1 321 ? -107.748 -9.107 179.649 1.00 75.31 321 GLU A C 1
ATOM 2651 O O . GLU A 1 321 ? -107.630 -9.404 180.841 1.00 75.31 321 GLU A O 1
ATOM 2656 N N . GLU A 1 322 ? -108.100 -7.880 179.261 1.00 76.44 322 GLU A N 1
ATOM 2657 C CA . GLU A 1 322 ? -108.401 -6.789 180.194 1.00 76.44 322 GLU A CA 1
ATOM 2658 C C . GLU A 1 322 ? -109.645 -7.083 181.042 1.00 76.44 322 GLU A C 1
ATOM 2660 O O . GLU A 1 322 ? -109.593 -6.971 182.270 1.00 76.44 322 GLU A O 1
ATOM 2665 N N . LYS A 1 323 ? -110.727 -7.576 180.424 1.00 77.12 323 LYS A N 1
ATOM 2666 C CA . LYS A 1 323 ? -111.937 -8.000 181.155 1.00 77.12 323 LYS A CA 1
ATOM 2667 C C . LYS A 1 323 ? -111.651 -9.119 182.158 1.00 77.12 323 LYS A C 1
ATOM 2669 O O . LYS A 1 323 ? -112.190 -9.113 183.265 1.00 77.12 323 LYS A O 1
ATOM 2674 N N . ASN A 1 324 ? -110.784 -10.068 181.802 1.00 75.81 324 ASN A N 1
ATOM 2675 C CA . ASN A 1 324 ? -110.377 -11.139 182.714 1.00 75.81 324 ASN A CA 1
ATOM 2676 C C . ASN A 1 324 ? -109.568 -10.619 183.912 1.00 75.81 324 ASN A C 1
ATOM 2678 O O . ASN A 1 324 ? -109.755 -11.112 185.025 1.00 75.81 324 ASN A O 1
ATOM 2682 N N . ARG A 1 325 ? -108.710 -9.606 183.726 1.00 78.56 325 ARG A N 1
ATOM 2683 C CA . ARG A 1 325 ? -107.986 -8.960 184.837 1.00 78.56 325 ARG A CA 1
ATOM 2684 C C . ARG A 1 325 ? -108.928 -8.259 185.816 1.00 78.56 325 ARG A C 1
ATOM 2686 O O . ARG A 1 325 ? -108.754 -8.414 187.024 1.00 78.56 325 ARG A O 1
ATOM 2693 N N . GLU A 1 326 ? -109.940 -7.545 185.324 1.00 76.00 326 GLU A N 1
ATOM 2694 C CA . GLU A 1 326 ? -110.957 -6.914 186.182 1.00 76.00 326 GLU A CA 1
ATOM 2695 C C . GLU A 1 326 ? -111.772 -7.938 186.983 1.00 76.00 326 GLU A C 1
ATOM 2697 O O . GLU A 1 326 ? -112.036 -7.743 188.173 1.00 76.00 326 GLU A O 1
ATOM 2702 N N . LEU A 1 327 ? -112.155 -9.051 186.351 1.00 78.06 327 LEU A N 1
ATOM 2703 C CA . LEU A 1 327 ? -112.862 -10.150 187.013 1.00 78.06 327 LEU A CA 1
ATOM 2704 C C . LEU A 1 327 ? -112.031 -10.778 188.141 1.00 78.06 327 LEU A C 1
ATOM 2706 O O . LEU A 1 327 ? -112.563 -11.062 189.216 1.00 78.06 327 LEU A O 1
ATOM 2710 N N . LEU A 1 328 ? -110.727 -10.950 187.924 1.00 75.69 328 LEU A N 1
ATOM 2711 C CA . LEU A 1 328 ? -109.798 -11.489 188.920 1.00 75.69 328 LEU A CA 1
ATOM 2712 C C . LEU A 1 328 ? -109.665 -10.581 190.151 1.00 75.69 328 LEU A C 1
ATOM 2714 O O . LEU A 1 328 ? -109.670 -11.072 191.280 1.00 75.69 328 LEU A O 1
ATOM 2718 N N . LEU A 1 329 ? -109.602 -9.263 189.944 1.00 74.81 329 LEU A N 1
ATOM 2719 C CA . LEU A 1 329 ? -109.572 -8.276 191.029 1.00 74.81 329 LEU A CA 1
ATOM 2720 C C . LEU A 1 329 ? -110.845 -8.337 191.885 1.00 74.81 329 LEU A C 1
ATOM 2722 O O . LEU A 1 329 ? -110.756 -8.431 193.109 1.00 74.81 329 LEU A O 1
ATOM 2726 N N . LYS A 1 330 ? -112.023 -8.406 191.252 1.00 75.81 330 LYS A N 1
ATOM 2727 C CA . LYS A 1 330 ? -113.304 -8.568 191.964 1.00 75.81 330 LYS A CA 1
ATOM 2728 C C . LYS A 1 330 ? -113.375 -9.869 192.767 1.00 75.81 330 LYS A C 1
ATOM 2730 O O . LYS A 1 330 ? -113.903 -9.881 193.877 1.00 75.81 330 LYS A O 1
ATOM 2735 N N . HIS A 1 331 ? -112.835 -10.967 192.235 1.00 76.19 331 HIS A N 1
ATOM 2736 C CA . HIS A 1 331 ? -112.799 -12.249 192.946 1.00 76.19 331 HIS A CA 1
ATOM 2737 C C . HIS A 1 331 ? -111.917 -12.190 194.208 1.00 76.19 331 HIS A C 1
ATOM 2739 O O . HIS A 1 331 ? -112.266 -12.764 195.245 1.00 76.19 331 HIS A O 1
ATOM 2745 N N . LEU A 1 332 ? -110.778 -11.493 194.139 1.00 75.06 332 LEU A N 1
ATOM 2746 C CA . LEU A 1 332 ? -109.881 -11.285 195.280 1.00 75.06 332 LEU A CA 1
ATOM 2747 C C . LEU A 1 332 ? -110.541 -10.441 196.381 1.00 75.06 332 LEU A C 1
ATOM 2749 O O . LEU A 1 332 ? -110.461 -10.800 197.558 1.00 75.06 332 LEU A O 1
ATOM 2753 N N . GLU A 1 333 ? -111.254 -9.376 196.008 1.00 72.62 333 GLU A N 1
ATOM 2754 C CA . GLU A 1 333 ? -112.022 -8.552 196.951 1.00 72.62 333 GLU A CA 1
ATOM 2755 C C . GLU A 1 333 ? -113.136 -9.353 197.639 1.00 72.62 333 GLU A C 1
ATOM 2757 O O . GLU A 1 333 ? -113.272 -9.305 198.868 1.00 72.62 333 GLU A O 1
ATOM 2762 N N . LEU A 1 334 ? -113.883 -10.165 196.877 1.00 76.12 334 LEU A N 1
ATOM 2763 C CA . LEU A 1 334 ? -114.923 -11.032 197.435 1.00 76.12 334 LEU A CA 1
ATOM 2764 C C . LEU A 1 334 ? -114.347 -12.056 198.422 1.00 76.12 334 LEU A C 1
ATOM 2766 O O . LEU A 1 334 ? -114.893 -12.219 199.515 1.00 76.12 334 LEU A O 1
ATOM 2770 N N . SER A 1 335 ? -113.232 -12.710 198.078 1.00 71.06 335 SER A N 1
ATOM 2771 C CA . SER A 1 335 ? -112.574 -13.686 198.963 1.00 71.06 335 SER A CA 1
ATOM 2772 C C . SER A 1 335 ? -112.107 -13.058 200.277 1.00 71.06 335 SER A C 1
ATOM 2774 O O . SER A 1 335 ? -112.280 -13.657 201.340 1.00 71.06 335 SER A O 1
ATOM 2776 N N . SER A 1 336 ? -111.577 -11.831 200.228 1.00 70.00 336 SER A N 1
ATOM 2777 C CA . SER A 1 336 ? -111.188 -11.084 201.430 1.00 70.00 336 SER A CA 1
ATOM 2778 C C . SER A 1 336 ? -112.393 -10.772 202.325 1.00 70.00 336 SER A C 1
ATOM 2780 O O . SER A 1 336 ? -112.313 -10.908 203.549 1.00 70.00 336 SER A O 1
ATOM 2782 N N . SER A 1 337 ? -113.535 -10.410 201.729 1.00 70.31 337 SER A N 1
ATOM 2783 C CA . SER A 1 337 ? -114.773 -10.160 202.479 1.00 70.31 337 SER A CA 1
ATOM 2784 C C . SER A 1 337 ? -115.319 -11.428 203.152 1.00 70.31 337 SER A C 1
ATOM 2786 O O . SER A 1 337 ? -115.758 -11.381 204.302 1.00 70.31 337 SER A O 1
ATOM 2788 N N . TYR A 1 338 ? -115.212 -12.578 202.478 1.00 73.12 338 TYR A N 1
ATOM 2789 C CA . TYR A 1 338 ? -115.698 -13.864 202.976 1.00 73.12 338 TYR A CA 1
ATOM 2790 C C . TYR A 1 338 ? -114.862 -14.379 204.158 1.00 73.12 338 TYR A C 1
ATOM 2792 O O . TYR A 1 338 ? -115.415 -14.883 205.135 1.00 73.12 338 TYR A O 1
ATOM 2800 N N . HIS A 1 339 ? -113.536 -14.191 204.122 1.00 69.69 339 HIS A N 1
ATOM 2801 C CA . HIS A 1 339 ? -112.654 -14.529 205.248 1.00 69.69 339 HIS A CA 1
ATOM 2802 C C . HIS A 1 339 ? -112.966 -13.704 206.505 1.00 69.69 339 HIS A C 1
ATOM 2804 O O . HIS A 1 339 ? -113.086 -14.270 207.589 1.00 69.69 339 HIS A O 1
ATOM 2810 N N . LYS A 1 340 ? -113.206 -12.393 206.362 1.00 68.44 340 LYS A N 1
ATOM 2811 C CA . LYS A 1 340 ? -113.561 -11.518 207.496 1.00 68.44 340 LYS A CA 1
ATOM 2812 C C . LYS A 1 340 ? -114.869 -11.931 208.180 1.00 68.44 340 LYS A C 1
ATOM 2814 O O . LYS A 1 340 ? -114.971 -11.860 209.402 1.00 68.44 340 LYS A O 1
ATOM 2819 N N . LEU A 1 341 ? -115.856 -12.386 207.406 1.00 67.62 341 LEU A N 1
ATOM 2820 C CA . LEU A 1 341 ? -117.119 -12.911 207.937 1.00 67.62 341 LEU A CA 1
ATOM 2821 C C . LEU A 1 341 ? -116.920 -14.230 208.697 1.00 67.62 341 LEU A C 1
ATOM 2823 O O . LEU A 1 341 ? -117.484 -14.409 209.775 1.00 67.62 341 LEU A O 1
ATOM 2827 N N . LEU A 1 342 ? -116.081 -15.128 208.174 1.00 67.38 342 LEU A N 1
ATOM 2828 C CA . LEU A 1 342 ? -115.733 -16.397 208.823 1.00 67.38 342 LEU A CA 1
ATOM 2829 C C . LEU A 1 342 ? -115.008 -16.203 210.164 1.00 67.38 342 LEU A C 1
ATOM 2831 O O . LEU A 1 342 ? -115.288 -16.928 211.121 1.00 67.38 342 LEU A O 1
ATOM 2835 N N . GLU A 1 343 ? -114.115 -15.216 210.257 1.00 64.50 343 GLU A N 1
ATOM 2836 C CA . GLU A 1 343 ? -113.438 -14.852 211.510 1.00 64.50 343 GLU A CA 1
ATOM 2837 C C . GLU A 1 343 ? -114.434 -14.340 212.566 1.00 64.50 343 GLU A C 1
ATOM 2839 O O . GLU A 1 343 ? -114.373 -14.745 213.729 1.00 64.50 343 GLU A O 1
ATOM 2844 N N . GLY A 1 344 ? -115.396 -13.505 212.150 1.00 65.00 344 GLY A N 1
ATOM 2845 C CA . GLY A 1 344 ? -116.433 -12.968 213.035 1.00 65.00 344 GLY A CA 1
ATOM 2846 C C . GLY A 1 344 ? -117.350 -14.051 213.611 1.00 65.00 344 GLY A C 1
ATOM 2847 O O . GLY A 1 344 ? -117.683 -14.022 214.796 1.00 65.00 344 GLY A O 1
ATOM 2848 N N . VAL A 1 345 ? -117.702 -15.060 212.808 1.00 64.44 345 VAL A N 1
ATOM 2849 C CA . VAL A 1 345 ? -118.531 -16.191 213.262 1.00 64.44 345 VAL A CA 1
ATOM 2850 C C . VAL A 1 345 ? -117.787 -17.064 214.279 1.00 64.44 345 VAL A C 1
ATOM 2852 O O . VAL A 1 345 ? -118.384 -17.494 215.266 1.00 64.44 345 VAL A O 1
ATOM 2855 N N . LYS A 1 346 ? -116.477 -17.289 214.105 1.00 63.78 346 LYS A N 1
ATOM 2856 C CA . LYS A 1 346 ? -115.672 -18.065 215.067 1.00 63.78 346 LYS A CA 1
ATOM 2857 C C . LYS A 1 346 ? -115.603 -17.408 216.448 1.00 63.78 346 LYS A C 1
ATOM 2859 O O . LYS A 1 346 ? -115.684 -18.106 217.454 1.00 63.78 346 LYS A O 1
ATOM 2864 N N . GLN A 1 347 ? -115.503 -16.081 216.511 1.00 62.56 347 GLN A N 1
ATOM 2865 C CA . GLN A 1 347 ? -115.452 -15.351 217.784 1.00 62.56 347 GLN A CA 1
ATOM 2866 C C . GLN A 1 347 ? -116.795 -15.374 218.529 1.00 62.56 347 GLN A C 1
ATOM 2868 O O . GLN A 1 347 ? -116.817 -15.484 219.755 1.00 62.56 347 GLN A O 1
ATOM 2873 N N . ALA A 1 348 ? -117.914 -15.357 217.798 1.00 59.72 348 ALA A N 1
ATOM 2874 C CA . ALA A 1 348 ? -119.250 -15.462 218.385 1.00 59.72 348 ALA A CA 1
ATOM 2875 C C . ALA A 1 348 ? -119.519 -16.842 219.018 1.00 59.72 348 ALA A C 1
ATOM 2877 O O . ALA A 1 348 ? -120.177 -16.928 220.053 1.00 59.72 348 ALA A O 1
ATOM 2878 N N . ILE A 1 349 ? -118.978 -17.918 218.433 1.00 62.84 349 ILE A N 1
ATOM 2879 C CA . ILE A 1 349 ? -119.116 -19.284 218.966 1.00 62.84 349 ILE A CA 1
ATOM 2880 C C . ILE A 1 349 ? -118.342 -19.448 220.284 1.00 62.84 349 ILE A C 1
ATOM 2882 O O . ILE A 1 349 ? -118.852 -20.070 221.214 1.00 62.84 349 ILE A O 1
ATOM 2886 N N . GLN A 1 350 ? -117.153 -18.848 220.397 1.00 58.91 350 GLN A N 1
ATOM 2887 C CA . GLN A 1 350 ? -116.321 -18.947 221.600 1.00 58.91 350 GLN A CA 1
ATOM 2888 C C . GLN A 1 350 ? -116.948 -18.212 222.800 1.00 58.91 350 GLN A C 1
ATOM 2890 O O . GLN A 1 350 ? -116.997 -18.756 223.899 1.00 58.91 350 GLN A O 1
ATOM 2895 N N . GLY A 1 351 ? -117.532 -17.027 222.579 1.00 57.94 351 GLY A N 1
ATOM 2896 C CA . GLY A 1 351 ? -118.228 -16.278 223.636 1.00 57.94 351 GLY A CA 1
ATOM 2897 C C . GLY A 1 351 ? -119.477 -16.983 224.181 1.00 57.94 351 GLY A C 1
ATOM 2898 O O . GLY A 1 351 ? -119.873 -16.761 225.323 1.00 57.94 351 GLY A O 1
ATOM 2899 N N . HIS A 1 352 ? -120.078 -17.877 223.393 1.00 57.38 352 HIS A N 1
ATOM 2900 C CA . HIS A 1 352 ? -121.261 -18.630 223.805 1.00 57.38 352 HIS A CA 1
ATOM 2901 C C . HIS A 1 352 ? -120.938 -19.830 224.717 1.00 57.38 352 HIS A C 1
ATOM 2903 O O . HIS A 1 352 ? -121.834 -20.328 225.402 1.00 57.38 352 HIS A O 1
ATOM 2909 N N . GLN A 1 353 ? -119.682 -20.295 224.737 1.00 55.56 353 GLN A N 1
ATOM 2910 C CA . GLN A 1 353 ? -119.236 -21.421 225.568 1.00 55.56 353 GLN A CA 1
ATOM 2911 C C . GLN A 1 353 ? -118.867 -20.991 226.997 1.00 55.56 353 GLN A C 1
ATOM 2913 O O . GLN A 1 353 ? -119.145 -21.730 227.942 1.00 55.56 353 GLN A O 1
ATOM 2918 N N . ASP A 1 354 ? -118.357 -19.773 227.184 1.00 54.56 354 ASP A N 1
ATOM 2919 C CA . ASP A 1 354 ? -117.902 -19.307 228.502 1.00 54.56 354 ASP A CA 1
ATOM 2920 C C . ASP A 1 354 ? -119.059 -18.879 229.427 1.00 54.56 354 ASP A C 1
ATOM 2922 O O . ASP A 1 354 ? -118.996 -19.078 230.639 1.00 54.56 354 ASP A O 1
ATOM 2926 N N . ILE A 1 355 ? -120.180 -18.402 228.869 1.00 53.09 355 ILE A N 1
ATOM 2927 C CA . ILE A 1 355 ? -121.391 -18.038 229.639 1.00 53.09 355 ILE A CA 1
ATOM 2928 C C . ILE A 1 3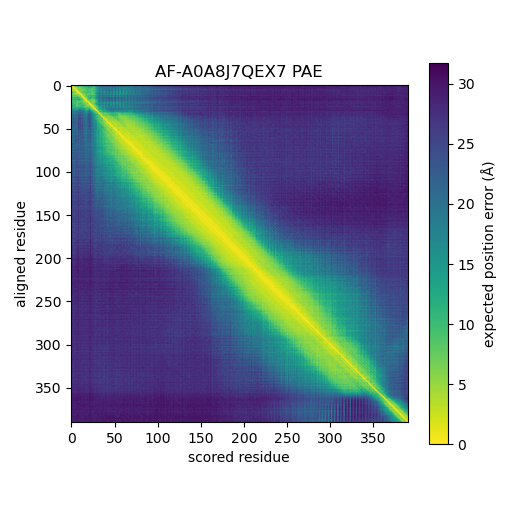55 ? -122.097 -19.284 230.211 1.00 53.09 355 ILE A C 1
ATOM 2930 O O . ILE A 1 355 ? -122.832 -19.200 231.193 1.00 53.09 355 ILE A O 1
ATOM 2934 N N . ARG A 1 356 ? -121.847 -20.470 229.642 1.00 45.25 356 ARG A N 1
ATOM 2935 C CA . ARG A 1 356 ? -122.535 -21.713 230.020 1.00 45.25 356 ARG A CA 1
ATOM 2936 C C . ARG A 1 356 ? -121.935 -22.426 231.239 1.00 45.25 356 ARG A C 1
ATOM 2938 O O . ARG A 1 356 ? -122.531 -23.385 231.708 1.00 45.25 356 ARG A O 1
ATOM 2945 N N . SER A 1 357 ? -120.796 -21.974 231.766 1.00 45.19 357 SER A N 1
ATOM 2946 C CA . SER A 1 357 ? -120.060 -22.695 232.823 1.00 45.19 357 SER A CA 1
ATOM 2947 C C . SER A 1 357 ? -120.162 -22.061 234.221 1.00 45.19 357 SER A C 1
ATOM 2949 O O . SER A 1 357 ? -119.459 -22.488 235.132 1.00 45.19 357 SER A O 1
ATOM 2951 N N . GLN A 1 358 ? -121.022 -21.050 234.412 1.00 38.78 358 GLN A N 1
ATOM 2952 C CA . GLN A 1 358 ? -121.240 -20.375 235.707 1.00 38.78 358 GLN A CA 1
ATOM 2953 C C . GLN A 1 358 ? -122.645 -20.549 236.307 1.00 38.78 358 GLN A C 1
ATOM 2955 O O . GLN A 1 358 ? -122.920 -19.977 237.358 1.00 38.78 358 GLN A O 1
ATOM 2960 N N . ALA A 1 359 ? -123.528 -21.345 235.707 1.00 33.62 359 ALA A N 1
ATOM 2961 C CA . ALA A 1 359 ? -124.859 -21.571 236.259 1.00 33.62 359 ALA A CA 1
ATOM 2962 C C . ALA A 1 359 ? -125.199 -23.067 236.269 1.00 33.62 359 ALA A C 1
ATOM 2964 O O . ALA A 1 359 ? -125.281 -23.682 235.211 1.00 33.62 359 ALA A O 1
ATOM 2965 N N . GLU A 1 360 ? -125.442 -23.577 237.482 1.00 34.53 360 GLU A N 1
ATOM 2966 C CA . GLU A 1 360 ? -126.165 -24.817 237.821 1.00 34.53 360 GLU A CA 1
ATOM 2967 C C . GLU A 1 360 ? -125.318 -26.061 238.159 1.00 34.53 360 GLU A C 1
ATOM 2969 O O . GLU A 1 360 ? -125.269 -27.069 237.455 1.00 34.53 360 GLU A O 1
ATOM 2974 N N . GLU A 1 361 ? -124.709 -25.991 239.351 1.00 37.66 361 GLU A N 1
ATOM 2975 C CA . GLU A 1 361 ? -124.717 -27.108 240.302 1.00 37.66 361 GLU A CA 1
ATOM 2976 C C . GLU A 1 361 ? -126.177 -27.512 240.619 1.00 37.66 361 GLU A C 1
ATOM 2978 O O . GLU A 1 361 ? -127.007 -26.655 240.905 1.00 37.66 361 GLU A O 1
ATOM 2983 N N . GLU A 1 362 ? -126.434 -28.826 240.632 1.00 32.59 362 GLU A N 1
ATOM 2984 C CA . GLU A 1 362 ? -127.628 -29.549 241.128 1.00 32.59 362 GLU A CA 1
ATOM 2985 C C . GLU A 1 362 ? -128.686 -30.090 240.126 1.00 32.59 362 GLU A C 1
ATOM 2987 O O . GLU A 1 362 ? -129.746 -29.522 239.897 1.00 32.59 362 GLU A O 1
ATOM 2992 N N . LYS A 1 363 ? -128.425 -31.361 239.749 1.00 31.08 363 LYS A N 1
ATOM 2993 C CA . LYS A 1 363 ? -129.332 -32.533 239.606 1.00 31.08 363 LYS A CA 1
ATOM 2994 C C . LYS A 1 363 ? -130.201 -32.717 238.339 1.00 31.08 363 LYS A C 1
ATOM 2996 O O . LYS A 1 363 ? -131.330 -32.263 238.272 1.00 31.08 363 LYS A O 1
ATOM 3001 N N . GLY A 1 364 ? -129.768 -33.689 237.516 1.00 34.84 364 GLY A N 1
ATOM 3002 C CA . GLY A 1 364 ? -130.411 -35.021 237.467 1.00 34.84 364 GLY A CA 1
ATOM 3003 C C . GLY A 1 364 ? -131.224 -35.441 236.221 1.00 34.84 364 GLY A C 1
ATOM 3004 O O . GLY A 1 364 ? -132.350 -35.003 236.063 1.00 34.84 364 GLY A O 1
ATOM 3005 N N . GLN A 1 365 ? -130.689 -36.453 235.507 1.00 31.78 365 GLN A N 1
ATOM 3006 C CA . GLN A 1 365 ? -131.347 -37.558 234.754 1.00 31.78 365 GLN A CA 1
ATOM 3007 C C . GLN A 1 365 ? -132.111 -37.345 233.417 1.00 31.78 365 GLN A C 1
ATOM 3009 O O . GLN A 1 365 ? -132.861 -36.395 233.252 1.00 31.78 365 GLN A O 1
ATOM 3014 N N . ALA A 1 366 ? -131.979 -38.397 232.572 1.00 28.41 366 ALA A N 1
ATOM 3015 C CA . ALA A 1 366 ? -132.837 -38.891 231.465 1.00 28.41 366 ALA A CA 1
ATOM 3016 C C . ALA A 1 366 ? -132.830 -38.080 230.143 1.00 28.41 366 ALA A C 1
ATOM 3018 O O . ALA A 1 366 ? -133.112 -36.891 230.144 1.00 28.41 366 ALA A O 1
ATOM 3019 N N . GLU A 1 367 ? -132.281 -38.591 229.027 1.00 31.06 367 GLU A N 1
ATOM 3020 C CA . GLU A 1 367 ? -132.771 -39.602 228.041 1.00 31.06 367 GLU A CA 1
ATOM 3021 C C . GLU A 1 367 ? -133.348 -38.927 226.775 1.00 31.06 367 GLU A C 1
ATOM 3023 O O . GLU A 1 367 ? -134.264 -38.133 226.921 1.00 31.06 367 GLU A O 1
ATOM 3028 N N . GLU A 1 368 ? -132.781 -39.281 225.595 1.00 34.22 368 GLU A N 1
ATOM 3029 C CA . GLU A 1 368 ? -133.386 -39.532 224.245 1.00 34.22 368 GLU A CA 1
ATOM 3030 C C . GLU A 1 368 ? -134.514 -38.600 223.683 1.00 34.22 368 GLU A C 1
ATOM 3032 O O . GLU A 1 368 ? -134.933 -37.695 224.391 1.00 34.22 368 GLU A O 1
ATOM 3037 N N . PRO A 1 369 ? -135.051 -38.712 222.429 1.00 49.38 369 PRO A N 1
ATOM 3038 C CA . PRO A 1 369 ? -134.852 -39.667 221.314 1.00 49.38 369 PRO A CA 1
ATOM 3039 C C . PRO A 1 369 ? -134.773 -39.045 219.865 1.00 49.38 369 PRO A C 1
ATOM 3041 O O . PRO A 1 369 ? -134.857 -37.835 219.685 1.00 49.38 369 PRO A O 1
ATOM 3044 N N . GLU A 1 370 ? -134.539 -39.917 218.857 1.00 37.50 370 GLU A N 1
ATOM 3045 C CA . GLU A 1 370 ? -135.235 -40.164 217.543 1.00 37.50 370 GLU A CA 1
ATOM 3046 C C . GLU A 1 370 ? -135.937 -39.017 216.740 1.00 37.50 370 GLU A C 1
ATOM 3048 O O . GLU A 1 370 ? -136.387 -38.046 217.323 1.00 37.50 370 GLU A O 1
ATOM 3053 N N . ARG A 1 371 ? -136.224 -39.016 215.415 1.00 38.31 371 ARG A N 1
ATOM 3054 C CA . ARG A 1 371 ? -136.163 -39.898 214.212 1.00 38.31 371 ARG A CA 1
ATOM 3055 C C . ARG A 1 371 ? -136.726 -39.105 212.996 1.00 38.31 371 ARG A C 1
ATOM 3057 O O . ARG A 1 371 ? -137.486 -38.174 213.223 1.00 38.31 371 ARG A O 1
ATOM 3064 N N . GLU A 1 372 ? -136.436 -39.592 211.770 1.00 34.88 372 GLU A N 1
ATOM 3065 C CA . GLU A 1 372 ? -137.284 -39.627 210.529 1.00 34.88 372 GLU A CA 1
ATOM 3066 C C . GLU A 1 372 ? -137.841 -38.279 209.951 1.00 34.88 372 GLU A C 1
ATOM 3068 O O . GLU A 1 372 ? -138.033 -37.316 210.667 1.00 34.88 372 GLU A O 1
ATOM 3073 N N . ASP A 1 373 ? -138.135 -38.019 208.665 1.00 36.69 373 ASP A N 1
ATOM 3074 C CA . ASP A 1 373 ? -138.337 -38.798 207.438 1.00 36.69 373 ASP A CA 1
ATOM 3075 C C . ASP A 1 373 ? -138.308 -37.881 206.165 1.00 36.69 373 ASP A C 1
ATOM 3077 O O . ASP A 1 373 ? -138.358 -36.655 206.239 1.00 36.69 373 ASP A O 1
ATOM 3081 N N . LYS A 1 374 ? -138.263 -38.526 204.992 1.00 44.56 374 LYS A N 1
ATOM 3082 C CA . LYS A 1 374 ? -138.337 -38.121 203.548 1.00 44.56 374 LYS A CA 1
ATOM 3083 C C . LYS A 1 374 ? -139.500 -37.153 203.144 1.00 44.56 374 LYS A C 1
ATOM 3085 O O . LYS A 1 374 ? -140.396 -37.015 203.971 1.00 44.56 374 LYS A O 1
ATOM 3090 N N . PRO A 1 375 ? -139.648 -36.596 201.883 1.00 56.34 375 PRO A N 1
ATOM 3091 C CA . PRO A 1 375 ? -139.571 -37.353 200.599 1.00 56.34 375 PRO A CA 1
ATOM 3092 C C . PRO A 1 375 ? -139.384 -36.670 199.187 1.00 56.34 375 PRO A C 1
ATOM 3094 O O . PRO A 1 375 ? -139.557 -35.476 199.003 1.00 56.34 375 PRO A O 1
ATOM 3097 N N . LYS A 1 376 ? -139.178 -37.550 198.168 1.00 37.22 376 LYS A N 1
ATOM 3098 C CA . LYS A 1 376 ? -139.734 -37.637 196.767 1.00 37.22 376 LYS A CA 1
ATOM 3099 C C . LYS A 1 376 ? -139.319 -36.711 195.579 1.00 37.22 376 LYS A C 1
ATOM 3101 O O . LYS A 1 376 ? -139.478 -35.504 195.629 1.00 37.22 376 LYS A O 1
ATOM 3106 N N . GLY A 1 377 ? -139.065 -37.373 194.422 1.00 33.78 377 GLY A N 1
ATOM 3107 C CA . GLY A 1 377 ? -139.332 -36.929 193.017 1.00 33.78 377 GLY A CA 1
ATOM 3108 C C . GLY A 1 377 ? -138.094 -36.457 192.221 1.00 33.78 377 GLY A C 1
ATOM 3109 O O . GLY A 1 377 ? -137.479 -35.500 192.651 1.00 33.78 377 GLY A O 1
ATOM 3110 N N . LEU A 1 378 ? -137.549 -37.033 191.131 1.00 35.56 378 LEU A N 1
ATOM 3111 C CA . LEU A 1 378 ? -137.993 -37.760 189.916 1.00 35.56 378 LEU A CA 1
ATOM 3112 C C . LEU A 1 378 ? -138.702 -36.926 188.817 1.00 35.56 378 LEU A C 1
ATOM 3114 O O . LEU A 1 378 ? -139.778 -36.393 189.056 1.00 35.56 378 LEU A O 1
ATOM 3118 N N . ARG A 1 379 ? -138.149 -37.053 187.587 1.00 34.12 379 ARG A N 1
ATOM 3119 C CA . ARG A 1 379 ? -138.676 -36.806 186.209 1.00 34.12 379 ARG A CA 1
ATOM 3120 C C . ARG A 1 379 ? -138.429 -35.407 185.612 1.00 34.12 379 ARG A C 1
ATOM 3122 O O . ARG A 1 379 ? -138.774 -34.422 186.234 1.00 34.12 379 ARG A O 1
ATOM 3129 N N . ALA A 1 380 ? -137.742 -35.218 184.477 1.00 35.50 380 ALA A N 1
ATOM 3130 C CA . ALA A 1 380 ? -137.746 -35.818 183.123 1.00 35.50 380 ALA A CA 1
ATOM 3131 C C . ALA A 1 380 ? -138.500 -34.952 182.090 1.00 35.50 380 ALA A C 1
ATOM 3133 O O . ALA A 1 380 ? -139.591 -34.471 182.368 1.00 35.50 380 ALA A O 1
ATOM 3134 N N . LEU A 1 381 ? -137.920 -34.923 180.877 1.00 35.84 381 LEU A N 1
ATOM 3135 C CA . LEU A 1 381 ? -138.415 -34.457 179.565 1.00 35.84 381 LEU A CA 1
ATOM 3136 C C . LEU A 1 381 ? -138.182 -32.968 179.234 1.00 35.84 381 LEU A C 1
ATOM 3138 O O . LEU A 1 381 ? -138.688 -32.083 179.904 1.00 35.84 381 LEU A O 1
ATOM 3142 N N . LEU A 1 382 ? -137.295 -32.639 178.281 1.00 35.47 382 LEU A N 1
ATOM 3143 C CA . LEU A 1 382 ? -137.457 -32.739 176.812 1.00 35.47 382 LEU A CA 1
ATOM 3144 C C . LEU A 1 382 ? -138.661 -31.953 176.277 1.00 35.47 382 LEU A C 1
ATOM 3146 O O . LEU A 1 382 ? -139.782 -32.441 176.373 1.00 35.47 382 LEU A O 1
ATOM 3150 N N . ARG A 1 383 ? -138.392 -30.870 175.531 1.00 39.72 383 ARG A N 1
ATOM 3151 C CA . ARG A 1 383 ? -138.606 -30.754 174.064 1.00 39.72 383 ARG A CA 1
ATOM 3152 C C . ARG A 1 383 ? -138.455 -29.294 173.621 1.00 39.72 383 ARG A C 1
ATOM 3154 O O . ARG A 1 383 ? -138.998 -28.410 174.260 1.00 39.72 383 ARG A O 1
ATOM 3161 N N . ARG A 1 384 ? -137.558 -29.046 172.653 1.00 39.38 384 ARG A N 1
ATOM 3162 C CA . ARG A 1 384 ? -137.847 -28.798 171.214 1.00 39.38 384 ARG A CA 1
ATOM 3163 C C . ARG A 1 384 ? -138.702 -27.540 171.015 1.00 39.38 384 ARG A C 1
ATOM 3165 O O . ARG A 1 384 ? -139.796 -27.471 171.549 1.00 39.38 384 ARG A O 1
ATOM 3172 N N . ARG A 1 385 ? -138.280 -26.580 170.197 1.00 41.31 385 ARG A N 1
ATOM 3173 C CA . ARG A 1 385 ? -138.153 -26.671 168.727 1.00 41.31 385 ARG A CA 1
ATOM 3174 C C . ARG A 1 385 ? -137.354 -25.443 168.236 1.00 41.31 385 ARG A C 1
ATOM 3176 O O . ARG A 1 385 ? -137.412 -24.427 168.917 1.00 41.31 385 ARG A O 1
ATOM 3183 N N . THR A 1 386 ? -136.392 -25.598 167.314 1.00 42.25 386 THR A N 1
ATOM 3184 C CA . THR A 1 386 ? -136.521 -25.366 165.844 1.00 42.25 386 THR A CA 1
ATOM 3185 C C . THR A 1 386 ? -136.987 -23.939 165.547 1.00 42.25 386 THR A C 1
ATOM 3187 O O . THR A 1 386 ? -137.928 -23.471 166.168 1.00 42.25 386 THR A O 1
ATOM 3190 N N . GLU A 1 387 ? -136.283 -23.127 164.770 1.00 42.88 387 GLU A N 1
ATOM 3191 C CA . GLU A 1 387 ? -136.122 -23.106 163.300 1.00 42.88 387 GLU A CA 1
ATOM 3192 C C . GLU A 1 387 ? -135.645 -21.638 163.039 1.00 42.88 387 GLU A C 1
ATOM 3194 O O . GLU A 1 387 ? -135.994 -20.761 163.833 1.00 42.88 387 GLU A O 1
ATOM 3199 N N . SER A 1 388 ? -134.625 -21.348 162.215 1.00 38.69 388 SER A N 1
ATOM 3200 C CA . SER A 1 388 ? -134.725 -21.142 160.748 1.00 38.69 388 SER A CA 1
ATOM 3201 C C . SER A 1 388 ? -135.573 -19.881 160.418 1.00 38.69 388 SER A C 1
ATOM 3203 O O . SER A 1 388 ? -136.519 -19.592 161.140 1.00 38.69 388 SER A O 1
ATOM 3205 N N . ASP A 1 389 ? -135.309 -18.976 159.470 1.00 42.66 389 ASP A N 1
ATOM 3206 C CA . ASP A 1 389 ? -134.554 -18.859 158.204 1.00 42.66 389 ASP A CA 1
ATOM 3207 C C . ASP A 1 389 ? -134.316 -17.326 157.982 1.00 42.66 389 ASP A C 1
ATOM 3209 O O . ASP A 1 389 ? -135.033 -16.530 158.594 1.00 42.66 389 ASP A O 1
ATOM 3213 N N . GLU A 1 390 ? -133.308 -16.790 157.273 1.00 52.22 390 GLU A N 1
ATOM 3214 C CA . GLU A 1 390 ? -132.832 -17.001 155.882 1.00 52.22 390 GLU A CA 1
ATOM 3215 C C . GLU A 1 390 ? -131.304 -17.144 155.738 1.00 52.22 390 GLU A C 1
ATOM 3217 O O . GLU A 1 390 ? -130.553 -16.492 156.506 1.00 52.22 390 GLU A O 1
#

Solvent-accessible surface area (backbone atoms only — not comparable to full-atom values): 22195 Å² total; per-residue (Å²): 138,75,86,48,70,43,95,84,76,75,53,84,47,71,94,81,63,62,47,43,92,88,74,70,50,70,64,81,84,83,82,62,82,70,67,58,56,59,56,54,53,52,51,53,53,50,53,52,52,49,53,49,51,57,51,50,50,52,50,50,53,50,52,49,53,48,50,53,49,52,52,48,51,52,51,51,50,50,51,50,48,51,55,48,51,55,51,50,50,53,50,52,52,52,48,50,50,51,53,53,51,50,54,50,50,54,50,52,49,52,54,48,53,52,48,52,52,52,50,52,53,50,51,52,54,50,53,54,49,51,52,51,50,50,50,53,50,56,50,51,54,50,51,52,51,52,50,52,51,52,52,53,50,52,51,51,50,52,53,51,51,53,51,53,51,51,51,51,54,48,51,52,50,52,55,50,52,50,52,51,53,51,51,52,50,53,50,54,52,51,51,53,55,49,51,57,47,52,55,52,51,55,49,52,53,50,53,50,52,52,50,51,52,51,49,51,52,50,49,56,50,51,49,52,51,50,54,51,50,52,51,52,51,52,52,50,52,54,50,52,52,50,50,53,55,52,51,52,51,52,50,52,52,52,55,51,51,52,51,51,51,53,52,52,51,52,51,51,49,52,51,50,53,51,51,54,50,54,49,50,52,52,52,50,54,49,52,51,53,63,60,47,48,60,54,55,52,52,51,53,52,51,50,54,54,49,53,54,50,51,53,58,52,54,52,57,48,52,59,52,53,52,53,50,52,56,52,52,53,53,51,53,54,50,52,54,55,52,51,56,53,54,54,53,54,56,55,55,56,56,60,60,57,65,70,61,77,80,70,80,88,85,86,85,85,84,82,89,81,91,79,90,83,87,87,90,85,89,86,86,81,90,81,89,78,90,78,91,88,136

Foldseek 3Di:
DDFDADPPPGDTDDDPDQADPPPRDGNDDDDDPVVVVVVVVVVVVVVVVVVVVVVVVVVVVVVVVVVVVVVVVVVVVVVVVVVVVVVVVVVVVVVVVVVVVVVVVVVVVVVVVVVVVVVVVVVVVVVVVVVVVVVVVVVVVVVVVVVVVVVVVVVVVVVVVVVVVVVVVVVVVVVVVVVVVVVVVVVVVVVVVVVVVVVVVVVVVVVVVVVVVVVVVVVVVVVVVVVVVVVVVVVVVVVVVVVVVVVVVVVVVVVVVVVVVVVVVVVVVVVVVVVVVVVVVVVVVVVVVVVCVVVVVVVVVVVVVVVVVVVVVVVVVVVVVVVVVVVVVVVVVVVVVVVVVVVVVVVVVVVVVVVPPPDDDDDDDDDDDDDDDDDDDDDDDDDDDDDDDD

pLDDT: mean 79.52, std 18.46, range [28.41, 96.5]

Radius of gyration: 160.09 Å; Cα contacts (8 Å, |Δi|>4): 29; chains: 1; bounding box: 287×69×439 Å

Secondary structure (DSSP, 8-state):
--PEEPTTT--EE-TT-SB-TTT--B-PPPPPHHHHHHHHHHHHHHHHHHHHHHHHHHHHHHHHHHHHHHHHHHHHHHHHHHHHHHHHHHHHHHHHHHHHHHHHHHHHHHHHHHHHHHHHHHHHHHHHHHHHHHHHHHHHHHHHHHHHHHHHHHHHHHHHHHHHHHHHHHHHHHHHHHHHHHHHHHHHHHHHHHHHHHHHHHHHHHHHHHHHHHHHHHHHHHHHHHHHHHHHHHHHHHHHHHHHHHHHHHHHHHHHHHHHHHHHHHHHHHHHHHHHHHHHHHHHHHHHHHHHHHHHHHHHHHHHHHHHHHHHHHHHHHHHHHHHHHHHHHHHHHHHHHHHHHHHHHHHHHHHHHGGGSS-------------------------------